Protein AF-A0A955NV68-F1 (afdb_monomer_lite)

Structure (mmCIF, N/CA/C/O backbone):
data_AF-A0A955NV68-F1
#
_entry.id   AF-A0A955NV68-F1
#
loop_
_atom_site.group_PDB
_atom_site.id
_atom_site.type_symbol
_atom_site.label_atom_id
_atom_site.label_alt_id
_atom_site.label_comp_id
_atom_site.label_asym_id
_atom_site.label_entity_id
_atom_site.label_seq_id
_atom_site.pdbx_PDB_ins_code
_atom_site.Cartn_x
_atom_site.Cartn_y
_atom_site.Cartn_z
_atom_site.occupancy
_atom_site.B_iso_or_equiv
_atom_site.auth_seq_id
_atom_site.auth_comp_id
_atom_site.auth_asym_id
_atom_site.auth_atom_id
_atom_site.pdbx_PDB_model_num
ATOM 1 N N . MET A 1 1 ? 67.157 -39.844 -29.761 1.00 38.12 1 MET A N 1
ATOM 2 C CA . MET A 1 1 ? 66.121 -40.020 -30.803 1.00 38.12 1 MET A CA 1
ATOM 3 C C . MET A 1 1 ? 64.792 -39.520 -30.250 1.00 38.12 1 MET A C 1
ATOM 5 O O . MET A 1 1 ? 64.060 -40.298 -29.660 1.00 38.12 1 MET A O 1
ATOM 9 N N . MET A 1 2 ? 64.502 -38.225 -30.387 1.00 33.31 2 MET A N 1
ATOM 10 C CA . MET A 1 2 ? 63.159 -37.676 -30.168 1.00 33.31 2 MET A CA 1
ATOM 11 C C . MET A 1 2 ? 62.550 -37.438 -31.550 1.00 33.31 2 MET A C 1
ATOM 13 O O . MET A 1 2 ? 63.137 -36.729 -32.364 1.00 33.31 2 MET A O 1
ATOM 17 N N . LYS A 1 3 ? 61.436 -38.113 -31.852 1.00 39.66 3 LYS A N 1
ATOM 18 C CA . LYS A 1 3 ? 60.674 -37.926 -33.092 1.00 39.66 3 LYS A CA 1
ATOM 19 C C . LYS A 1 3 ? 59.651 -36.820 -32.862 1.00 39.66 3 LYS A C 1
ATOM 21 O O . LYS A 1 3 ? 58.737 -36.995 -32.065 1.00 39.66 3 LYS A O 1
ATOM 26 N N . SER A 1 4 ? 59.809 -35.719 -33.585 1.00 42.28 4 SER A N 1
ATOM 27 C CA . SER A 1 4 ? 58.821 -34.657 -33.719 1.00 42.28 4 SER A CA 1
ATOM 28 C C . SER A 1 4 ? 57.620 -35.124 -34.552 1.00 42.28 4 SER A C 1
ATOM 30 O O . SER A 1 4 ? 57.767 -35.784 -35.584 1.00 42.28 4 SER A O 1
ATOM 32 N N . ARG A 1 5 ? 56.418 -34.747 -34.113 1.00 48.78 5 ARG A N 1
ATOM 33 C CA . ARG A 1 5 ? 55.227 -34.601 -34.959 1.00 48.78 5 ARG A CA 1
ATOM 34 C C . ARG A 1 5 ? 54.469 -33.353 -34.501 1.00 48.78 5 ARG A C 1
ATOM 36 O O . ARG A 1 5 ? 53.963 -33.360 -33.386 1.00 48.78 5 ARG A O 1
ATOM 43 N N . PRO A 1 6 ? 54.376 -32.324 -35.357 1.00 48.75 6 PRO A N 1
ATOM 44 C CA . PRO A 1 6 ? 53.145 -31.541 -35.433 1.00 48.75 6 PRO A CA 1
ATOM 45 C C . PRO A 1 6 ? 52.856 -31.148 -36.892 1.00 48.75 6 PRO A C 1
ATOM 47 O O . PRO A 1 6 ? 53.499 -30.266 -37.443 1.00 48.75 6 PRO A O 1
ATOM 50 N N . LEU A 1 7 ? 51.908 -31.818 -37.549 1.00 44.03 7 LEU A N 1
ATOM 51 C CA . LEU A 1 7 ? 51.416 -31.400 -38.877 1.00 44.03 7 LEU A CA 1
ATOM 52 C C . LEU A 1 7 ? 49.887 -31.513 -39.020 1.00 44.03 7 LEU A C 1
ATOM 54 O O . LEU A 1 7 ? 49.342 -31.151 -40.058 1.00 44.03 7 LEU A O 1
ATOM 58 N N . THR A 1 8 ? 49.178 -31.987 -37.991 1.00 46.25 8 THR A N 1
ATOM 59 C CA . THR A 1 8 ? 47.714 -32.138 -38.008 1.00 46.25 8 THR A CA 1
ATOM 60 C C . THR A 1 8 ? 46.962 -30.889 -37.540 1.00 46.25 8 THR A C 1
ATOM 62 O O . THR A 1 8 ? 45.917 -30.598 -38.109 1.00 46.25 8 THR A O 1
ATOM 65 N N . ASN A 1 9 ? 47.506 -30.094 -36.609 1.00 45.19 9 ASN A N 1
ATOM 66 C CA . ASN A 1 9 ? 46.795 -28.916 -36.078 1.00 45.19 9 ASN A CA 1
ATOM 67 C C . ASN A 1 9 ? 46.751 -27.742 -37.073 1.00 45.19 9 ASN A C 1
ATOM 69 O O . ASN A 1 9 ? 45.745 -27.047 -37.160 1.00 45.19 9 ASN A O 1
ATOM 73 N N . LEU A 1 10 ? 47.783 -27.585 -37.911 1.00 42.66 10 LEU A N 1
ATOM 74 C CA . LEU A 1 10 ? 47.852 -26.486 -38.882 1.00 42.66 10 LEU A CA 1
ATOM 75 C C . LEU A 1 10 ? 46.804 -26.612 -40.004 1.00 42.66 10 LEU A C 1
ATOM 77 O O . LEU A 1 10 ? 46.312 -25.614 -40.513 1.00 42.66 10 LEU A O 1
ATOM 81 N N . ARG A 1 11 ? 46.421 -27.839 -40.383 1.00 42.88 11 ARG A N 1
ATOM 82 C CA . ARG A 1 11 ? 45.399 -28.056 -41.423 1.00 42.88 11 ARG A CA 1
ATOM 83 C C . ARG A 1 11 ? 43.974 -27.833 -40.917 1.00 42.88 11 ARG A C 1
ATOM 85 O O . ARG A 1 11 ? 43.107 -27.537 -41.729 1.00 42.88 11 ARG A O 1
ATOM 92 N N . PHE A 1 12 ? 43.743 -27.969 -39.610 1.00 44.31 12 PHE A N 1
ATOM 93 C CA . PHE A 1 12 ? 42.435 -27.727 -39.003 1.00 44.31 12 PHE A CA 1
ATOM 94 C C . PHE A 1 12 ? 42.185 -26.227 -38.814 1.00 44.31 12 PHE A C 1
ATOM 96 O O . PHE A 1 12 ? 41.129 -25.750 -39.204 1.00 44.31 12 PHE A O 1
ATOM 103 N N . ALA A 1 13 ? 43.189 -25.476 -38.347 1.00 47.59 13 ALA A N 1
ATOM 104 C CA . ALA A 1 13 ? 43.101 -24.020 -38.207 1.00 47.59 13 ALA A CA 1
ATOM 105 C C . ALA A 1 13 ? 42.863 -23.311 -39.556 1.00 47.59 13 ALA A C 1
ATOM 107 O O . ALA A 1 13 ? 41.972 -22.480 -39.667 1.00 47.59 13 ALA A O 1
ATOM 108 N N . VAL A 1 14 ? 43.578 -23.711 -40.617 1.00 47.97 14 VAL A N 1
ATOM 109 C CA . VAL A 1 14 ? 43.410 -23.110 -41.956 1.00 47.97 14 VAL A CA 1
ATOM 110 C C . VAL A 1 14 ? 42.054 -23.462 -42.583 1.00 47.97 14 VAL A C 1
ATOM 112 O O . VAL A 1 14 ? 41.437 -22.619 -43.225 1.00 47.97 14 VAL A O 1
ATOM 115 N N . ALA A 1 15 ? 41.554 -24.688 -42.390 1.00 43.47 15 ALA A N 1
ATOM 116 C CA . ALA A 1 15 ? 40.230 -25.071 -42.887 1.00 43.47 15 ALA A CA 1
ATOM 117 C C . ALA A 1 15 ? 39.093 -24.371 -42.122 1.00 43.47 15 ALA A C 1
ATOM 119 O O . ALA A 1 15 ? 38.074 -24.048 -42.727 1.00 43.47 15 ALA A O 1
ATOM 120 N N . PHE A 1 16 ? 39.276 -24.114 -40.823 1.00 43.94 16 PHE A N 1
ATOM 121 C CA . PHE A 1 16 ? 38.315 -23.386 -39.997 1.00 43.94 16 PHE A CA 1
ATOM 122 C C . PHE A 1 16 ? 38.312 -21.886 -40.327 1.00 43.94 16 PHE A C 1
ATOM 124 O O . PHE A 1 16 ? 37.244 -21.323 -40.537 1.00 43.94 16 PHE A O 1
ATOM 131 N N . GLY A 1 17 ? 39.488 -21.275 -40.516 1.00 41.41 17 GLY A N 1
ATOM 132 C CA . GLY A 1 17 ? 39.611 -19.883 -40.966 1.00 41.41 17 GLY A CA 1
ATOM 133 C C . GLY A 1 17 ? 38.948 -19.635 -42.326 1.00 41.41 17 GLY A C 1
ATOM 134 O O . GLY A 1 17 ? 38.171 -18.699 -42.472 1.00 41.41 17 GLY A O 1
ATOM 135 N N . ILE A 1 18 ? 39.138 -20.531 -43.306 1.00 42.31 18 ILE A N 1
ATOM 136 C CA . ILE A 1 18 ? 38.478 -20.417 -44.623 1.00 42.31 18 ILE A CA 1
ATOM 137 C C . ILE A 1 18 ? 36.946 -20.563 -44.513 1.00 42.31 18 ILE A C 1
ATOM 139 O O . ILE A 1 18 ? 36.214 -19.896 -45.246 1.00 42.31 18 ILE A O 1
ATOM 143 N N . LEU A 1 19 ? 36.442 -21.399 -43.596 1.00 33.84 19 LEU A N 1
ATOM 144 C CA . LEU A 1 19 ? 35.000 -21.545 -43.357 1.00 33.84 19 LEU A CA 1
ATOM 145 C C . LEU A 1 19 ? 34.404 -20.282 -42.704 1.00 33.84 19 LEU A C 1
ATOM 147 O O . LEU A 1 19 ? 33.307 -19.865 -43.070 1.00 33.84 19 LEU A O 1
ATOM 151 N N . MET A 1 20 ? 35.142 -19.638 -41.797 1.00 39.72 20 MET A N 1
ATOM 152 C CA . MET A 1 20 ? 34.703 -18.436 -41.076 1.00 39.72 20 MET A CA 1
ATOM 153 C C . MET A 1 20 ? 34.733 -17.176 -41.952 1.00 39.72 20 MET A C 1
ATOM 155 O O . MET A 1 20 ? 33.770 -16.413 -41.936 1.00 39.72 20 MET A O 1
ATOM 159 N N . ILE A 1 21 ? 35.747 -17.022 -42.815 1.00 43.78 21 ILE A N 1
ATOM 160 C CA . ILE A 1 21 ? 35.795 -15.957 -43.839 1.00 43.78 21 ILE A CA 1
ATOM 161 C C . ILE A 1 21 ? 34.582 -16.054 -44.778 1.00 43.78 21 ILE A C 1
ATOM 163 O O . ILE A 1 21 ? 34.006 -15.046 -45.182 1.00 43.78 21 ILE A O 1
ATOM 167 N N . SER A 1 22 ? 34.139 -17.276 -45.100 1.00 43.41 22 SER A N 1
ATOM 168 C CA . SER A 1 22 ? 32.947 -17.461 -45.930 1.00 43.41 22 SER A CA 1
ATOM 169 C C . SER A 1 22 ? 31.642 -17.092 -45.214 1.00 43.41 22 SER A C 1
ATOM 171 O O . SER A 1 22 ? 30.697 -16.697 -45.893 1.00 43.41 22 SER A O 1
ATOM 173 N N . ALA A 1 23 ? 31.602 -17.167 -43.876 1.00 44.66 23 ALA A N 1
ATOM 174 C CA . ALA A 1 23 ? 30.428 -16.882 -43.053 1.00 44.66 23 ALA A CA 1
ATOM 175 C C . ALA A 1 23 ? 30.260 -15.385 -42.740 1.00 44.66 23 ALA A C 1
ATOM 177 O O . ALA A 1 23 ? 29.137 -14.895 -42.813 1.00 44.66 23 ALA A O 1
ATOM 178 N N . SER A 1 24 ? 31.340 -14.642 -42.465 1.00 49.62 24 SER A N 1
ATOM 179 C CA . SER A 1 24 ? 31.277 -13.181 -42.272 1.00 49.62 24 SER A CA 1
ATOM 180 C C . SER A 1 24 ? 30.952 -12.452 -43.579 1.00 49.62 24 SER A C 1
ATOM 182 O O . SER A 1 24 ? 30.063 -11.601 -43.606 1.00 49.62 24 SER A O 1
ATOM 184 N N . ALA A 1 25 ? 31.569 -12.869 -44.690 1.00 51.72 25 ALA A N 1
ATOM 185 C CA . ALA A 1 25 ? 31.232 -12.369 -46.019 1.00 51.72 25 ALA A CA 1
ATOM 186 C C . ALA A 1 25 ? 29.802 -12.764 -46.441 1.00 51.72 25 ALA A C 1
ATOM 188 O O . ALA A 1 25 ? 29.109 -11.954 -47.051 1.00 51.72 25 ALA A O 1
ATOM 189 N N . HIS A 1 26 ? 29.319 -13.967 -46.083 1.00 53.69 26 HIS A N 1
ATOM 190 C CA . HIS A 1 26 ? 27.910 -14.336 -46.297 1.00 53.69 26 HIS A CA 1
ATOM 191 C C . HIS A 1 26 ? 26.950 -13.533 -45.423 1.00 53.69 26 HIS A C 1
ATOM 193 O O . HIS A 1 26 ? 25.893 -13.158 -45.910 1.00 53.69 26 HIS A O 1
ATOM 199 N N . ALA A 1 27 ? 27.280 -13.266 -44.158 1.00 54.84 27 ALA A N 1
ATOM 200 C CA . ALA A 1 27 ? 26.429 -12.474 -43.277 1.00 54.84 27 ALA A CA 1
ATOM 201 C C . ALA A 1 27 ? 26.304 -11.039 -43.802 1.00 54.84 27 ALA A C 1
ATOM 203 O O . ALA A 1 27 ? 25.192 -10.552 -43.977 1.00 54.84 27 ALA A O 1
ATOM 204 N N . GLN A 1 28 ? 27.422 -10.399 -44.163 1.00 56.78 28 GLN A N 1
ATOM 205 C CA . GLN A 1 28 ? 27.410 -9.077 -44.798 1.00 56.78 28 GLN A CA 1
ATOM 206 C C . GLN A 1 28 ? 26.630 -9.073 -46.123 1.00 56.78 28 GLN A C 1
ATOM 208 O O . GLN A 1 28 ? 25.880 -8.134 -46.385 1.00 56.78 28 GLN A O 1
ATOM 213 N N . PHE A 1 29 ? 26.749 -10.131 -46.930 1.00 55.62 29 PHE A N 1
ATOM 214 C CA . PHE A 1 29 ? 25.988 -10.281 -48.172 1.00 55.62 29 PHE A CA 1
ATOM 215 C C . PHE A 1 29 ? 24.476 -10.453 -47.922 1.00 55.62 29 PHE A C 1
ATOM 217 O O . PHE A 1 29 ? 23.670 -9.783 -48.563 1.00 55.62 29 PHE A O 1
ATOM 224 N N . LEU A 1 30 ? 24.079 -11.277 -46.946 1.00 55.50 30 LEU A N 1
ATOM 225 C CA . LEU A 1 30 ? 22.676 -11.500 -46.572 1.00 55.50 30 LEU A CA 1
ATOM 226 C C . LEU A 1 30 ? 22.025 -10.242 -45.974 1.00 55.50 30 LEU A C 1
ATOM 228 O O . LEU A 1 30 ? 20.874 -9.945 -46.288 1.00 55.50 30 LEU A O 1
ATOM 232 N N . PHE A 1 31 ? 22.758 -9.456 -45.176 1.00 63.19 31 PHE A N 1
ATOM 233 C CA . PHE A 1 31 ? 22.259 -8.178 -44.650 1.00 63.19 31 PHE A CA 1
ATOM 234 C C . PHE A 1 31 ? 21.977 -7.156 -45.760 1.00 63.19 31 PHE A C 1
ATOM 236 O O . PHE A 1 31 ? 21.010 -6.394 -45.673 1.00 63.19 31 PHE A O 1
ATOM 243 N N . GLN A 1 32 ? 22.778 -7.153 -46.830 1.00 60.69 32 GLN A N 1
ATOM 244 C CA . GLN A 1 32 ? 22.579 -6.223 -47.940 1.00 60.69 32 GLN A CA 1
ATOM 245 C C . GLN A 1 32 ? 21.307 -6.518 -48.747 1.00 60.69 32 GLN A C 1
ATOM 247 O O . GLN A 1 32 ? 20.621 -5.560 -49.125 1.00 60.69 32 GLN A O 1
ATOM 252 N N . GLU A 1 33 ? 20.956 -7.797 -48.952 1.00 60.38 33 GLU A N 1
ATOM 253 C CA . GLU A 1 33 ? 19.767 -8.214 -49.717 1.00 60.38 33 GLU A CA 1
ATOM 254 C C . GLU A 1 33 ? 18.436 -7.817 -49.048 1.00 60.38 33 GLU A C 1
ATOM 256 O O . GLU A 1 33 ? 17.452 -7.569 -49.744 1.00 60.38 33 GLU A O 1
ATOM 261 N N . GLU A 1 34 ? 18.403 -7.669 -47.719 1.00 73.69 34 GLU A N 1
ATOM 262 C CA . GLU A 1 34 ? 17.195 -7.269 -46.971 1.00 73.69 34 GLU A CA 1
ATOM 263 C C . GLU A 1 34 ? 17.094 -5.758 -46.687 1.00 73.69 34 GLU A C 1
ATOM 265 O O . GLU A 1 34 ? 16.170 -5.301 -46.006 1.00 73.69 34 GLU A O 1
ATOM 270 N N . GLY A 1 35 ? 18.016 -4.959 -47.232 1.00 86.00 35 GLY A N 1
ATOM 271 C CA . GLY A 1 35 ? 18.015 -3.504 -47.057 1.00 86.00 35 GLY A CA 1
ATOM 272 C C . GLY A 1 35 ? 18.640 -3.016 -45.745 1.00 86.00 35 GLY A C 1
ATOM 273 O O . GLY A 1 35 ? 18.437 -1.856 -45.389 1.00 86.00 35 GLY A O 1
ATOM 274 N N . TYR A 1 36 ? 19.402 -3.859 -45.035 1.00 89.75 36 TYR A N 1
ATOM 275 C CA . TYR A 1 36 ? 20.182 -3.433 -43.870 1.00 89.75 36 TYR A CA 1
ATOM 276 C C . TYR A 1 36 ? 21.528 -2.846 -44.289 1.00 89.75 36 TYR A C 1
ATOM 278 O O . TYR A 1 36 ? 22.177 -3.341 -45.213 1.00 89.75 36 TYR A O 1
ATOM 286 N N . ARG A 1 37 ? 21.970 -1.789 -43.612 1.00 90.56 37 ARG A N 1
ATOM 287 C CA . ARG A 1 37 ? 23.245 -1.114 -43.863 1.00 90.56 37 ARG A CA 1
ATOM 288 C C . ARG A 1 37 ? 24.000 -0.933 -42.564 1.00 90.56 37 ARG A C 1
ATOM 290 O O . ARG A 1 37 ? 23.441 -0.480 -41.579 1.00 90.56 37 ARG A O 1
ATOM 297 N N . TRP A 1 38 ? 25.266 -1.307 -42.576 1.00 90.69 38 TRP A N 1
ATOM 298 C CA . TRP A 1 38 ? 26.150 -1.163 -41.433 1.00 90.69 38 TRP A CA 1
ATOM 299 C C . TRP A 1 38 ? 26.914 0.152 -41.555 1.00 90.69 38 TRP A C 1
ATOM 301 O O . TRP A 1 38 ? 27.508 0.411 -42.605 1.00 90.69 38 TRP A O 1
ATOM 311 N N . ASN A 1 39 ? 26.877 0.976 -40.510 1.00 90.88 39 ASN A N 1
ATOM 312 C CA . ASN A 1 39 ? 27.696 2.178 -40.448 1.00 90.88 39 ASN A CA 1
ATOM 313 C C . ASN A 1 39 ? 29.059 1.813 -39.832 1.00 90.88 39 ASN A C 1
ATOM 315 O O . ASN A 1 39 ? 29.105 1.420 -38.663 1.00 90.88 39 ASN A O 1
ATOM 319 N N . PRO A 1 40 ? 30.170 1.941 -40.578 1.00 87.31 40 PRO A N 1
ATOM 320 C CA . PRO A 1 40 ? 31.489 1.550 -40.087 1.00 87.31 40 PRO A CA 1
ATOM 321 C C . PRO A 1 40 ? 31.987 2.395 -38.911 1.00 87.31 40 PRO A C 1
ATOM 323 O O . PRO A 1 40 ? 32.890 1.967 -38.201 1.00 87.31 40 PRO A O 1
ATOM 326 N N . GLU A 1 41 ? 31.432 3.589 -38.698 1.00 85.44 41 GLU A N 1
ATOM 327 C CA . GLU A 1 41 ? 31.946 4.532 -37.702 1.00 85.44 41 GLU A CA 1
ATOM 328 C C . GLU A 1 41 ? 31.397 4.294 -36.298 1.00 85.44 41 GLU A C 1
ATOM 330 O O . GLU A 1 41 ? 32.119 4.476 -35.321 1.00 85.44 41 GLU A O 1
ATOM 335 N N . ASN A 1 42 ? 30.130 3.893 -36.184 1.00 87.38 42 ASN A N 1
ATOM 336 C CA . ASN A 1 42 ? 29.495 3.596 -34.897 1.00 87.38 42 ASN A CA 1
ATOM 337 C C . ASN A 1 42 ? 29.088 2.127 -34.758 1.00 87.38 42 ASN A C 1
ATOM 339 O O . ASN A 1 42 ? 28.564 1.731 -33.725 1.00 87.38 42 ASN A O 1
ATOM 343 N N . THR A 1 43 ? 29.354 1.305 -35.774 1.00 88.38 43 THR A N 1
ATOM 344 C CA . THR A 1 43 ? 29.064 -0.134 -35.826 1.00 88.38 43 THR A CA 1
ATOM 345 C C . THR A 1 43 ? 27.581 -0.515 -35.786 1.00 88.38 43 THR A C 1
ATOM 347 O O . THR A 1 43 ? 27.254 -1.703 -35.745 1.00 88.38 43 THR A O 1
ATOM 350 N N . HIS A 1 44 ? 26.669 0.458 -35.838 1.00 91.25 44 HIS A N 1
ATOM 351 C CA . HIS A 1 44 ? 25.232 0.211 -35.798 1.00 91.25 44 HIS A CA 1
ATOM 352 C C . HIS A 1 44 ? 24.708 -0.304 -37.141 1.00 91.25 44 HIS A C 1
ATOM 354 O O . HIS A 1 44 ? 25.310 -0.110 -38.206 1.00 91.25 44 HIS A O 1
ATOM 360 N N . VAL A 1 45 ? 23.553 -0.970 -37.088 1.00 91.69 45 VAL A N 1
ATOM 361 C CA . VAL A 1 45 ? 22.850 -1.467 -38.271 1.00 91.69 45 VAL A CA 1
ATOM 362 C C . VAL A 1 45 ? 21.612 -0.614 -38.511 1.00 91.69 45 VAL A C 1
ATOM 364 O O . VAL A 1 45 ? 20.836 -0.352 -37.599 1.00 91.69 45 VAL A O 1
ATOM 367 N N . TYR A 1 46 ? 21.405 -0.210 -39.757 1.00 93.94 46 TYR A N 1
ATOM 368 C CA . TYR A 1 46 ? 20.339 0.686 -40.180 1.00 93.94 46 TYR A CA 1
ATOM 369 C C . TYR A 1 46 ? 19.457 0.038 -41.230 1.00 93.94 46 TYR A C 1
ATOM 371 O O . TYR A 1 46 ? 19.925 -0.773 -42.027 1.00 93.94 46 TYR A O 1
ATOM 379 N N . ARG A 1 47 ? 18.189 0.433 -41.281 1.00 93.06 47 ARG A N 1
ATOM 380 C CA . ARG A 1 47 ? 17.246 0.019 -42.324 1.00 93.06 47 ARG A CA 1
ATOM 381 C C . ARG A 1 47 ? 16.171 1.081 -42.519 1.00 93.06 47 ARG A C 1
ATOM 383 O O . ARG A 1 47 ? 15.799 1.765 -41.577 1.00 93.06 47 ARG A O 1
ATOM 390 N N . LEU A 1 48 ? 15.618 1.181 -43.724 1.00 92.94 48 LEU A N 1
ATOM 391 C CA . LEU A 1 48 ? 14.420 1.989 -43.957 1.00 92.94 48 LEU A CA 1
ATOM 392 C C . LEU A 1 48 ? 13.137 1.208 -43.626 1.00 92.94 48 LEU A C 1
ATOM 394 O O . LEU A 1 48 ? 13.004 0.032 -43.982 1.00 92.94 48 LEU A O 1
ATOM 398 N N . THR A 1 49 ? 12.162 1.864 -42.995 1.00 92.44 49 THR A N 1
ATOM 399 C CA . THR A 1 49 ? 10.790 1.335 -42.883 1.00 92.44 49 THR A CA 1
ATOM 400 C C . THR A 1 49 ? 10.141 1.205 -44.270 1.00 92.44 49 THR A C 1
ATOM 402 O O . THR A 1 49 ? 10.668 1.707 -45.258 1.00 92.44 49 THR A O 1
ATOM 405 N N . PRO A 1 50 ? 8.965 0.576 -44.413 1.00 91.19 50 PRO A N 1
ATOM 406 C CA . PRO A 1 50 ? 8.122 0.817 -45.582 1.00 91.19 50 PRO A CA 1
ATOM 407 C C . PRO A 1 50 ? 7.773 2.312 -45.730 1.00 91.19 50 PRO A C 1
ATOM 409 O O . PRO A 1 50 ? 7.714 3.042 -44.737 1.00 91.19 50 PRO A O 1
ATOM 412 N N . THR A 1 51 ? 7.528 2.766 -46.963 1.00 87.75 51 THR A N 1
ATOM 413 C CA . THR A 1 51 ? 7.020 4.125 -47.228 1.00 87.75 51 THR A CA 1
ATOM 414 C C . THR A 1 51 ? 5.594 4.293 -46.712 1.00 87.75 51 THR A C 1
ATOM 416 O O . THR A 1 51 ? 4.874 3.313 -46.521 1.00 87.75 51 THR A O 1
ATOM 419 N N . GLY A 1 52 ? 5.142 5.539 -46.550 1.00 84.88 52 GLY A N 1
ATOM 420 C CA . GLY A 1 52 ? 3.739 5.802 -46.201 1.00 84.88 52 GLY A CA 1
ATOM 421 C C . GLY A 1 52 ? 3.445 5.830 -44.705 1.00 84.88 52 GLY A C 1
ATOM 422 O O . GLY A 1 52 ? 2.281 5.950 -44.335 1.00 84.88 52 GLY A O 1
ATOM 423 N N . MET A 1 53 ? 4.457 5.685 -43.847 1.00 87.56 53 MET A N 1
ATOM 424 C CA . MET A 1 53 ? 4.265 5.641 -42.400 1.00 87.56 53 MET A CA 1
ATOM 425 C C . MET A 1 53 ? 4.275 7.049 -41.794 1.00 87.56 53 MET A C 1
ATOM 427 O O . MET A 1 53 ? 5.140 7.868 -42.109 1.00 87.56 53 MET A O 1
ATOM 431 N N . THR A 1 54 ? 3.335 7.307 -40.881 1.00 88.62 54 THR A N 1
ATOM 432 C CA . THR A 1 54 ? 3.469 8.412 -39.916 1.00 88.62 54 THR A CA 1
ATOM 433 C C . THR A 1 54 ? 4.688 8.166 -39.031 1.00 88.62 54 THR A C 1
ATOM 435 O O . THR A 1 54 ? 5.199 7.040 -38.984 1.00 88.62 54 THR A O 1
ATOM 438 N N . TRP A 1 55 ? 5.150 9.190 -38.319 1.00 90.69 55 TRP A N 1
ATOM 439 C CA . TRP A 1 55 ? 6.294 9.035 -37.427 1.00 90.69 55 TRP A CA 1
ATOM 440 C C . TRP A 1 55 ? 6.042 7.944 -36.373 1.00 90.69 55 TRP A C 1
ATOM 442 O O . TRP A 1 55 ? 6.872 7.053 -36.207 1.00 90.69 55 TRP A O 1
ATOM 452 N N . GLU A 1 56 ? 4.856 7.904 -35.756 1.00 88.00 56 GLU A N 1
ATOM 453 C CA . GLU A 1 56 ? 4.520 6.893 -34.744 1.00 88.00 56 GLU A CA 1
ATOM 454 C C . GLU A 1 56 ? 4.458 5.492 -35.328 1.00 88.00 56 GLU A C 1
ATOM 456 O O . GLU A 1 56 ? 4.910 4.543 -34.696 1.00 88.00 56 GLU A O 1
ATOM 461 N N . ASN A 1 57 ? 3.923 5.345 -36.540 1.00 90.38 57 ASN A N 1
ATOM 462 C CA . ASN A 1 57 ? 3.891 4.050 -37.208 1.00 90.38 57 ASN A CA 1
ATOM 463 C C . ASN A 1 57 ? 5.303 3.589 -37.584 1.00 90.38 57 ASN A C 1
ATOM 465 O O . ASN A 1 57 ? 5.593 2.398 -37.495 1.00 90.38 57 ASN A O 1
ATOM 469 N N . ALA A 1 58 ? 6.188 4.513 -37.961 1.00 92.00 58 ALA A N 1
ATOM 470 C CA . ALA A 1 58 ? 7.586 4.214 -38.239 1.00 92.00 58 ALA A CA 1
ATOM 471 C C . ALA A 1 58 ? 8.355 3.844 -36.956 1.00 92.00 58 ALA A C 1
ATOM 473 O O . ALA A 1 58 ? 9.121 2.882 -36.966 1.00 92.00 58 ALA A O 1
ATOM 474 N N . GLN A 1 59 ? 8.095 4.528 -35.839 1.00 92.50 59 GLN A N 1
ATOM 475 C CA . GLN A 1 59 ? 8.672 4.218 -34.528 1.00 92.50 59 GLN A CA 1
ATOM 476 C C . GLN A 1 59 ? 8.136 2.898 -33.957 1.00 92.50 59 GLN A C 1
ATOM 478 O O . GLN A 1 59 ? 8.900 2.069 -33.465 1.00 92.50 59 GLN A O 1
ATOM 483 N N . ALA A 1 60 ? 6.833 2.644 -34.075 1.00 88.38 60 ALA A N 1
ATOM 484 C CA . ALA A 1 60 ? 6.233 1.367 -33.706 1.00 88.38 60 ALA A CA 1
ATOM 485 C C . ALA A 1 60 ? 6.757 0.230 -34.592 1.00 88.38 60 ALA A C 1
ATOM 487 O O . ALA A 1 60 ? 7.008 -0.868 -34.096 1.00 88.38 60 ALA A O 1
ATOM 488 N N . TYR A 1 61 ? 6.958 0.480 -35.890 1.00 92.06 61 TYR A N 1
ATOM 489 C CA . TYR A 1 61 ? 7.625 -0.470 -36.772 1.00 92.06 61 TYR A CA 1
ATOM 490 C C . TYR A 1 61 ? 9.045 -0.745 -36.278 1.00 92.06 61 TYR A C 1
ATOM 492 O O . TYR A 1 61 ? 9.382 -1.909 -36.110 1.00 92.06 61 TYR A O 1
ATOM 500 N N . ALA A 1 62 ? 9.842 0.287 -35.986 1.00 92.25 62 ALA A N 1
ATOM 501 C CA . ALA A 1 62 ? 11.208 0.145 -35.486 1.00 92.25 62 ALA A CA 1
ATOM 502 C C . ALA A 1 62 ? 11.283 -0.743 -34.232 1.00 92.25 62 ALA A C 1
ATOM 504 O O . ALA A 1 62 ? 12.039 -1.713 -34.222 1.00 92.25 62 ALA A O 1
ATOM 505 N N . ARG A 1 63 ? 10.428 -0.482 -33.232 1.00 87.75 63 ARG A N 1
ATOM 506 C CA . ARG A 1 63 ? 10.383 -1.242 -31.967 1.00 87.75 63 ARG A CA 1
ATOM 507 C C . ARG A 1 63 ? 9.962 -2.698 -32.144 1.00 87.75 63 ARG A C 1
ATOM 509 O O . ARG A 1 63 ? 10.456 -3.574 -31.443 1.00 87.75 63 ARG A O 1
ATOM 516 N N . ASN A 1 64 ? 9.051 -2.961 -33.080 1.00 84.81 64 ASN A N 1
ATOM 517 C CA . ASN A 1 64 ? 8.545 -4.310 -33.344 1.00 84.81 64 ASN A CA 1
ATOM 518 C C . ASN A 1 64 ? 9.390 -5.090 -34.360 1.00 84.81 64 ASN A C 1
ATOM 520 O O . ASN A 1 64 ? 9.177 -6.291 -34.543 1.00 84.81 64 ASN A O 1
ATOM 524 N N . HIS A 1 65 ? 10.308 -4.427 -35.065 1.00 82.94 65 HIS A N 1
ATOM 525 C CA . HIS A 1 65 ? 11.142 -5.071 -36.064 1.00 82.94 65 HIS A CA 1
ATOM 526 C C . HIS A 1 65 ? 12.358 -5.717 -35.402 1.00 82.94 65 HIS A C 1
ATOM 528 O O . HIS A 1 65 ? 13.061 -5.088 -34.624 1.00 82.94 65 HIS A O 1
ATOM 534 N N . ALA A 1 66 ? 12.610 -6.976 -35.745 1.00 75.88 66 ALA A N 1
ATOM 535 C CA . ALA A 1 66 ? 13.697 -7.786 -35.214 1.00 75.88 66 ALA A CA 1
ATOM 536 C C . ALA A 1 66 ? 14.637 -8.177 -36.362 1.00 75.88 66 ALA A C 1
ATOM 538 O O . ALA A 1 66 ? 14.170 -8.594 -37.425 1.00 75.88 66 ALA A O 1
ATOM 539 N N . ILE A 1 67 ? 15.952 -8.070 -36.164 1.00 77.25 67 ILE A N 1
ATOM 540 C CA . ILE A 1 67 ? 16.932 -8.532 -37.153 1.00 77.25 67 ILE A CA 1
ATOM 541 C C . ILE A 1 67 ? 17.032 -10.062 -37.083 1.00 77.25 67 ILE A C 1
ATOM 543 O O . ILE A 1 67 ? 17.430 -10.619 -36.065 1.00 77.25 67 ILE A O 1
ATOM 547 N N . GLY A 1 68 ? 16.699 -10.769 -38.168 1.00 65.38 68 GLY A N 1
ATOM 548 C CA . GLY A 1 68 ? 17.018 -12.200 -38.310 1.00 65.38 68 GLY A CA 1
ATOM 549 C C . GLY A 1 68 ? 16.399 -13.133 -37.257 1.00 65.38 68 GLY A C 1
ATOM 550 O O . GLY A 1 68 ? 16.968 -14.178 -36.954 1.00 65.38 68 GLY A O 1
ATOM 551 N N . GLY A 1 69 ? 15.256 -12.763 -36.666 1.00 60.41 69 GLY A N 1
ATOM 552 C CA . GLY A 1 69 ? 14.610 -13.526 -35.587 1.00 60.41 69 GLY A CA 1
ATOM 553 C C . GLY A 1 69 ? 15.227 -13.320 -34.196 1.00 60.41 69 GLY A C 1
ATOM 554 O O . GLY A 1 69 ? 14.653 -13.783 -33.210 1.00 60.41 69 GLY A O 1
ATOM 555 N N . LEU A 1 70 ? 16.338 -12.584 -34.097 1.00 57.19 70 LEU A N 1
ATOM 556 C CA . LEU A 1 70 ? 16.851 -12.052 -32.840 1.00 57.19 70 LEU A CA 1
ATOM 557 C C . LEU A 1 70 ? 15.988 -10.843 -32.484 1.00 57.19 70 LEU A C 1
ATOM 559 O O . LEU A 1 70 ? 15.941 -9.872 -33.238 1.00 57.19 70 LEU A O 1
ATOM 563 N N . ARG A 1 71 ? 15.264 -10.913 -31.362 1.00 68.19 71 ARG A N 1
ATOM 564 C CA . ARG A 1 71 ? 14.387 -9.842 -30.857 1.00 68.19 71 ARG A CA 1
ATOM 565 C C . ARG A 1 71 ? 15.198 -8.651 -30.326 1.00 68.19 71 ARG A C 1
ATOM 567 O O . ARG A 1 71 ? 15.036 -8.274 -29.177 1.00 68.19 71 ARG A O 1
ATOM 574 N N . ILE A 1 72 ? 16.093 -8.100 -31.140 1.00 75.88 72 ILE A N 1
ATOM 575 C CA . ILE A 1 72 ? 16.789 -6.850 -30.845 1.00 75.88 72 ILE A CA 1
ATOM 576 C C . ILE A 1 72 ? 15.828 -5.732 -31.260 1.00 75.88 72 ILE A C 1
ATOM 578 O O . ILE A 1 72 ? 15.606 -5.575 -32.466 1.00 75.88 72 ILE A O 1
ATOM 582 N N . PRO A 1 73 ? 15.203 -5.015 -30.309 1.00 76.25 73 PRO A N 1
ATOM 583 C CA . PRO A 1 73 ? 14.301 -3.924 -30.646 1.00 76.25 73 PRO A CA 1
ATOM 584 C C . PRO A 1 73 ? 15.094 -2.787 -31.300 1.00 76.25 73 PRO A C 1
ATOM 586 O O . PRO A 1 73 ? 16.154 -2.395 -30.814 1.00 76.25 73 PRO A O 1
ATOM 589 N N . GLY A 1 74 ? 14.587 -2.266 -32.416 1.00 89.44 74 GLY A N 1
ATOM 590 C CA . GLY A 1 74 ? 15.113 -1.054 -33.039 1.00 89.44 74 GLY A CA 1
ATOM 591 C C . GLY A 1 74 ? 14.405 0.203 -32.533 1.00 89.44 74 GLY A C 1
ATOM 592 O O . GLY A 1 74 ? 13.329 0.145 -31.940 1.00 89.44 74 GLY A O 1
ATOM 593 N N . ASN A 1 75 ? 14.976 1.365 -32.828 1.00 93.75 75 ASN A N 1
ATOM 594 C CA . ASN A 1 75 ? 14.302 2.660 -32.711 1.00 93.75 75 ASN A CA 1
ATOM 595 C C . ASN A 1 75 ? 14.476 3.438 -34.014 1.00 93.75 75 ASN A C 1
ATOM 597 O O . ASN A 1 75 ? 15.334 3.105 -34.829 1.00 93.75 75 ASN A O 1
ATOM 601 N N . LEU A 1 76 ? 13.679 4.480 -34.239 1.00 94.75 76 LEU A N 1
ATOM 602 C CA . LEU A 1 76 ? 14.083 5.493 -35.204 1.00 94.75 76 LEU A CA 1
ATOM 603 C C . LEU A 1 76 ? 15.416 6.105 -34.757 1.00 94.75 76 LEU A C 1
ATOM 605 O O . LEU A 1 76 ? 15.637 6.319 -33.566 1.00 94.75 76 LEU A O 1
ATOM 609 N N . VAL A 1 77 ? 16.295 6.359 -35.724 1.00 95.00 77 VAL A N 1
ATOM 610 C CA . VAL A 1 77 ? 17.706 6.678 -35.487 1.00 95.00 77 VAL A CA 1
ATOM 611 C C . VAL A 1 77 ? 17.911 7.833 -34.514 1.00 95.00 77 VAL A C 1
ATOM 613 O O . VAL A 1 77 ? 17.296 8.896 -34.654 1.00 95.00 77 VAL A O 1
ATOM 616 N N . THR A 1 78 ? 18.844 7.636 -33.583 1.00 93.75 78 THR A N 1
ATOM 617 C CA . THR A 1 78 ? 19.449 8.706 -32.793 1.00 93.75 78 THR A CA 1
ATOM 618 C C . THR A 1 78 ? 20.754 9.127 -33.450 1.00 93.75 78 THR A C 1
ATOM 620 O O . THR A 1 78 ? 21.714 8.371 -33.470 1.00 93.75 78 THR A O 1
ATOM 623 N N . ILE A 1 79 ? 20.822 10.347 -33.981 1.00 92.88 79 ILE A N 1
ATOM 624 C CA . ILE A 1 79 ? 22.033 10.814 -34.665 1.00 92.88 79 ILE A CA 1
ATOM 625 C C . ILE A 1 79 ? 22.988 11.418 -33.634 1.00 92.88 79 ILE A C 1
ATOM 627 O O . ILE A 1 79 ? 22.722 12.475 -33.058 1.00 92.88 79 ILE A O 1
ATOM 631 N N . ARG A 1 80 ? 24.120 10.752 -33.405 1.00 89.88 80 ARG A N 1
ATOM 632 C CA . ARG A 1 80 ? 25.071 11.066 -32.327 1.00 89.88 80 ARG A CA 1
ATOM 633 C C . ARG A 1 80 ? 26.251 11.910 -32.791 1.00 89.88 80 ARG A C 1
ATOM 635 O O . ARG A 1 80 ? 26.938 12.498 -31.960 1.00 89.88 80 ARG A O 1
ATOM 642 N N . SER A 1 81 ? 26.505 11.989 -34.096 1.00 90.88 81 SER A N 1
ATOM 643 C CA . SER A 1 81 ? 27.637 12.746 -34.635 1.00 90.88 81 SER A CA 1
ATOM 644 C C . SER A 1 81 ? 27.374 13.326 -36.025 1.00 90.88 81 SER A C 1
ATOM 646 O O . SER A 1 81 ? 26.524 12.851 -36.777 1.00 90.88 81 SER A O 1
ATOM 648 N N . GLN A 1 82 ? 28.178 14.325 -36.403 1.00 91.50 82 GLN A N 1
ATOM 649 C CA . GLN A 1 82 ? 28.192 14.865 -37.767 1.00 91.50 82 GLN A CA 1
ATOM 650 C C . GLN A 1 82 ? 28.546 13.798 -38.806 1.00 91.50 82 GLN A C 1
ATOM 652 O O . GLN A 1 82 ? 28.069 13.862 -39.936 1.00 91.50 82 GLN A O 1
ATOM 657 N N . SER A 1 83 ? 29.399 12.846 -38.437 1.00 91.50 83 SER A N 1
ATOM 658 C CA . SER A 1 83 ? 29.891 11.822 -39.353 1.00 91.50 83 SER A CA 1
ATOM 659 C C . SER A 1 83 ? 28.802 10.791 -39.658 1.00 91.50 83 SER A C 1
ATOM 661 O O . SER A 1 83 ? 28.486 10.557 -40.822 1.00 91.50 83 SER A O 1
ATOM 663 N N . GLU A 1 84 ? 28.073 10.355 -38.627 1.00 93.31 84 GLU A N 1
ATOM 664 C CA . GLU A 1 84 ? 26.845 9.571 -38.777 1.00 93.31 84 GLU A CA 1
ATOM 665 C C . GLU A 1 84 ? 25.786 10.319 -39.599 1.00 93.31 84 GLU A C 1
ATOM 667 O O . GLU A 1 84 ? 25.215 9.754 -40.529 1.00 93.31 84 GLU A O 1
ATOM 672 N N . ASN A 1 85 ? 25.561 11.609 -39.324 1.00 92.75 85 ASN A N 1
ATOM 673 C CA . ASN A 1 85 ? 24.626 12.424 -40.102 1.00 92.75 85 ASN A CA 1
ATOM 674 C C . ASN A 1 85 ? 24.995 12.471 -41.591 1.00 92.75 85 ASN A C 1
ATOM 676 O O . ASN A 1 85 ? 24.123 12.355 -42.448 1.00 92.75 85 ASN A O 1
ATOM 680 N N . ASN A 1 86 ? 26.284 12.651 -41.893 1.00 90.94 86 ASN A N 1
ATOM 681 C CA . ASN A 1 86 ? 26.801 12.664 -43.259 1.00 90.94 86 ASN A CA 1
ATOM 682 C C . ASN A 1 86 ? 26.670 11.291 -43.926 1.00 90.94 86 ASN A C 1
ATOM 684 O O . ASN A 1 86 ? 26.363 11.225 -45.112 1.00 90.94 86 ASN A O 1
ATOM 688 N N . TRP A 1 87 ? 26.873 10.210 -43.175 1.00 92.31 87 TRP A N 1
ATOM 689 C CA . TRP A 1 87 ? 26.711 8.850 -43.672 1.00 92.31 87 TRP A CA 1
ATOM 690 C C . TRP A 1 87 ? 25.249 8.552 -44.030 1.00 92.31 87 TRP A C 1
ATOM 692 O O . TRP A 1 87 ? 24.975 8.066 -45.122 1.00 92.31 87 TRP A O 1
ATOM 702 N N . LEU A 1 88 ? 24.288 8.940 -43.182 1.00 90.81 88 LEU A N 1
ATOM 703 C CA . LEU A 1 88 ? 22.846 8.734 -43.419 1.00 90.81 88 LEU A CA 1
ATOM 704 C C . LEU A 1 88 ? 22.296 9.451 -44.669 1.00 90.81 88 LEU A C 1
ATOM 706 O O . LEU A 1 88 ? 21.229 9.085 -45.182 1.00 90.81 88 LEU A O 1
ATOM 710 N N . ILE A 1 89 ? 23.005 10.477 -45.147 1.00 88.12 89 ILE A N 1
ATOM 711 C CA . ILE A 1 89 ? 22.677 11.232 -46.366 1.00 88.12 89 ILE A CA 1
ATOM 712 C C . ILE A 1 89 ? 23.632 10.952 -47.528 1.00 88.12 89 ILE A C 1
ATOM 714 O O . ILE A 1 89 ? 23.452 11.525 -48.599 1.00 88.12 89 ILE A O 1
ATOM 718 N N . ASP A 1 90 ? 24.650 10.107 -47.355 1.00 86.62 90 ASP A N 1
ATOM 719 C CA . ASP A 1 90 ? 25.608 9.830 -48.423 1.00 86.62 90 ASP A CA 1
ATOM 720 C C . ASP A 1 90 ? 24.886 9.111 -49.581 1.00 86.62 90 ASP A C 1
ATOM 722 O O . ASP A 1 90 ? 24.255 8.073 -49.348 1.00 86.62 90 ASP A O 1
ATOM 726 N N . PRO A 1 91 ? 24.976 9.617 -50.831 1.00 77.81 91 PRO A N 1
ATOM 727 C CA . PRO A 1 91 ? 24.384 8.994 -52.018 1.00 77.81 91 PRO A CA 1
ATOM 728 C C . PRO A 1 91 ? 24.859 7.581 -52.321 1.00 77.81 91 PRO A C 1
ATOM 730 O O . PRO A 1 91 ? 24.206 6.869 -53.080 1.00 77.81 91 PRO A O 1
ATOM 733 N N . ASN A 1 92 ? 25.973 7.164 -51.732 1.00 81.75 92 ASN A N 1
ATOM 734 C CA . ASN A 1 92 ? 26.491 5.812 -51.865 1.00 81.75 92 ASN A CA 1
ATOM 735 C C . ASN A 1 92 ? 25.935 4.861 -50.797 1.00 81.75 92 ASN A C 1
ATOM 737 O O . ASN A 1 92 ? 26.163 3.654 -50.887 1.00 81.75 92 ASN A O 1
ATOM 741 N N . THR A 1 93 ? 25.190 5.365 -49.808 1.00 78.44 93 THR A N 1
ATOM 742 C CA . THR A 1 93 ? 24.383 4.504 -48.946 1.00 78.44 93 THR A CA 1
ATOM 743 C C . THR A 1 93 ? 23.072 4.186 -49.657 1.00 78.44 93 THR A C 1
ATOM 745 O O . THR A 1 93 ? 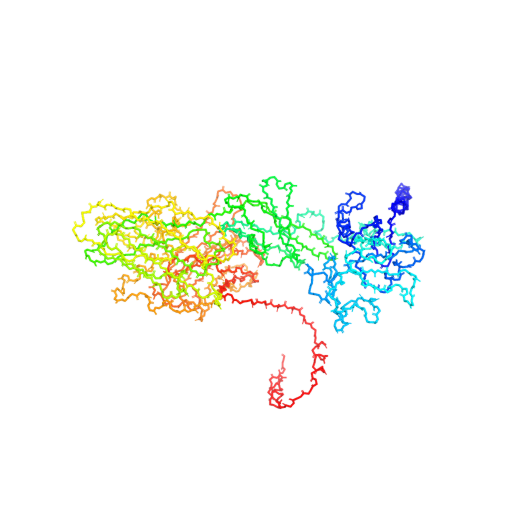22.279 5.057 -49.993 1.00 78.44 93 THR A O 1
ATOM 748 N N . ASP A 1 94 ? 22.775 2.906 -49.839 1.00 70.12 94 ASP A N 1
ATOM 749 C CA . ASP A 1 94 ? 21.463 2.429 -50.322 1.00 70.12 94 ASP A CA 1
ATOM 750 C C . ASP A 1 94 ? 20.307 2.727 -49.330 1.00 70.12 94 ASP A C 1
ATOM 752 O O . ASP A 1 94 ? 19.177 2.285 -49.521 1.00 70.12 94 ASP A O 1
ATOM 756 N N . LEU A 1 95 ? 20.566 3.500 -48.267 1.00 76.94 95 LEU A N 1
ATOM 757 C CA . LEU A 1 95 ? 19.535 4.194 -47.492 1.00 76.94 95 LEU A CA 1
ATOM 758 C C . LEU A 1 95 ? 18.952 5.389 -48.269 1.00 76.94 95 LEU A C 1
ATOM 760 O O . LEU A 1 95 ? 18.106 6.116 -47.745 1.00 76.94 95 LEU A O 1
ATOM 764 N N . GLN A 1 96 ? 19.395 5.626 -49.503 1.00 65.94 96 GLN A N 1
ATOM 765 C CA . GLN A 1 96 ? 18.855 6.626 -50.409 1.00 65.94 96 GLN A CA 1
ATOM 766 C C . GLN A 1 96 ? 17.591 6.135 -51.116 1.00 65.94 96 GLN A C 1
ATOM 768 O O . GLN A 1 96 ? 17.608 5.239 -51.958 1.00 65.94 96 GLN A O 1
ATOM 773 N N . SER A 1 97 ? 16.491 6.836 -50.854 1.00 64.81 97 SER A N 1
ATOM 774 C CA . SER A 1 97 ? 15.480 7.057 -51.879 1.00 64.81 97 SER A CA 1
ATOM 775 C C . SER A 1 97 ? 15.699 8.471 -52.409 1.00 64.81 97 SER A C 1
ATOM 777 O O . SER A 1 97 ? 15.615 9.407 -51.612 1.00 64.81 97 SER A O 1
ATOM 779 N N . PRO A 1 98 ? 15.974 8.661 -53.714 1.00 60.25 98 PRO A N 1
ATOM 780 C CA . PRO A 1 98 ? 16.523 9.907 -54.266 1.00 60.25 98 PRO A CA 1
ATOM 781 C C . PRO A 1 98 ? 15.632 11.152 -54.110 1.00 60.25 98 PRO A C 1
ATOM 783 O O . PRO A 1 98 ? 15.998 12.229 -54.579 1.00 60.25 98 PRO A O 1
ATOM 786 N N . PHE A 1 99 ? 14.456 11.035 -53.486 1.00 61.84 99 PHE A N 1
ATOM 787 C CA . PHE A 1 99 ? 13.470 12.108 -53.413 1.00 61.84 99 PHE A CA 1
ATOM 788 C C . PHE A 1 99 ? 12.729 12.242 -52.082 1.00 61.84 99 PHE A C 1
ATOM 790 O O . PHE A 1 99 ? 11.781 13.023 -52.045 1.00 61.84 99 PHE A O 1
ATOM 797 N N . LEU A 1 100 ? 13.104 11.524 -51.018 1.00 70.38 100 LEU A N 1
ATOM 798 C CA . LEU A 1 100 ? 12.259 11.442 -49.823 1.00 70.38 100 LEU A CA 1
ATOM 799 C C . LEU A 1 100 ? 12.966 11.920 -48.555 1.00 70.38 100 LEU A C 1
ATOM 801 O O . LEU A 1 100 ? 14.089 11.515 -48.256 1.00 70.38 100 LEU A O 1
ATOM 805 N N . ASN A 1 101 ? 12.262 12.769 -47.803 1.00 84.12 101 ASN A N 1
ATOM 806 C CA . ASN A 1 101 ? 12.580 13.055 -46.409 1.00 84.12 101 ASN A CA 1
ATOM 807 C C . ASN A 1 101 ? 12.559 11.738 -45.626 1.00 84.12 101 ASN A C 1
ATOM 809 O O . ASN A 1 101 ? 11.877 10.785 -46.023 1.00 84.12 101 ASN A O 1
ATOM 813 N N . LYS A 1 102 ? 13.303 11.663 -44.524 1.00 90.44 102 LYS A N 1
ATOM 814 C CA . LYS A 1 102 ? 13.312 10.464 -43.681 1.00 90.44 102 LYS A CA 1
ATOM 815 C C . LYS A 1 102 ? 13.032 10.836 -42.229 1.00 90.44 102 LYS A C 1
ATOM 817 O O . LYS A 1 102 ? 13.639 11.785 -41.742 1.00 90.44 102 LYS A O 1
ATOM 822 N N . TRP A 1 103 ? 12.133 10.117 -41.554 1.00 93.25 103 TRP A N 1
ATOM 823 C CA . TRP A 1 103 ? 11.914 10.261 -40.115 1.00 93.25 103 TRP A CA 1
ATOM 824 C C . TRP A 1 103 ? 13.171 9.849 -39.354 1.00 93.25 103 TRP A C 1
ATOM 826 O O . TRP A 1 103 ? 13.759 8.798 -39.634 1.00 93.25 103 TRP A O 1
ATOM 836 N N . ILE A 1 104 ? 13.536 10.668 -38.372 1.00 94.38 104 ILE A N 1
ATOM 837 C CA . ILE A 1 104 ? 14.543 10.352 -37.357 1.00 94.38 104 ILE A CA 1
ATOM 838 C C . ILE A 1 104 ? 13.861 10.291 -35.991 1.00 94.38 104 ILE A C 1
ATOM 840 O O . ILE A 1 104 ? 12.740 10.772 -35.833 1.00 94.38 104 ILE A O 1
ATOM 844 N N . GLY A 1 105 ? 14.509 9.696 -34.994 1.00 93.25 105 GLY A N 1
ATOM 845 C CA . GLY A 1 105 ? 13.895 9.438 -33.693 1.00 93.25 105 GLY A CA 1
ATOM 846 C C . GLY A 1 105 ? 13.740 10.659 -32.794 1.00 93.25 105 GLY A C 1
ATOM 847 O O . GLY A 1 105 ? 13.711 10.472 -31.591 1.00 93.25 105 GLY A O 1
ATOM 848 N N . MET A 1 106 ? 13.692 11.885 -33.318 1.00 91.00 106 MET A N 1
ATOM 849 C CA . MET A 1 106 ? 13.610 13.105 -32.509 1.00 91.00 106 MET A CA 1
ATOM 850 C C . MET A 1 106 ? 12.209 13.715 -32.585 1.00 91.00 106 MET A C 1
ATOM 852 O O . MET A 1 106 ? 11.669 13.869 -33.684 1.00 91.00 106 MET A O 1
ATOM 856 N N . THR A 1 107 ? 11.635 14.044 -31.429 1.00 89.44 107 THR A N 1
ATOM 857 C CA . THR A 1 107 ? 10.254 14.525 -31.283 1.00 89.44 107 THR A CA 1
ATOM 858 C C . THR A 1 107 ? 10.144 15.522 -30.133 1.00 89.44 107 THR A C 1
ATOM 860 O O . THR A 1 107 ? 10.892 15.403 -29.165 1.00 89.44 107 THR A O 1
ATOM 863 N N . ASP A 1 108 ? 9.254 16.502 -30.245 1.00 83.31 108 ASP A N 1
ATOM 864 C CA . ASP A 1 108 ? 8.810 17.373 -29.149 1.00 83.31 108 ASP A CA 1
ATOM 865 C C . ASP A 1 108 ? 7.311 17.225 -28.838 1.00 83.31 108 ASP A C 1
ATOM 867 O O . ASP A 1 108 ? 6.739 18.060 -28.138 1.00 83.31 108 ASP A O 1
ATOM 871 N N . ASP A 1 109 ? 6.710 16.133 -29.326 1.00 76.50 109 ASP A N 1
ATOM 872 C CA . ASP A 1 109 ? 5.331 15.715 -29.071 1.00 76.50 109 ASP A CA 1
ATOM 873 C C . ASP A 1 109 ? 5.012 15.762 -27.569 1.00 76.50 109 ASP A C 1
ATOM 875 O O . ASP A 1 109 ? 5.808 15.328 -26.725 1.00 76.50 109 ASP A O 1
ATOM 879 N N . ASP A 1 110 ? 3.827 16.280 -27.246 1.00 66.19 110 ASP A N 1
ATOM 880 C CA . ASP A 1 110 ? 3.352 16.543 -25.886 1.00 66.19 110 ASP A CA 1
ATOM 881 C C . ASP A 1 110 ? 3.312 15.297 -24.985 1.00 66.19 110 ASP A C 1
ATOM 883 O O . ASP A 1 110 ? 3.325 15.409 -23.757 1.00 66.19 110 ASP A O 1
ATOM 887 N N . ARG A 1 111 ? 3.322 14.100 -25.581 1.00 62.94 111 ARG A N 1
ATOM 888 C CA . ARG A 1 111 ? 3.422 12.815 -24.877 1.00 62.94 111 ARG A CA 1
ATOM 889 C C . ARG A 1 111 ? 4.831 12.498 -24.379 1.00 62.94 111 ARG A C 1
ATOM 891 O O . ARG A 1 111 ? 4.967 11.655 -23.499 1.00 62.94 111 ARG A O 1
ATOM 898 N N . PHE A 1 112 ? 5.865 13.106 -24.957 1.00 56.06 112 PHE A N 1
ATOM 899 C CA . PHE A 1 112 ? 7.270 12.822 -24.643 1.00 56.06 112 PHE A CA 1
ATOM 900 C C . PHE A 1 112 ? 8.013 14.028 -24.044 1.00 56.06 112 PHE A C 1
ATOM 902 O O . PHE A 1 112 ? 9.077 13.846 -23.448 1.00 56.06 112 PHE A O 1
ATOM 909 N N . SER A 1 113 ? 7.478 15.248 -24.170 1.00 58.38 113 SER A N 1
ATOM 910 C CA . SER A 1 113 ? 8.140 16.480 -23.715 1.00 58.38 113 SER A CA 1
ATOM 911 C C . SER A 1 113 ? 7.210 17.701 -23.728 1.00 58.38 113 SER A C 1
ATOM 913 O O . SER A 1 113 ? 6.142 17.683 -24.321 1.00 58.38 113 SER A O 1
ATOM 915 N N . ASN A 1 114 ? 7.627 18.804 -23.095 1.00 69.25 114 ASN A N 1
ATOM 916 C CA . ASN A 1 114 ? 6.965 20.099 -23.289 1.00 69.25 114 ASN A CA 1
ATOM 917 C C . ASN A 1 114 ? 7.281 20.642 -24.694 1.00 69.25 114 ASN A C 1
ATOM 919 O O . ASN A 1 114 ? 8.440 20.597 -25.102 1.00 69.25 114 ASN A O 1
ATOM 923 N N . GLU A 1 115 ? 6.293 21.234 -25.367 1.00 74.81 115 GLU A N 1
ATOM 924 C CA . GLU A 1 115 ? 6.430 21.871 -26.686 1.00 74.81 115 GLU A CA 1
ATOM 925 C C . GLU A 1 115 ? 7.723 22.709 -26.817 1.00 74.81 115 GLU A C 1
ATOM 927 O O . GLU A 1 115 ? 8.054 23.533 -25.951 1.00 74.81 115 GLU A O 1
ATOM 932 N N . GLY A 1 116 ? 8.489 22.486 -27.893 1.00 75.38 116 GLY A N 1
ATOM 933 C CA . GLY A 1 116 ? 9.776 23.145 -28.130 1.00 75.38 116 GLY A CA 1
ATOM 934 C C . GLY A 1 116 ? 10.974 22.556 -27.365 1.00 75.38 116 GLY A C 1
ATOM 935 O O . GLY A 1 116 ? 12.099 23.057 -27.518 1.00 75.38 116 GLY A O 1
ATOM 936 N N . ILE A 1 117 ? 10.777 21.503 -26.566 1.00 82.12 117 ILE A N 1
ATOM 937 C CA . ILE A 1 117 ? 11.841 20.663 -26.002 1.00 82.12 117 ILE A CA 1
ATOM 938 C C . ILE A 1 117 ? 11.851 19.341 -26.759 1.00 82.12 117 ILE A C 1
ATOM 940 O O . ILE A 1 117 ? 10.970 18.521 -26.591 1.00 82.12 117 ILE A O 1
ATOM 944 N N . TRP A 1 118 ? 12.885 19.111 -27.551 1.00 86.00 118 TRP A N 1
ATOM 945 C CA . TRP A 1 118 ? 13.002 17.925 -28.385 1.00 86.00 118 TRP A CA 1
ATOM 946 C C . TRP A 1 118 ? 13.808 16.838 -27.681 1.00 86.00 118 TRP A C 1
ATOM 948 O O . TRP A 1 118 ? 14.916 17.106 -27.200 1.00 86.00 118 TRP A O 1
ATOM 958 N N . VAL A 1 119 ? 13.282 15.616 -27.688 1.00 86.94 119 VAL A N 1
ATOM 959 C CA . VAL A 1 119 ? 13.861 14.417 -27.070 1.00 86.94 119 VAL A CA 1
ATOM 960 C C . VAL A 1 119 ? 14.016 13.281 -28.084 1.00 86.94 119 VAL A C 1
ATOM 962 O O . VAL A 1 119 ? 13.353 13.250 -29.124 1.00 86.94 119 VAL A O 1
ATOM 965 N N . TRP A 1 120 ? 14.912 12.331 -27.799 1.00 90.81 120 TRP A N 1
ATOM 966 C CA . TRP A 1 120 ? 15.067 11.120 -28.608 1.00 90.81 120 TRP A CA 1
ATOM 967 C C . TRP A 1 120 ? 14.104 10.018 -28.154 1.00 90.81 120 TRP A C 1
ATOM 969 O O . TRP A 1 120 ? 14.087 9.626 -26.993 1.00 90.81 120 TRP A O 1
ATOM 979 N N . ALA A 1 121 ? 13.377 9.424 -29.096 1.00 86.94 121 ALA A N 1
ATOM 980 C CA . ALA A 1 121 ? 12.438 8.321 -28.892 1.00 86.94 121 ALA A CA 1
ATOM 981 C C . ALA A 1 121 ? 13.093 7.001 -28.442 1.00 86.94 121 ALA A C 1
ATOM 983 O O . ALA A 1 121 ? 12.390 6.065 -28.044 1.00 86.94 121 ALA A O 1
ATOM 984 N N . SER A 1 122 ? 14.425 6.922 -28.533 1.00 85.56 122 SER A N 1
ATOM 985 C CA . SER A 1 122 ? 15.251 5.857 -27.956 1.00 85.56 122 SER A CA 1
ATOM 986 C C . SER A 1 122 ? 15.429 5.991 -26.440 1.00 85.56 122 SER A C 1
ATOM 988 O O . SER A 1 122 ? 15.876 5.038 -25.812 1.00 85.56 122 SER A O 1
ATOM 990 N N . GLY A 1 123 ? 15.101 7.149 -25.855 1.00 80.50 123 GLY A N 1
ATOM 991 C CA . GLY A 1 123 ? 15.370 7.473 -24.452 1.00 80.50 123 GLY A CA 1
ATOM 992 C C . GLY A 1 123 ? 16.810 7.920 -24.182 1.00 80.50 123 GLY A C 1
ATOM 993 O O . GLY A 1 123 ? 17.141 8.261 -23.049 1.00 80.50 123 GLY A O 1
ATOM 994 N N . GLU A 1 124 ? 17.684 7.948 -25.196 1.00 78.44 124 GLU A N 1
ATOM 995 C CA . GLU A 1 124 ? 19.054 8.422 -25.009 1.00 78.44 124 GLU A CA 1
ATOM 996 C C . GLU A 1 124 ? 19.106 9.895 -24.590 1.00 78.44 124 GLU A C 1
ATOM 998 O O . GLU A 1 124 ? 18.401 10.745 -25.139 1.00 78.44 124 GLU A O 1
ATOM 1003 N N . ALA A 1 125 ? 20.027 10.209 -23.671 1.00 60.56 125 ALA A N 1
ATOM 1004 C CA . ALA A 1 125 ? 20.276 11.570 -23.217 1.00 60.56 125 ALA A CA 1
ATOM 1005 C C . ALA A 1 125 ? 20.606 12.494 -24.402 1.00 60.56 125 ALA A C 1
ATOM 1007 O O . ALA A 1 125 ? 21.691 12.446 -24.988 1.00 60.56 125 ALA A O 1
ATOM 1008 N N . GLY A 1 126 ? 19.656 13.360 -24.736 1.00 62.81 126 GLY A N 1
ATOM 1009 C CA . GLY A 1 126 ? 19.762 14.326 -25.813 1.00 62.81 126 GLY A CA 1
ATOM 1010 C C . GLY A 1 126 ? 18.560 15.253 -25.763 1.00 62.81 126 GLY A C 1
ATOM 1011 O O . GLY A 1 126 ? 17.449 14.821 -26.041 1.00 62.81 126 GLY A O 1
ATOM 1012 N N . ILE A 1 127 ? 18.786 16.503 -25.369 1.00 65.06 127 ILE A N 1
ATOM 1013 C CA . ILE A 1 127 ? 17.750 17.532 -25.322 1.00 65.06 127 ILE A CA 1
ATOM 1014 C C . ILE A 1 127 ? 18.169 18.631 -26.281 1.00 65.06 127 ILE A C 1
ATOM 1016 O O . ILE A 1 127 ? 19.285 19.155 -26.189 1.00 65.06 127 ILE A O 1
ATOM 1020 N N . PHE A 1 128 ? 17.265 18.998 -27.180 1.00 72.94 128 PHE A N 1
ATOM 1021 C CA . PHE A 1 128 ? 17.379 20.239 -27.924 1.00 72.94 128 PHE A CA 1
ATOM 1022 C C . PHE A 1 128 ? 16.258 21.183 -27.506 1.00 72.94 128 PHE A C 1
ATOM 1024 O O . PHE A 1 128 ? 15.080 20.874 -27.635 1.00 72.94 128 PHE A O 1
ATOM 1031 N N . ASN A 1 129 ? 16.632 22.351 -26.999 1.00 71.00 129 ASN A N 1
ATOM 1032 C CA . ASN A 1 129 ? 15.672 23.376 -26.620 1.00 71.00 129 ASN A CA 1
ATOM 1033 C C . ASN A 1 129 ? 15.606 24.431 -27.729 1.00 71.00 129 ASN A C 1
ATOM 1035 O O . ASN A 1 129 ? 16.575 25.161 -27.953 1.00 71.00 129 ASN A O 1
ATOM 1039 N N . ALA A 1 130 ? 14.460 24.529 -28.406 1.00 65.56 130 ALA A N 1
ATOM 1040 C CA . ALA A 1 130 ? 14.250 25.458 -29.516 1.00 65.56 130 ALA A CA 1
ATOM 1041 C C . ALA A 1 130 ? 14.433 26.927 -29.104 1.00 65.56 130 ALA A C 1
ATOM 1043 O O . ALA A 1 130 ? 14.977 27.730 -29.868 1.00 65.56 130 ALA A O 1
ATOM 1044 N N . ASN A 1 131 ? 14.069 27.260 -27.862 1.00 66.94 131 ASN A N 1
ATOM 1045 C CA . ASN A 1 131 ? 14.148 28.617 -27.327 1.00 66.94 131 ASN A CA 1
ATOM 1046 C C . ASN A 1 131 ? 15.591 29.057 -27.051 1.00 66.94 131 ASN A C 1
ATOM 1048 O O . ASN A 1 131 ? 15.949 30.208 -27.301 1.00 66.94 131 ASN A O 1
ATOM 1052 N N . THR A 1 132 ? 16.433 28.157 -26.538 1.00 66.38 132 THR A N 1
ATOM 1053 C CA . THR A 1 132 ? 17.828 28.477 -26.181 1.00 66.38 132 THR A CA 1
ATOM 1054 C C . THR A 1 132 ? 18.832 28.066 -27.253 1.00 66.38 132 THR A C 1
ATOM 1056 O O . THR A 1 132 ? 19.992 28.475 -27.191 1.00 66.38 132 THR A O 1
ATOM 1059 N N . ARG A 1 133 ? 18.398 27.263 -28.235 1.00 67.62 133 ARG A N 1
ATOM 1060 C CA . ARG A 1 133 ? 19.245 26.540 -29.200 1.00 67.62 133 ARG A CA 1
ATOM 1061 C C . ARG A 1 133 ? 20.349 25.720 -28.543 1.00 67.62 133 ARG A C 1
ATOM 1063 O O . ARG A 1 133 ? 21.394 25.474 -29.146 1.00 67.62 133 ARG A O 1
ATOM 1070 N N . PHE A 1 134 ? 20.135 25.326 -27.296 1.00 66.88 134 PHE A N 1
ATOM 1071 C CA . PHE A 1 134 ? 21.062 24.470 -26.591 1.00 66.88 134 PHE A CA 1
ATOM 1072 C C . PHE A 1 134 ? 20.849 23.028 -27.045 1.00 66.88 134 PHE A C 1
ATOM 1074 O O . PHE A 1 134 ? 19.727 22.525 -26.994 1.00 66.88 134 PHE A O 1
ATOM 1081 N N . CYS A 1 135 ? 21.934 22.381 -27.467 1.00 71.38 135 CYS A N 1
ATOM 1082 C CA . CYS A 1 135 ? 22.001 20.947 -27.695 1.00 71.38 135 CYS A CA 1
ATOM 1083 C C . CYS A 1 135 ? 23.137 20.385 -26.850 1.00 71.38 135 CYS A C 1
ATOM 1085 O O . CYS A 1 135 ? 24.265 20.869 -26.929 1.00 71.38 135 CYS A O 1
ATOM 1087 N N . ASN A 1 136 ? 22.850 19.362 -26.055 1.00 65.38 136 ASN A N 1
ATOM 1088 C CA . ASN A 1 136 ? 23.849 18.679 -25.231 1.00 65.38 136 ASN A CA 1
ATOM 1089 C C . ASN A 1 136 ? 24.636 17.585 -25.987 1.00 65.38 136 ASN A C 1
ATOM 1091 O O . ASN A 1 136 ? 25.557 17.010 -25.413 1.00 65.38 136 ASN A O 1
ATOM 1095 N N . ARG A 1 137 ? 24.307 17.302 -27.258 1.00 74.69 137 ARG A N 1
ATOM 1096 C CA . ARG A 1 137 ? 25.063 16.401 -28.150 1.00 74.69 137 ARG A CA 1
ATOM 1097 C C . ARG A 1 137 ? 25.240 17.015 -29.547 1.00 74.69 137 ARG A C 1
ATOM 1099 O O . ARG A 1 137 ? 25.944 18.007 -29.707 1.00 74.69 137 ARG A O 1
ATOM 1106 N N . TYR A 1 138 ? 24.623 16.415 -30.560 1.00 84.06 138 TYR A N 1
ATOM 1107 C CA . TYR A 1 138 ? 24.684 16.818 -31.955 1.00 84.06 138 TYR A CA 1
ATOM 1108 C C . TYR A 1 138 ? 23.291 17.249 -32.412 1.00 84.06 138 TYR A C 1
ATOM 1110 O O . TYR A 1 138 ? 22.317 16.533 -32.194 1.00 84.06 138 TYR A O 1
ATOM 1118 N N . CYS A 1 139 ? 23.202 18.409 -33.056 1.00 83.38 139 CYS A N 1
ATOM 1119 C CA . CYS A 1 139 ? 21.987 18.888 -33.701 1.00 83.38 139 CYS A CA 1
ATOM 1120 C C . CYS A 1 139 ? 22.336 19.499 -35.051 1.00 83.38 139 CYS A C 1
ATOM 1122 O O . CYS A 1 139 ? 23.301 20.260 -35.157 1.00 83.38 139 CYS A O 1
ATOM 1124 N N . ASN A 1 140 ? 21.518 19.223 -36.063 1.00 87.50 140 ASN A N 1
ATOM 1125 C CA . ASN A 1 140 ? 21.694 19.810 -37.388 1.00 87.50 140 ASN A CA 1
ATOM 1126 C C . ASN A 1 140 ? 20.456 20.574 -37.875 1.00 87.50 140 ASN A C 1
ATOM 1128 O O . ASN A 1 140 ? 20.176 20.621 -39.071 1.00 87.50 140 ASN A O 1
ATOM 1132 N N . PHE A 1 141 ? 19.690 21.167 -36.958 1.00 86.56 141 PHE A N 1
ATOM 1133 C CA . PHE A 1 141 ? 18.589 22.052 -37.331 1.00 86.56 141 PHE A CA 1
ATOM 1134 C C . PHE A 1 141 ? 19.123 23.363 -37.948 1.00 86.56 141 PHE A C 1
ATOM 1136 O O . PHE A 1 141 ? 20.014 23.998 -37.369 1.00 86.56 141 PHE A O 1
ATOM 1143 N N . PRO A 1 142 ? 18.596 23.819 -39.102 1.00 84.25 142 PRO A N 1
ATOM 1144 C CA . PRO A 1 142 ? 18.919 25.125 -39.656 1.00 84.25 142 PRO A CA 1
ATOM 1145 C C . PRO A 1 142 ? 18.571 26.264 -38.690 1.00 84.25 142 PRO A C 1
ATOM 1147 O O . PRO A 1 142 ? 17.616 26.163 -37.918 1.00 84.25 142 PRO A O 1
ATOM 1150 N N . PRO A 1 143 ? 19.262 27.416 -38.770 1.00 80.94 143 PRO A N 1
ATOM 1151 C CA . PRO A 1 143 ? 18.885 28.586 -37.994 1.00 80.94 143 PRO A CA 1
ATOM 1152 C C . PRO A 1 143 ? 17.414 28.979 -38.206 1.00 80.94 143 PRO A C 1
ATOM 1154 O O . PRO A 1 143 ? 17.029 29.354 -39.308 1.00 80.94 143 PRO A O 1
ATOM 1157 N N . GLY A 1 144 ? 16.626 28.970 -37.127 1.00 74.19 144 GLY A N 1
ATOM 1158 C CA . GLY A 1 144 ? 15.201 29.337 -37.150 1.00 74.19 144 GLY A CA 1
ATOM 1159 C C . GLY A 1 144 ? 14.243 28.146 -37.201 1.00 74.19 144 GLY A C 1
ATOM 1160 O O . GLY A 1 144 ? 13.042 28.363 -37.256 1.00 74.19 144 GLY A O 1
ATOM 1161 N N . VAL A 1 145 ? 14.776 26.924 -37.171 1.00 76.19 145 VAL A N 1
ATOM 1162 C CA . VAL A 1 145 ? 14.043 25.670 -36.980 1.00 76.19 145 VAL A CA 1
ATOM 1163 C C . VAL A 1 145 ? 14.629 24.991 -35.735 1.00 76.19 145 VAL A C 1
ATOM 1165 O O . VAL A 1 145 ? 15.847 25.096 -35.539 1.00 76.19 145 VAL A O 1
ATOM 1168 N N . PRO A 1 146 ? 13.825 24.337 -34.879 1.00 69.94 146 PRO A N 1
ATOM 1169 C CA . PRO A 1 146 ? 12.357 24.268 -34.845 1.00 69.94 146 PRO A CA 1
ATOM 1170 C C . PRO A 1 146 ? 11.699 25.640 -34.615 1.00 69.94 146 PRO A C 1
ATOM 1172 O O . PRO A 1 146 ? 12.316 26.533 -34.028 1.00 69.94 146 PRO A O 1
ATOM 1175 N N . GLY A 1 147 ? 10.470 25.805 -35.117 1.00 65.62 147 GLY A N 1
ATOM 1176 C CA . GLY A 1 147 ? 9.588 26.913 -34.736 1.00 65.62 147 GLY A CA 1
ATOM 1177 C C . GLY A 1 147 ? 9.130 26.774 -33.280 1.00 65.62 147 GLY A C 1
ATOM 1178 O O . GLY A 1 147 ? 9.423 25.778 -32.629 1.00 65.62 147 GLY A O 1
ATOM 1179 N N . ILE A 1 148 ? 8.460 27.796 -32.752 1.00 60.78 148 ILE A N 1
ATOM 1180 C CA . ILE A 1 148 ? 7.897 27.800 -31.383 1.00 60.78 148 ILE A CA 1
ATOM 1181 C C . ILE A 1 148 ? 6.360 27.781 -31.417 1.00 60.78 148 ILE A C 1
ATOM 1183 O O . ILE A 1 148 ? 5.720 28.197 -30.457 1.00 60.78 148 ILE A O 1
ATOM 1187 N N . ASP A 1 149 ? 5.773 27.434 -32.563 1.00 60.06 149 ASP A N 1
ATOM 1188 C CA . ASP A 1 149 ? 4.356 27.577 -32.873 1.00 60.06 149 ASP A CA 1
ATOM 1189 C C . ASP A 1 149 ? 3.619 26.232 -33.060 1.00 60.06 149 ASP A C 1
ATOM 1191 O O . ASP A 1 149 ? 2.946 26.009 -34.055 1.00 60.06 149 ASP A O 1
ATOM 1195 N N . SER A 1 150 ? 3.601 25.410 -32.005 1.00 59.47 150 SER A N 1
ATOM 1196 C CA . SER A 1 150 ? 2.525 24.491 -31.563 1.00 59.47 150 SER A CA 1
ATOM 1197 C C . SER A 1 150 ? 1.930 23.427 -32.484 1.00 59.47 150 SER A C 1
ATOM 1199 O O . SER A 1 150 ? 0.875 22.885 -32.148 1.00 59.47 150 SER A O 1
ATOM 1201 N N . VAL A 1 151 ? 2.535 23.095 -33.625 1.00 67.81 151 VAL A N 1
ATOM 1202 C CA . VAL A 1 151 ? 2.010 21.991 -34.465 1.00 67.81 151 VAL A CA 1
ATOM 1203 C C . VAL A 1 151 ? 3.101 21.062 -35.003 1.00 67.81 151 VAL A C 1
ATOM 1205 O O . VAL A 1 151 ? 2.808 20.047 -35.637 1.00 67.81 151 VAL A O 1
ATOM 1208 N N . GLU A 1 152 ? 4.366 21.413 -34.819 1.00 67.44 152 GLU A N 1
ATOM 1209 C CA . GLU A 1 152 ? 5.497 20.566 -35.155 1.00 67.44 152 GLU A CA 1
ATOM 1210 C C . GLU A 1 152 ? 5.778 19.583 -34.027 1.00 67.44 152 GLU A C 1
ATOM 1212 O O . GLU A 1 152 ? 6.032 20.025 -32.921 1.00 67.44 152 GLU A O 1
ATOM 1217 N N . ASP A 1 153 ? 5.771 18.284 -34.339 1.00 76.00 153 ASP A N 1
ATOM 1218 C CA . ASP A 1 153 ? 5.954 17.235 -33.325 1.00 76.00 153 ASP A CA 1
ATOM 1219 C C . ASP A 1 153 ? 7.186 16.355 -33.613 1.00 76.00 153 ASP A C 1
ATOM 1221 O O . ASP A 1 153 ? 7.686 15.649 -32.736 1.00 76.00 153 ASP A O 1
ATOM 1225 N N . PHE A 1 154 ? 7.676 16.323 -34.865 1.00 88.56 154 PHE A N 1
ATOM 1226 C CA . PHE A 1 154 ? 8.630 15.305 -35.328 1.00 88.56 154 PHE A CA 1
ATOM 1227 C C . PHE A 1 154 ? 9.724 15.848 -36.246 1.00 88.56 154 PHE A C 1
ATOM 1229 O O . PHE A 1 154 ? 9.502 16.744 -37.064 1.00 88.56 154 PHE A O 1
ATOM 1236 N N . ALA A 1 155 ? 10.915 15.250 -36.168 1.00 90.12 155 ALA A N 1
ATOM 1237 C CA . ALA A 1 155 ? 12.056 15.633 -36.986 1.00 90.12 155 ALA A CA 1
ATOM 1238 C C . ALA A 1 155 ? 12.243 14.708 -38.198 1.00 90.12 155 ALA A C 1
ATOM 1240 O O . ALA A 1 155 ? 12.076 13.485 -38.143 1.00 90.12 155 ALA A O 1
ATOM 1241 N N . THR A 1 156 ? 12.679 15.306 -39.302 1.00 91.06 156 THR A N 1
ATOM 1242 C CA . THR A 1 156 ? 13.092 14.627 -40.531 1.00 91.06 156 THR A CA 1
ATOM 1243 C C . THR A 1 156 ? 14.488 15.061 -40.950 1.00 91.06 156 THR A C 1
ATOM 1245 O O . THR A 1 156 ? 14.889 16.192 -40.691 1.00 91.06 156 THR A O 1
ATOM 1248 N N . ILE A 1 157 ? 15.219 14.197 -41.652 1.00 89.94 157 ILE A N 1
ATOM 1249 C CA . ILE A 1 157 ? 16.465 14.558 -42.338 1.00 89.94 157 ILE A CA 1
ATOM 1250 C C . ILE A 1 157 ? 16.217 14.697 -43.847 1.00 89.94 157 ILE A C 1
ATOM 1252 O O . ILE A 1 157 ? 15.557 13.847 -44.456 1.00 89.94 157 ILE A O 1
ATOM 1256 N N . GLN A 1 158 ? 16.717 15.783 -44.452 1.00 83.31 158 GLN A N 1
ATOM 1257 C CA . GLN A 1 158 ? 16.598 16.039 -45.894 1.00 83.31 158 GLN A CA 1
ATOM 1258 C C . GLN A 1 158 ? 17.865 15.662 -46.663 1.00 83.31 158 GLN A C 1
ATOM 1260 O O . GLN A 1 158 ? 18.975 16.055 -46.301 1.00 83.31 158 GLN A O 1
ATOM 1265 N N . ASP A 1 159 ? 17.665 14.963 -47.781 1.00 67.88 159 ASP A N 1
ATOM 1266 C CA . ASP A 1 159 ? 18.740 14.422 -48.615 1.00 67.88 159 ASP A CA 1
ATOM 1267 C C . ASP A 1 159 ? 19.371 15.501 -49.531 1.00 67.88 159 ASP A C 1
ATOM 1269 O O . ASP A 1 159 ? 20.578 15.719 -49.480 1.00 67.88 159 ASP A O 1
ATOM 1273 N N . THR A 1 160 ? 18.591 16.249 -50.341 1.00 61.38 160 THR A N 1
ATOM 1274 C CA . THR A 1 160 ? 19.210 17.035 -51.447 1.00 61.38 160 THR A CA 1
ATOM 1275 C C . THR A 1 160 ? 18.538 18.327 -51.946 1.00 61.38 160 THR A C 1
ATOM 1277 O O . THR A 1 160 ? 19.163 19.042 -52.729 1.00 61.38 160 THR A O 1
ATOM 1280 N N . ARG A 1 161 ? 17.302 18.692 -51.568 1.00 54.59 161 ARG A N 1
ATOM 1281 C CA . ARG A 1 161 ? 16.578 19.809 -52.240 1.00 54.59 161 ARG A CA 1
ATOM 1282 C C . ARG A 1 161 ? 16.727 21.209 -51.614 1.00 54.59 161 ARG A C 1
ATOM 1284 O O . ARG A 1 161 ? 16.085 22.143 -52.090 1.00 54.59 161 ARG A O 1
ATOM 1291 N N . GLY A 1 162 ? 17.594 21.393 -50.617 1.00 60.12 162 GLY A N 1
ATOM 1292 C CA . GLY A 1 162 ? 17.801 22.682 -49.937 1.00 60.12 162 GLY A CA 1
ATOM 1293 C C . GLY A 1 162 ? 19.253 23.172 -49.926 1.00 60.12 162 GLY A C 1
ATOM 1294 O O . GLY A 1 162 ? 20.179 22.429 -50.236 1.00 60.12 162 GLY A O 1
ATOM 1295 N N . ASN A 1 163 ? 19.472 24.420 -49.490 1.00 58.19 163 ASN A N 1
ATOM 1296 C CA . ASN A 1 163 ? 20.808 25.016 -49.292 1.00 58.19 163 ASN A CA 1
ATOM 1297 C C . ASN A 1 163 ? 21.626 24.356 -48.153 1.00 58.19 163 ASN A C 1
ATOM 1299 O O . ASN A 1 163 ? 22.684 24.866 -47.780 1.00 58.19 163 ASN A O 1
ATOM 1303 N N . SER A 1 164 ? 21.137 23.267 -47.553 1.00 74.50 164 SER A N 1
ATOM 1304 C CA . SER A 1 164 ? 21.758 22.597 -46.403 1.00 74.50 164 SER A CA 1
ATOM 1305 C C . SER A 1 164 ? 21.456 21.088 -46.404 1.00 74.50 164 SER A C 1
ATOM 1307 O O . SER A 1 164 ? 20.620 20.638 -45.621 1.00 74.50 164 SER A O 1
ATOM 1309 N N . PRO A 1 165 ? 22.083 20.295 -47.298 1.00 76.75 165 PRO A N 1
ATOM 1310 C CA . PRO A 1 165 ? 21.999 18.833 -47.257 1.00 76.75 165 PRO A CA 1
ATOM 1311 C C . PRO A 1 165 ? 22.337 18.293 -45.863 1.00 76.75 165 PRO A C 1
ATOM 1313 O O . PRO A 1 165 ? 23.283 18.769 -45.232 1.00 76.75 165 PRO A O 1
ATOM 1316 N N . GLY A 1 166 ? 21.556 17.329 -45.373 1.00 79.81 166 GLY A N 1
ATOM 1317 C CA . G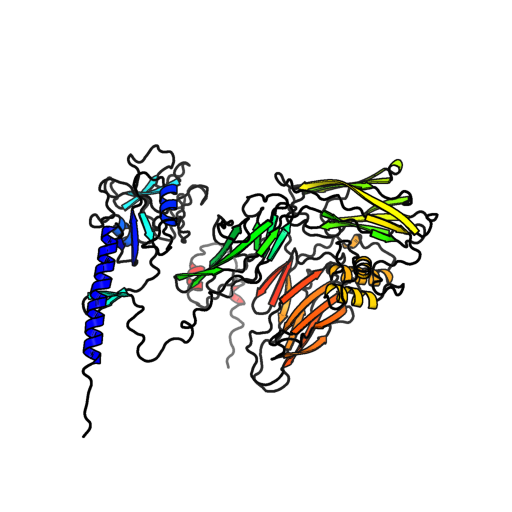LY A 1 166 ? 21.767 16.737 -44.051 1.00 79.81 166 GLY A CA 1
ATOM 1318 C C . GLY A 1 166 ? 21.163 17.484 -42.882 1.00 79.81 166 GLY A C 1
ATOM 1319 O O . GLY A 1 166 ? 21.223 16.962 -41.769 1.00 79.81 166 GLY A O 1
ATOM 1320 N N . ALA A 1 167 ? 20.604 18.672 -43.104 1.00 88.19 167 ALA A N 1
ATOM 1321 C CA . ALA A 1 167 ? 19.943 19.412 -42.048 1.00 88.19 167 ALA A CA 1
ATOM 1322 C C . ALA A 1 167 ? 18.630 18.740 -41.622 1.00 88.19 167 ALA A C 1
ATOM 1324 O O . ALA A 1 167 ? 17.975 18.046 -42.411 1.00 88.19 167 ALA A O 1
ATOM 1325 N N . TRP A 1 168 ? 18.265 18.952 -40.361 1.00 90.88 168 TRP A N 1
ATOM 1326 C CA . TRP A 1 168 ? 17.044 18.420 -39.770 1.00 90.88 168 TRP A CA 1
ATOM 1327 C C . TRP A 1 168 ? 15.917 19.433 -39.901 1.00 90.88 168 TRP A C 1
ATOM 1329 O O . TRP A 1 168 ? 16.114 20.629 -39.697 1.00 90.88 168 TRP A O 1
ATOM 1339 N N . PHE A 1 169 ? 14.731 18.959 -40.245 1.00 86.62 169 PHE A N 1
ATOM 1340 C CA . PHE A 1 169 ? 13.550 19.783 -40.431 1.00 86.62 169 PHE A CA 1
ATOM 1341 C C . PHE A 1 169 ? 12.409 19.237 -39.600 1.00 86.62 169 PHE A C 1
ATOM 1343 O O . PHE A 1 169 ? 12.233 18.027 -39.485 1.00 86.62 169 PHE A O 1
ATOM 1350 N N . VAL A 1 170 ? 11.620 20.150 -39.066 1.00 85.75 170 VAL A N 1
ATOM 1351 C CA . VAL A 1 170 ? 10.360 19.839 -38.407 1.00 85.75 170 VAL A CA 1
ATOM 1352 C C . VAL A 1 170 ? 9.297 19.410 -39.412 1.00 85.75 170 VAL A C 1
ATOM 1354 O O . VAL A 1 170 ? 9.249 19.920 -40.535 1.00 85.75 170 VAL A O 1
ATOM 1357 N N . ALA A 1 171 ? 8.439 18.486 -39.005 1.00 81.19 171 ALA A N 1
ATOM 1358 C CA . ALA A 1 171 ? 7.244 18.100 -39.732 1.00 81.19 171 ALA A CA 1
ATOM 1359 C C . ALA A 1 171 ? 6.088 17.845 -38.755 1.00 81.19 171 ALA A C 1
ATOM 1361 O O . ALA A 1 171 ? 6.290 17.409 -37.623 1.00 81.19 171 ALA A O 1
ATOM 1362 N N . THR A 1 172 ? 4.871 18.133 -39.217 1.00 74.38 172 THR A N 1
ATOM 1363 C CA . THR A 1 172 ? 3.640 17.994 -38.429 1.00 74.38 172 THR A CA 1
ATOM 1364 C C . THR A 1 172 ? 2.962 16.654 -38.715 1.00 74.38 172 THR A C 1
ATOM 1366 O O . THR A 1 172 ? 3.055 16.121 -39.827 1.00 74.38 172 THR A O 1
ATOM 1369 N N . ASN A 1 173 ? 2.224 16.116 -37.741 1.00 64.19 173 ASN A N 1
ATOM 1370 C CA . ASN A 1 173 ? 1.477 14.860 -37.905 1.00 64.19 173 ASN A CA 1
ATOM 1371 C C . ASN A 1 173 ? 0.208 14.998 -38.774 1.00 64.19 173 ASN A C 1
ATOM 1373 O O . ASN A 1 173 ? -0.398 14.015 -39.198 1.00 64.19 173 ASN A O 1
ATOM 1377 N N . SER A 1 174 ? -0.233 16.232 -39.042 1.00 57.00 174 SER A N 1
ATOM 1378 C CA . SER A 1 174 ? -1.583 16.548 -39.544 1.00 57.00 174 SER A CA 1
ATOM 1379 C C . SER A 1 174 ? -1.884 16.165 -41.007 1.00 57.00 174 SER A C 1
ATOM 1381 O O . SER A 1 174 ? -2.928 16.535 -41.545 1.00 57.00 174 SER A O 1
ATOM 1383 N N . GLY A 1 175 ? -1.016 15.400 -41.676 1.00 48.66 175 GLY A N 1
ATOM 1384 C CA . GLY A 1 175 ? -1.283 14.880 -43.022 1.00 48.66 175 GLY A CA 1
ATOM 1385 C C . GLY A 1 175 ? -1.306 15.934 -44.139 1.00 48.66 175 GLY A C 1
ATOM 1386 O O . GLY A 1 175 ? -1.666 15.604 -45.267 1.00 48.66 175 GLY A O 1
ATOM 1387 N N . SER A 1 176 ? -0.898 17.181 -43.873 1.00 47.19 176 SER A N 1
ATOM 1388 C CA . SER A 1 176 ? -0.662 18.200 -44.910 1.00 47.19 176 SER A CA 1
ATOM 1389 C C . SER A 1 176 ? 0.735 18.136 -45.544 1.00 47.19 176 SER A C 1
ATOM 1391 O O . SER A 1 176 ? 1.087 19.048 -46.280 1.00 47.19 176 SER A O 1
ATOM 1393 N N . ASP A 1 177 ? 1.466 17.055 -45.256 1.00 52.41 177 ASP A N 1
ATOM 1394 C CA . ASP A 1 177 ? 2.625 16.476 -45.945 1.00 52.41 177 ASP A CA 1
ATOM 1395 C C . ASP A 1 177 ? 3.782 17.432 -46.318 1.00 52.41 177 ASP A C 1
ATOM 1397 O O . ASP A 1 177 ? 3.611 18.369 -47.103 1.00 52.41 177 ASP A O 1
ATOM 1401 N N . PRO A 1 178 ? 5.031 17.118 -45.939 1.00 51.00 178 PRO A N 1
ATOM 1402 C CA . PRO A 1 178 ? 6.163 17.352 -46.827 1.00 51.00 178 PRO A CA 1
ATOM 1403 C C . PRO A 1 178 ? 6.026 16.555 -48.149 1.00 51.00 178 PRO A C 1
ATOM 1405 O O . PRO A 1 178 ? 6.873 15.734 -48.447 1.00 51.00 178 PRO A O 1
ATOM 1408 N N . GLU A 1 179 ? 4.985 16.809 -48.951 1.00 54.91 179 GLU A N 1
ATOM 1409 C CA . GLU A 1 179 ? 4.669 16.307 -50.309 1.00 54.91 179 GLU A CA 1
ATOM 1410 C C . GLU A 1 179 ? 4.847 14.806 -50.656 1.00 54.91 179 GLU A C 1
ATOM 1412 O O . GLU A 1 179 ? 4.373 14.399 -51.716 1.00 54.91 179 GLU A O 1
ATOM 1417 N N . PHE A 1 180 ? 5.469 13.964 -49.833 1.00 60.62 180 PHE A N 1
ATOM 1418 C CA . PHE A 1 180 ? 5.659 12.535 -50.049 1.00 60.62 180 PHE A CA 1
ATOM 1419 C C . PHE A 1 180 ? 5.983 11.847 -48.717 1.00 60.62 180 PHE A C 1
ATOM 1421 O O . PHE A 1 180 ? 6.880 12.304 -48.001 1.00 60.62 180 PHE A O 1
ATOM 1428 N N . PRO A 1 181 ? 5.363 10.695 -48.402 1.00 62.19 181 PRO A N 1
ATOM 1429 C CA . PRO A 1 181 ? 5.505 10.120 -47.081 1.00 62.19 181 PRO A CA 1
ATOM 1430 C C . PRO A 1 181 ? 6.944 9.634 -46.853 1.00 62.19 181 PRO A C 1
ATOM 1432 O O . PRO A 1 181 ? 7.447 8.811 -47.633 1.00 62.19 181 PRO A O 1
ATOM 1435 N N . PRO A 1 182 ? 7.604 10.116 -45.793 1.00 73.06 182 PRO A N 1
ATOM 1436 C CA . PRO A 1 182 ? 8.993 9.791 -45.521 1.00 73.06 182 PRO A CA 1
ATOM 1437 C C . PRO A 1 182 ? 9.168 8.320 -45.116 1.00 73.06 182 PRO A C 1
ATOM 1439 O O . PRO A 1 182 ? 8.268 7.667 -44.584 1.00 73.06 182 PRO A O 1
ATOM 1442 N N . TYR A 1 183 ? 10.359 7.788 -45.375 1.00 89.25 183 TYR A N 1
ATOM 1443 C CA . TYR A 1 183 ? 10.820 6.544 -44.757 1.00 89.25 183 TYR A CA 1
ATOM 1444 C C . TYR A 1 183 ? 11.235 6.825 -43.314 1.00 89.25 183 TYR A C 1
ATOM 1446 O O . TYR A 1 183 ? 11.846 7.853 -43.067 1.00 89.25 183 TYR A O 1
ATOM 1454 N N . GLY A 1 184 ? 11.018 5.918 -42.370 1.00 92.62 184 GLY A N 1
ATOM 1455 C CA . GLY A 1 184 ? 11.745 5.955 -41.102 1.00 92.62 184 GLY A CA 1
ATOM 1456 C C . GLY A 1 184 ? 13.127 5.336 -41.242 1.00 92.62 184 GLY A C 1
ATOM 1457 O O . GLY A 1 184 ? 13.258 4.274 -41.849 1.00 92.62 184 GLY A O 1
ATOM 1458 N N . ILE A 1 185 ? 14.155 5.980 -40.690 1.00 94.44 185 ILE A N 1
ATOM 1459 C CA . ILE A 1 185 ? 15.471 5.354 -40.535 1.00 94.44 185 ILE A CA 1
ATOM 1460 C C . ILE A 1 185 ? 15.449 4.589 -39.219 1.00 94.44 185 ILE A C 1
ATOM 1462 O O . ILE A 1 185 ? 15.492 5.195 -38.154 1.00 94.44 185 ILE A O 1
ATOM 1466 N N . VAL A 1 186 ? 15.368 3.268 -39.296 1.00 94.50 186 VAL A N 1
ATOM 1467 C CA . VAL A 1 186 ? 15.480 2.377 -38.144 1.00 94.50 186 VAL A CA 1
ATOM 1468 C C . VAL A 1 186 ? 16.951 2.147 -37.847 1.00 94.50 186 VAL A C 1
ATOM 1470 O O . VAL A 1 186 ? 17.712 1.797 -38.747 1.00 94.50 186 VAL A O 1
ATOM 1473 N N . GLU A 1 187 ? 17.323 2.315 -36.591 1.00 94.50 187 GLU A N 1
ATOM 1474 C CA . GLU A 1 187 ? 18.618 1.998 -36.020 1.00 94.50 187 GLU A CA 1
ATOM 1475 C C . GLU A 1 187 ? 18.482 0.811 -35.065 1.00 94.50 187 GLU A C 1
ATOM 1477 O O . GLU A 1 187 ? 17.593 0.765 -34.210 1.00 94.50 187 GLU A O 1
ATOM 1482 N N . PHE A 1 188 ? 19.407 -0.130 -35.201 1.00 91.38 188 PHE A N 1
ATOM 1483 C CA . PHE A 1 188 ? 19.649 -1.209 -34.262 1.00 91.38 188 PHE A CA 1
ATOM 1484 C C . PHE A 1 188 ? 21.035 -0.982 -33.671 1.00 91.38 188 PHE A C 1
ATOM 1486 O O . PHE A 1 188 ? 22.048 -1.098 -34.373 1.00 91.38 188 PHE A O 1
ATOM 1493 N N . VAL A 1 189 ? 21.068 -0.631 -32.387 1.00 86.38 189 VAL A N 1
ATOM 1494 C CA . VAL A 1 189 ? 22.316 -0.491 -31.637 1.00 86.38 189 VAL A CA 1
ATOM 1495 C C . VAL A 1 189 ? 22.944 -1.877 -31.568 1.00 86.38 189 VAL A C 1
ATOM 1497 O O . VAL A 1 189 ? 22.359 -2.809 -31.016 1.00 86.38 189 VAL A O 1
ATOM 1500 N N . SER A 1 190 ? 24.094 -2.039 -32.218 1.00 71.50 190 SER A N 1
ATOM 1501 C CA . SER A 1 190 ? 24.814 -3.307 -32.197 1.00 71.50 190 SER A CA 1
ATOM 1502 C C . SER A 1 190 ? 25.418 -3.485 -30.803 1.00 71.50 190 SER A C 1
ATOM 1504 O O . SER A 1 190 ? 26.257 -2.670 -30.424 1.00 71.50 190 SER A O 1
ATOM 1506 N N . PRO A 1 191 ? 25.074 -4.544 -30.048 1.00 57.22 191 PRO A N 1
ATOM 1507 C CA . PRO A 1 191 ? 25.783 -4.855 -28.806 1.00 57.22 191 PRO A CA 1
ATOM 1508 C C . PRO A 1 191 ? 27.220 -5.338 -29.078 1.00 57.22 191 PRO A C 1
ATOM 1510 O O . PRO A 1 191 ? 28.027 -5.454 -28.162 1.00 57.22 191 PRO A O 1
ATOM 1513 N N . PHE A 1 192 ? 27.561 -5.619 -30.340 1.00 53.47 192 PHE A N 1
ATOM 1514 C CA . PHE A 1 192 ? 28.884 -6.059 -30.766 1.00 53.47 192 PHE A CA 1
ATOM 1515 C C . PHE A 1 192 ? 29.763 -4.850 -31.109 1.00 53.47 192 PHE A C 1
ATOM 1517 O O . PHE A 1 192 ? 30.106 -4.630 -32.272 1.00 53.47 192 PHE A O 1
ATOM 1524 N N . VAL A 1 193 ? 30.099 -4.037 -30.109 1.00 42.09 193 VAL A N 1
ATOM 1525 C CA . VAL A 1 193 ? 31.145 -3.017 -30.253 1.00 42.09 193 VAL A CA 1
ATOM 1526 C C . VAL A 1 193 ? 32.493 -3.735 -30.177 1.00 42.09 193 VAL A C 1
ATOM 1528 O O . VAL A 1 193 ? 32.867 -4.223 -29.117 1.00 42.09 193 VAL A O 1
ATOM 1531 N N . GLY A 1 194 ? 33.185 -3.830 -31.317 1.00 43.56 194 GLY A N 1
ATOM 1532 C CA . GLY A 1 194 ? 34.516 -4.435 -31.432 1.00 43.56 194 GLY A CA 1
ATOM 1533 C C . GLY A 1 194 ? 34.618 -5.422 -32.594 1.00 43.56 194 GLY A C 1
ATOM 1534 O O . GLY A 1 194 ? 34.519 -6.632 -32.409 1.00 43.56 194 GLY A O 1
ATOM 1535 N N . ALA A 1 195 ? 34.811 -4.929 -33.816 1.00 42.69 195 ALA A N 1
ATOM 1536 C CA . ALA A 1 195 ? 35.364 -5.741 -34.896 1.00 42.69 195 ALA A CA 1
ATOM 1537 C C . ALA A 1 195 ? 36.607 -5.027 -35.426 1.00 42.69 195 ALA A C 1
ATOM 1539 O O . ALA A 1 195 ? 36.503 -3.922 -35.958 1.00 42.69 195 ALA A O 1
ATOM 1540 N N . PHE A 1 196 ? 37.779 -5.633 -35.241 1.00 45.91 196 PHE A N 1
ATOM 1541 C CA . PHE A 1 196 ? 39.026 -5.140 -35.825 1.00 45.91 196 PHE A CA 1
ATOM 1542 C C . PHE A 1 196 ? 39.206 -5.728 -37.230 1.00 45.91 196 PHE A C 1
ATOM 1544 O O . PHE A 1 196 ? 38.753 -6.841 -37.506 1.00 45.91 196 PHE A O 1
ATOM 1551 N N . GLU A 1 197 ? 39.877 -4.982 -38.114 1.00 42.97 197 GLU A N 1
ATOM 1552 C CA . GLU A 1 197 ? 40.500 -5.567 -39.305 1.00 42.97 197 GLU A CA 1
ATOM 1553 C C . GLU A 1 197 ? 41.652 -6.466 -38.838 1.00 42.97 197 GLU A C 1
ATOM 1555 O O . GLU A 1 197 ? 42.566 -6.006 -38.147 1.00 42.97 197 GLU A O 1
ATOM 1560 N N . ASP A 1 198 ? 41.611 -7.747 -39.201 1.00 54.84 198 ASP A N 1
ATOM 1561 C CA . ASP A 1 198 ? 42.763 -8.632 -39.069 1.00 54.84 198 ASP A CA 1
ATOM 1562 C C . ASP A 1 198 ? 43.943 -8.109 -39.915 1.00 54.84 198 ASP A C 1
ATOM 1564 O O . ASP A 1 198 ? 43.827 -7.172 -40.712 1.00 54.84 198 ASP A O 1
ATOM 1568 N N . THR A 1 199 ? 45.121 -8.722 -39.775 1.00 50.88 199 THR A N 1
ATOM 1569 C CA . THR A 1 199 ? 46.316 -8.320 -40.540 1.00 50.88 199 THR A CA 1
ATOM 1570 C C . THR A 1 199 ? 46.170 -8.448 -42.063 1.00 50.88 199 THR A C 1
ATOM 1572 O O . THR A 1 199 ? 47.040 -7.962 -42.787 1.00 50.88 199 THR A O 1
ATOM 1575 N N . ASP A 1 200 ? 45.094 -9.077 -42.542 1.00 53.12 200 ASP A N 1
ATOM 1576 C CA . ASP A 1 200 ? 44.757 -9.257 -43.951 1.00 53.12 200 ASP A CA 1
ATOM 1577 C C . ASP A 1 200 ? 43.594 -8.340 -44.410 1.00 53.12 200 ASP A C 1
ATOM 1579 O O . ASP A 1 200 ? 43.210 -8.390 -45.582 1.00 53.12 200 ASP A O 1
ATOM 1583 N N . GLY A 1 201 ? 43.075 -7.464 -43.539 1.00 46.38 201 GLY A N 1
ATOM 1584 C CA . GLY A 1 201 ? 42.015 -6.497 -43.846 1.00 46.38 201 GLY A CA 1
ATOM 1585 C C . GLY A 1 201 ? 40.586 -7.041 -43.735 1.00 46.38 201 GLY A C 1
ATOM 1586 O O . GLY A 1 201 ? 39.674 -6.459 -44.322 1.00 46.38 201 GLY A O 1
ATOM 1587 N N . ASN A 1 202 ? 40.358 -8.154 -43.028 1.00 50.22 202 ASN A N 1
ATOM 1588 C CA . ASN A 1 202 ? 39.013 -8.692 -42.799 1.00 50.22 202 ASN A CA 1
ATOM 1589 C C . ASN A 1 202 ? 38.487 -8.301 -41.418 1.00 50.22 202 ASN A C 1
ATOM 1591 O O . ASN A 1 202 ? 39.176 -8.464 -40.418 1.00 50.22 202 ASN A O 1
ATOM 1595 N N . LEU A 1 203 ? 37.232 -7.857 -41.345 1.00 42.25 203 LEU A N 1
ATOM 1596 C CA . LEU A 1 203 ? 36.573 -7.546 -40.077 1.00 42.25 203 LEU A CA 1
ATOM 1597 C C . LEU A 1 203 ? 36.161 -8.835 -39.348 1.00 42.25 203 LEU A C 1
ATOM 1599 O O . LEU A 1 203 ? 35.327 -9.595 -39.854 1.00 42.25 203 LEU A O 1
ATOM 1603 N N . VAL A 1 204 ? 36.710 -9.060 -38.153 1.00 47.12 204 VAL A N 1
ATOM 1604 C CA . VAL A 1 204 ? 36.355 -10.176 -37.257 1.00 47.12 204 VAL A CA 1
ATOM 1605 C C . VAL A 1 204 ? 35.841 -9.648 -35.909 1.00 47.12 204 VAL A C 1
ATOM 1607 O O . VAL A 1 204 ? 36.486 -8.773 -35.332 1.00 47.12 204 VAL A O 1
ATOM 1610 N N . PRO A 1 205 ? 34.698 -10.150 -35.385 1.00 45.66 205 PRO A N 1
ATOM 1611 C CA . PRO A 1 205 ? 34.201 -9.780 -34.057 1.00 45.66 205 PRO A CA 1
ATOM 1612 C C . PRO A 1 205 ? 35.182 -10.190 -32.947 1.00 45.66 205 PRO A C 1
ATOM 1614 O O . PRO A 1 205 ? 35.647 -11.330 -32.925 1.00 45.66 205 PRO A O 1
ATOM 1617 N N . GLU A 1 206 ? 35.444 -9.288 -32.001 1.00 45.03 206 GLU A N 1
ATOM 1618 C CA . GLU A 1 206 ? 36.464 -9.379 -30.938 1.00 45.03 206 GLU A CA 1
ATOM 1619 C C . GLU A 1 206 ? 36.300 -10.581 -29.984 1.00 45.03 206 GLU A C 1
ATOM 1621 O O . GLU A 1 206 ? 37.233 -10.967 -29.286 1.00 45.03 206 GLU A O 1
ATOM 1626 N N . ALA A 1 207 ? 35.154 -11.260 -29.987 1.00 45.00 207 ALA A N 1
ATOM 1627 C CA . ALA A 1 207 ? 34.860 -12.305 -29.010 1.00 45.00 207 ALA A CA 1
ATOM 1628 C C . ALA A 1 207 ? 35.574 -13.660 -29.226 1.00 45.00 207 ALA A C 1
ATOM 1630 O O . ALA A 1 207 ? 35.284 -14.588 -28.469 1.00 45.00 207 ALA A O 1
ATOM 1631 N N . TRP A 1 208 ? 36.459 -13.837 -30.222 1.00 43.31 208 TRP A N 1
ATOM 1632 C CA . TRP A 1 208 ? 36.935 -15.196 -30.549 1.00 43.31 208 TRP A CA 1
ATOM 1633 C C . TRP A 1 208 ? 38.445 -15.457 -30.679 1.00 43.31 208 TRP A C 1
ATOM 1635 O O . TRP A 1 208 ? 38.802 -16.634 -30.661 1.00 43.31 208 TRP A O 1
ATOM 1645 N N . GLU A 1 209 ? 39.359 -14.479 -30.742 1.00 43.22 209 GLU A N 1
ATOM 1646 C CA . GLU A 1 209 ? 40.781 -14.825 -30.999 1.00 43.22 209 GLU A CA 1
ATOM 1647 C C . GLU A 1 209 ? 41.780 -14.722 -29.832 1.00 43.22 209 GLU A C 1
ATOM 1649 O O . GLU A 1 209 ? 42.779 -15.437 -29.885 1.00 43.22 209 GLU A O 1
ATOM 1654 N N . ASP A 1 210 ? 41.495 -14.043 -28.713 1.00 39.81 210 ASP A N 1
ATOM 1655 C CA . ASP A 1 210 ? 42.520 -13.834 -27.662 1.00 39.81 210 ASP A CA 1
ATOM 1656 C C . ASP A 1 210 ? 42.336 -14.607 -26.336 1.00 39.81 210 ASP A C 1
ATOM 1658 O O . ASP A 1 210 ? 42.908 -14.243 -25.312 1.00 39.81 210 ASP A O 1
ATOM 1662 N N . ASN A 1 211 ? 41.632 -15.748 -26.336 1.00 43.59 211 ASN A N 1
ATOM 1663 C CA . ASN A 1 211 ? 41.499 -16.611 -25.142 1.00 43.59 211 ASN A CA 1
ATOM 1664 C C . ASN A 1 211 ? 42.167 -17.991 -25.261 1.00 43.59 211 ASN A C 1
ATOM 1666 O O . ASN A 1 211 ? 41.652 -18.993 -24.768 1.00 43.59 211 ASN A O 1
ATOM 1670 N N . ASN A 1 212 ? 43.367 -18.051 -25.842 1.00 47.53 212 ASN A N 1
ATOM 1671 C CA . ASN A 1 212 ? 44.287 -19.159 -25.580 1.00 47.53 212 ASN A CA 1
ATOM 1672 C C . ASN A 1 212 ? 45.573 -18.631 -24.928 1.00 47.53 212 ASN A C 1
ATOM 1674 O O . ASN A 1 212 ? 46.385 -17.989 -25.581 1.00 47.53 212 ASN A O 1
ATOM 1678 N N . GLU A 1 213 ? 45.748 -19.012 -23.656 1.00 45.50 213 GLU A N 1
ATOM 1679 C CA . GLU A 1 213 ? 46.916 -18.826 -22.772 1.00 45.50 213 GLU A CA 1
ATOM 1680 C C . GLU A 1 213 ? 46.884 -17.610 -21.807 1.00 45.50 213 GLU A C 1
ATOM 1682 O O . GLU A 1 213 ? 47.637 -16.653 -21.942 1.00 45.50 213 GLU A O 1
ATOM 1687 N N . ASN A 1 214 ? 46.138 -17.787 -20.699 1.00 48.00 214 ASN A N 1
ATOM 1688 C CA . ASN A 1 214 ? 46.426 -17.279 -19.334 1.00 48.00 214 ASN A CA 1
ATOM 1689 C C . ASN A 1 214 ? 45.725 -16.015 -18.785 1.00 48.00 214 ASN A C 1
ATOM 1691 O O . ASN A 1 214 ? 46.363 -15.253 -18.056 1.00 48.00 214 ASN A O 1
ATOM 1695 N N . GLY A 1 215 ? 44.410 -15.841 -18.956 1.00 44.69 215 GLY A N 1
ATOM 1696 C CA . GLY A 1 215 ? 43.700 -14.889 -18.088 1.00 44.69 215 GLY A CA 1
ATOM 1697 C C . GLY A 1 215 ? 42.247 -14.607 -18.432 1.00 44.69 215 GLY A C 1
ATOM 1698 O O . GLY A 1 215 ? 41.934 -13.492 -18.823 1.00 44.69 215 GLY A O 1
ATOM 1699 N N . ILE A 1 216 ? 41.356 -15.577 -18.220 1.00 40.44 216 ILE A N 1
ATOM 1700 C CA . ILE A 1 216 ? 39.930 -15.273 -18.060 1.00 40.44 216 ILE A CA 1
ATOM 1701 C C . ILE A 1 216 ? 39.769 -14.691 -16.643 1.00 40.44 216 ILE A C 1
ATOM 1703 O O . ILE A 1 216 ? 40.167 -15.361 -15.685 1.00 40.44 216 ILE A O 1
ATOM 1707 N N . PRO A 1 217 ? 39.241 -13.467 -16.456 1.00 41.66 217 PRO A N 1
ATOM 1708 C CA . PRO A 1 217 ? 38.734 -13.051 -15.156 1.00 41.66 217 PRO A CA 1
ATOM 1709 C C . PRO A 1 217 ? 37.617 -14.023 -14.764 1.00 41.66 217 PRO A C 1
ATOM 1711 O O . PRO A 1 217 ? 36.663 -14.187 -15.520 1.00 41.66 217 PRO A O 1
ATOM 1714 N N . ASP A 1 218 ? 37.759 -14.669 -13.610 1.00 41.16 218 ASP A N 1
ATOM 1715 C CA . ASP A 1 218 ? 37.004 -15.837 -13.115 1.00 41.16 218 ASP A CA 1
ATOM 1716 C C . ASP A 1 218 ? 35.496 -15.577 -12.828 1.00 41.16 218 ASP A C 1
ATOM 1718 O O . ASP A 1 218 ? 34.928 -16.121 -11.887 1.00 41.16 218 ASP A O 1
ATOM 1722 N N . GLY A 1 219 ? 34.828 -14.706 -13.597 1.00 43.00 219 GLY A N 1
ATOM 1723 C CA . GLY A 1 219 ? 33.475 -14.207 -13.321 1.00 43.00 219 GLY A CA 1
ATOM 1724 C C . GLY A 1 219 ? 32.444 -14.326 -14.450 1.00 43.00 219 GLY A C 1
ATOM 1725 O O . GLY A 1 219 ? 31.267 -14.131 -14.177 1.00 43.00 219 GLY A O 1
ATOM 1726 N N . PHE A 1 220 ? 32.826 -14.655 -15.691 1.00 46.28 220 PHE A N 1
ATOM 1727 C CA . PHE A 1 220 ? 31.880 -14.680 -16.829 1.00 46.28 220 PHE A CA 1
ATOM 1728 C C . PHE 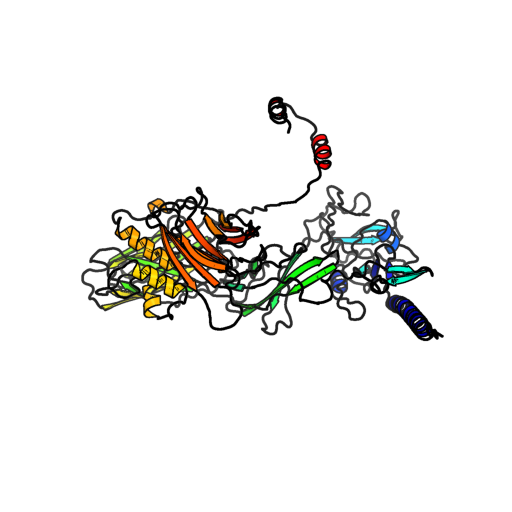A 1 220 ? 31.447 -16.083 -17.298 1.00 46.28 220 PHE A C 1
ATOM 1730 O O . PHE A 1 220 ? 30.518 -16.195 -18.092 1.00 46.28 220 PHE A O 1
ATOM 1737 N N . GLU A 1 221 ? 32.061 -17.169 -16.810 1.00 42.00 221 GLU A N 1
ATOM 1738 C CA . GLU A 1 221 ? 31.748 -18.532 -17.291 1.00 42.00 221 GLU A CA 1
ATOM 1739 C C . GLU A 1 221 ? 30.580 -19.227 -16.571 1.00 42.00 221 GLU A C 1
ATOM 1741 O O . GLU A 1 221 ? 30.156 -20.307 -16.982 1.00 42.00 221 GLU A O 1
ATOM 1746 N N . ASN A 1 222 ? 29.986 -18.601 -15.555 1.00 40.12 222 ASN A N 1
ATOM 1747 C CA . ASN A 1 222 ? 28.728 -19.068 -14.979 1.00 40.12 222 ASN A CA 1
ATOM 1748 C C . ASN A 1 222 ? 27.650 -18.035 -15.285 1.00 40.12 222 ASN A C 1
ATOM 1750 O O . ASN A 1 222 ? 27.546 -17.046 -14.568 1.00 40.12 222 ASN A O 1
ATOM 1754 N N . GLY A 1 223 ? 26.859 -18.272 -16.337 1.00 45.12 223 GLY A N 1
ATOM 1755 C CA . GLY A 1 223 ? 25.656 -17.507 -16.687 1.00 45.12 223 GLY A CA 1
ATOM 1756 C C . GLY A 1 223 ? 24.580 -17.587 -15.602 1.00 45.12 223 GLY A C 1
ATOM 1757 O O . GLY A 1 223 ? 23.528 -18.197 -15.792 1.00 45.12 223 GLY A O 1
ATOM 1758 N N . GLY A 1 224 ? 24.880 -17.026 -14.433 1.00 53.19 224 GLY A N 1
ATOM 1759 C CA . GLY A 1 224 ? 23.907 -16.748 -13.399 1.00 53.19 224 GLY A CA 1
ATOM 1760 C C . GLY A 1 224 ? 22.886 -15.744 -13.933 1.00 53.19 224 GLY A C 1
ATOM 1761 O O . GLY A 1 224 ? 23.223 -14.932 -14.796 1.00 53.19 224 GLY A O 1
ATOM 1762 N N . PRO A 1 225 ? 21.629 -15.814 -13.469 1.00 72.50 225 PRO A N 1
ATOM 1763 C CA . PRO A 1 225 ? 20.641 -14.801 -13.811 1.00 72.50 225 PRO A CA 1
ATOM 1764 C C . PRO A 1 225 ? 21.184 -13.418 -13.426 1.00 72.50 225 PRO A C 1
ATOM 1766 O O . PRO A 1 225 ? 21.762 -13.268 -12.347 1.00 72.50 225 PRO A O 1
ATOM 1769 N N . PHE A 1 226 ? 21.020 -12.433 -14.312 1.00 81.31 226 PHE A N 1
ATOM 1770 C CA . PHE A 1 226 ? 21.380 -11.044 -14.030 1.00 81.31 226 PHE A CA 1
ATOM 1771 C C . PHE A 1 226 ? 20.710 -10.557 -12.736 1.00 81.31 226 PHE A C 1
ATOM 1773 O O . PHE A 1 226 ? 19.628 -11.056 -12.398 1.00 81.31 226 PHE A O 1
ATOM 1780 N N . PRO A 1 227 ? 21.320 -9.596 -12.013 1.00 88.25 227 PRO A N 1
ATOM 1781 C CA . PRO A 1 227 ? 20.707 -8.990 -10.838 1.00 88.25 227 PRO A CA 1
ATOM 1782 C C . PRO A 1 227 ? 19.274 -8.543 -11.144 1.00 88.25 227 PRO A C 1
ATOM 1784 O O . PRO A 1 227 ? 19.039 -7.706 -12.011 1.00 88.25 227 PRO A O 1
ATOM 1787 N N . ALA A 1 228 ? 18.312 -9.142 -10.451 1.00 90.50 228 ALA A N 1
ATOM 1788 C CA . ALA A 1 228 ? 16.897 -8.834 -10.582 1.00 90.50 228 ALA A CA 1
ATOM 1789 C C . ALA A 1 228 ? 16.389 -8.184 -9.297 1.00 90.50 228 ALA A C 1
ATOM 1791 O O . ALA A 1 228 ? 16.917 -8.443 -8.212 1.00 90.50 228 ALA A O 1
ATOM 1792 N N . ALA A 1 229 ? 15.322 -7.397 -9.416 1.00 91.44 229 ALA A N 1
ATOM 1793 C CA . ALA A 1 229 ? 14.495 -7.019 -8.281 1.00 91.44 229 ALA A CA 1
ATOM 1794 C C . ALA A 1 229 ? 14.056 -8.278 -7.514 1.00 91.44 229 ALA A C 1
ATOM 1796 O O . ALA A 1 229 ? 13.667 -9.284 -8.116 1.00 91.44 229 ALA A O 1
ATOM 1797 N N . ARG A 1 230 ? 14.124 -8.228 -6.183 1.00 91.94 230 ARG A N 1
ATOM 1798 C CA . ARG A 1 230 ? 13.806 -9.371 -5.310 1.00 91.94 230 ARG A CA 1
ATOM 1799 C C . ARG A 1 230 ? 12.631 -9.047 -4.412 1.00 91.94 230 ARG A C 1
ATOM 1801 O O . ARG A 1 230 ? 12.363 -7.884 -4.135 1.00 91.94 230 ARG A O 1
ATOM 1808 N N . ASN A 1 231 ? 11.979 -10.081 -3.886 1.00 88.06 231 ASN A N 1
ATOM 1809 C CA . ASN A 1 231 ? 10.930 -9.938 -2.879 1.00 88.06 231 ASN A CA 1
ATOM 1810 C C . ASN A 1 231 ? 9.843 -8.942 -3.315 1.00 88.06 231 ASN A C 1
ATOM 1812 O O . ASN A 1 231 ? 9.399 -8.105 -2.519 1.00 88.06 231 ASN A O 1
ATOM 1816 N N . LEU A 1 232 ? 9.431 -9.029 -4.582 1.00 94.31 232 LEU A N 1
ATOM 1817 C CA . LEU A 1 232 ? 8.339 -8.229 -5.107 1.00 94.31 232 LEU A CA 1
ATOM 1818 C C . LEU A 1 232 ? 7.074 -8.567 -4.315 1.00 94.31 232 LEU A C 1
ATOM 1820 O O . LEU A 1 232 ? 6.739 -9.723 -4.066 1.00 94.31 232 LEU A O 1
ATOM 1824 N N . ARG A 1 233 ? 6.361 -7.539 -3.873 1.00 93.31 233 ARG A N 1
ATOM 1825 C CA . ARG A 1 233 ? 5.151 -7.650 -3.057 1.00 93.31 233 ARG A CA 1
ATOM 1826 C C . ARG A 1 233 ? 4.096 -6.721 -3.630 1.00 93.31 233 ARG A C 1
ATOM 1828 O O . ARG A 1 233 ? 4.383 -5.553 -3.869 1.00 93.31 233 ARG A O 1
ATOM 1835 N N . ALA A 1 234 ? 2.875 -7.223 -3.793 1.00 93.50 234 ALA A N 1
ATOM 1836 C CA . ALA A 1 234 ? 1.729 -6.443 -4.248 1.00 93.50 234 ALA A CA 1
ATOM 1837 C C . ALA A 1 234 ? 0.673 -6.353 -3.137 1.00 93.50 234 ALA A C 1
ATOM 1839 O O . ALA A 1 234 ? 0.096 -7.360 -2.724 1.00 93.50 234 ALA A O 1
ATOM 1840 N N . GLY A 1 235 ? 0.431 -5.141 -2.635 1.00 87.94 235 GLY A N 1
ATOM 1841 C CA . GLY A 1 235 ? -0.575 -4.855 -1.614 1.00 87.94 235 GLY A CA 1
ATOM 1842 C C . GLY A 1 235 ? -1.741 -4.070 -2.198 1.00 87.94 235 GLY A C 1
ATOM 1843 O O . GLY A 1 235 ? -1.564 -2.913 -2.581 1.00 87.94 235 GLY A O 1
ATOM 1844 N N . GLY A 1 236 ? -2.912 -4.703 -2.244 1.00 86.94 236 GLY A N 1
ATOM 1845 C CA . GLY A 1 236 ? -4.151 -4.109 -2.737 1.00 86.94 236 GLY A CA 1
ATOM 1846 C C . GLY A 1 236 ? -4.688 -2.999 -1.848 1.00 86.94 236 GLY A C 1
ATOM 1847 O O . GLY A 1 236 ? -4.744 -3.161 -0.632 1.00 86.94 236 GLY A O 1
ATOM 1848 N N . GLY A 1 237 ? -5.102 -1.907 -2.475 1.00 85.50 237 GLY A N 1
ATOM 1849 C CA . GLY A 1 237 ? -5.871 -0.823 -1.887 1.00 85.50 237 GLY A CA 1
ATOM 1850 C C . GLY A 1 237 ? -7.090 -0.499 -2.744 1.00 85.50 237 GLY A C 1
ATOM 1851 O O . GLY A 1 237 ? -7.420 -1.223 -3.688 1.00 85.50 237 GLY A O 1
ATOM 1852 N N . VAL A 1 238 ? -7.731 0.618 -2.419 1.00 83.81 238 VAL A N 1
ATOM 1853 C CA . VAL A 1 238 ? -8.931 1.095 -3.110 1.00 83.81 238 VAL A CA 1
ATOM 1854 C C . VAL A 1 238 ? -8.531 1.741 -4.422 1.00 83.81 238 VAL A C 1
ATOM 1856 O O . VAL A 1 238 ? -7.810 2.741 -4.432 1.00 83.81 238 VAL A O 1
ATOM 1859 N N . GLY A 1 239 ? -8.981 1.163 -5.532 1.00 85.31 239 GLY A N 1
ATOM 1860 C CA . GLY A 1 239 ? -8.642 1.605 -6.883 1.00 85.31 239 GLY A CA 1
ATOM 1861 C C . GLY A 1 239 ? -7.149 1.522 -7.211 1.00 85.31 239 GLY A C 1
ATOM 1862 O O . GLY A 1 239 ? -6.732 2.075 -8.226 1.00 85.31 239 GLY A O 1
ATOM 1863 N N . SER A 1 240 ? -6.340 0.872 -6.366 1.00 89.06 240 SER A N 1
ATOM 1864 C CA . SER A 1 240 ? -4.886 0.853 -6.507 1.00 89.06 240 SER A CA 1
ATOM 1865 C C . SER A 1 240 ? -4.249 -0.438 -6.002 1.00 89.06 240 SER A C 1
ATOM 1867 O O . SER A 1 240 ? -4.786 -1.133 -5.140 1.00 89.06 240 SER A O 1
ATOM 1869 N N . ILE A 1 241 ? -3.069 -0.769 -6.522 1.00 91.62 241 ILE A N 1
ATOM 1870 C CA . ILE A 1 241 ? -2.217 -1.842 -6.004 1.00 91.62 241 ILE A CA 1
ATOM 1871 C C . ILE A 1 241 ? -0.810 -1.272 -5.854 1.00 91.62 241 ILE A C 1
ATOM 1873 O O . ILE A 1 241 ? -0.168 -0.914 -6.838 1.00 91.62 241 ILE A O 1
ATOM 1877 N N . ARG A 1 242 ? -0.309 -1.206 -4.614 1.00 90.50 242 ARG A N 1
ATOM 1878 C CA . ARG A 1 242 ? 1.068 -0.766 -4.356 1.00 90.50 242 ARG A CA 1
ATOM 1879 C C . ARG A 1 242 ? 2.020 -1.948 -4.416 1.00 90.50 242 ARG A C 1
ATOM 1881 O O . ARG A 1 242 ? 1.892 -2.908 -3.651 1.00 90.50 242 ARG A O 1
ATOM 1888 N N . LEU A 1 243 ? 2.991 -1.817 -5.296 1.00 93.62 243 LEU A N 1
ATOM 1889 C CA . LEU A 1 243 ? 4.102 -2.714 -5.524 1.00 93.62 243 LEU A CA 1
ATOM 1890 C C . LEU A 1 243 ? 5.318 -2.211 -4.746 1.00 93.62 243 LEU A C 1
ATOM 1892 O O . LEU A 1 243 ? 5.565 -1.008 -4.682 1.00 93.62 243 LEU A O 1
ATOM 1896 N N . VAL A 1 244 ? 6.046 -3.134 -4.125 1.00 90.56 244 VAL A N 1
ATOM 1897 C CA . VAL A 1 244 ? 7.306 -2.871 -3.415 1.00 90.56 244 VAL A CA 1
ATOM 1898 C C . VAL A 1 244 ? 8.237 -4.040 -3.672 1.00 90.56 244 VAL A C 1
ATOM 1900 O O . VAL A 1 244 ? 7.807 -5.184 -3.521 1.00 90.56 244 VAL A O 1
ATOM 1903 N N . TRP A 1 245 ? 9.493 -3.777 -3.993 1.00 94.69 245 TRP A N 1
ATOM 1904 C CA . TRP A 1 245 ? 10.532 -4.797 -4.124 1.00 94.69 245 TRP A CA 1
ATOM 1905 C C . TRP A 1 245 ? 11.803 -4.355 -3.405 1.00 94.69 245 TRP A C 1
ATOM 1907 O O . TRP A 1 245 ? 11.934 -3.207 -2.995 1.00 94.69 245 TRP A O 1
ATOM 1917 N N . ASP A 1 246 ? 12.722 -5.290 -3.220 1.00 88.62 246 ASP A N 1
ATOM 1918 C CA . ASP A 1 246 ? 14.081 -4.986 -2.805 1.00 88.62 246 ASP A CA 1
ATOM 1919 C C . ASP A 1 246 ? 14.894 -4.665 -4.076 1.00 88.62 246 ASP A C 1
ATOM 1921 O O . ASP A 1 246 ? 14.781 -5.416 -5.062 1.00 88.62 246 ASP A O 1
ATOM 1925 N N . PRO A 1 247 ? 15.700 -3.586 -4.082 1.00 87.25 247 PRO A N 1
ATOM 1926 C CA . PRO A 1 247 ? 16.493 -3.207 -5.243 1.00 87.25 247 PRO A CA 1
ATOM 1927 C C . PRO A 1 247 ? 17.396 -4.330 -5.775 1.00 87.25 247 PRO A C 1
ATOM 1929 O O . PRO A 1 247 ? 17.853 -5.205 -5.025 1.00 87.25 247 PRO A O 1
ATOM 1932 N N . ALA A 1 248 ? 17.658 -4.299 -7.083 1.00 89.88 248 ALA A N 1
ATOM 1933 C CA . ALA A 1 248 ? 18.673 -5.149 -7.692 1.00 89.88 248 ALA A CA 1
ATOM 1934 C C . ALA A 1 248 ? 20.064 -4.740 -7.182 1.00 89.88 248 ALA A C 1
ATOM 1936 O O . ALA A 1 248 ? 20.384 -3.558 -7.117 1.00 89.88 248 ALA A O 1
ATOM 1937 N N . ASP A 1 249 ? 20.886 -5.727 -6.826 1.00 86.81 249 ASP A N 1
ATOM 1938 C CA . ASP A 1 249 ? 22.239 -5.516 -6.299 1.00 86.81 249 ASP A CA 1
ATOM 1939 C C . ASP A 1 249 ? 23.217 -5.250 -7.457 1.00 86.81 249 ASP A C 1
ATOM 1941 O O . ASP A 1 249 ? 23.896 -6.157 -7.945 1.00 86.81 249 ASP A O 1
ATOM 1945 N N . SER A 1 250 ? 23.173 -4.032 -8.003 1.00 85.56 250 SER A N 1
ATOM 1946 C CA . SER A 1 250 ? 24.034 -3.607 -9.107 1.00 85.56 250 SER A CA 1
ATOM 1947 C C . SER A 1 250 ? 24.216 -2.091 -9.144 1.00 85.56 250 SER A C 1
ATOM 1949 O O . SER A 1 250 ? 23.242 -1.344 -9.176 1.00 85.56 250 SER A O 1
ATOM 1951 N N . GLU A 1 251 ? 25.473 -1.650 -9.229 1.00 84.00 251 GLU A N 1
ATOM 1952 C CA . GLU A 1 251 ? 25.842 -0.244 -9.468 1.00 84.00 251 GLU A CA 1
ATOM 1953 C C . GLU A 1 251 ? 25.465 0.230 -10.884 1.00 84.00 251 GLU A C 1
ATOM 1955 O O . GLU A 1 251 ? 25.343 1.426 -11.129 1.00 84.00 251 GLU A O 1
ATOM 1960 N N . ASP A 1 252 ? 25.233 -0.706 -11.810 1.00 88.06 252 ASP A N 1
ATOM 1961 C CA . ASP A 1 252 ? 24.889 -0.432 -13.207 1.00 88.06 252 ASP A CA 1
ATOM 1962 C C . ASP A 1 252 ? 23.367 -0.288 -13.428 1.00 88.06 252 ASP A C 1
ATOM 1964 O O . ASP A 1 252 ? 22.898 -0.284 -14.570 1.00 88.06 252 ASP A O 1
ATOM 1968 N N . LEU A 1 253 ? 22.564 -0.218 -12.362 1.00 89.25 253 LEU A N 1
ATOM 1969 C CA . LEU A 1 253 ? 21.109 -0.125 -12.453 1.00 89.25 253 LEU A CA 1
ATOM 1970 C C . LEU A 1 253 ? 20.660 1.208 -13.073 1.00 89.25 253 LEU A C 1
ATOM 1972 O O . LEU A 1 253 ? 20.857 2.279 -12.507 1.00 89.25 253 LEU A O 1
ATOM 1976 N N . LEU A 1 254 ? 19.978 1.125 -14.216 1.00 87.38 254 LEU A N 1
ATOM 1977 C CA . LEU A 1 254 ? 19.337 2.265 -14.878 1.00 87.38 254 LEU A CA 1
ATOM 1978 C C . LEU A 1 254 ? 17.907 2.521 -14.389 1.00 87.38 254 LEU A C 1
ATOM 1980 O O . LEU A 1 254 ? 17.397 3.625 -14.557 1.00 87.38 254 LEU A O 1
ATOM 1984 N N . GLY A 1 255 ? 17.244 1.500 -13.844 1.00 92.75 255 GLY A N 1
ATOM 1985 C CA . GLY A 1 255 ? 15.884 1.589 -13.318 1.00 92.75 255 GLY A CA 1
ATOM 1986 C C . GLY A 1 255 ? 15.083 0.308 -13.520 1.00 92.75 255 GLY A C 1
ATOM 1987 O O . GLY A 1 255 ? 15.633 -0.764 -13.789 1.00 92.75 255 GLY A O 1
ATOM 1988 N N . TYR A 1 256 ? 13.767 0.434 -13.390 1.00 95.50 256 TYR A N 1
ATOM 1989 C CA . TYR A 1 256 ? 12.821 -0.669 -13.393 1.00 95.50 256 TYR A CA 1
ATOM 1990 C C . TYR A 1 256 ? 11.677 -0.434 -14.376 1.00 95.50 256 TYR A C 1
ATOM 1992 O O . TYR A 1 256 ? 11.065 0.633 -14.377 1.00 95.50 256 TYR A O 1
ATOM 2000 N N . ASN A 1 257 ? 11.333 -1.465 -15.148 1.00 96.81 257 ASN A N 1
ATOM 2001 C CA . ASN A 1 257 ? 10.044 -1.556 -15.826 1.00 96.81 257 ASN A CA 1
ATOM 2002 C C . ASN A 1 257 ? 9.088 -2.435 -15.025 1.00 96.81 257 ASN A C 1
ATOM 2004 O O . ASN A 1 257 ? 9.469 -3.484 -14.502 1.00 96.81 257 ASN A O 1
ATOM 2008 N N . ILE A 1 258 ? 7.823 -2.029 -14.967 1.00 97.50 258 ILE A N 1
ATOM 2009 C CA . ILE A 1 258 ? 6.766 -2.778 -14.298 1.00 97.50 258 ILE A CA 1
ATOM 2010 C C . ILE A 1 258 ? 5.812 -3.328 -15.339 1.00 97.50 258 ILE A C 1
ATOM 2012 O O . ILE A 1 258 ? 5.248 -2.598 -16.155 1.00 97.50 258 ILE A O 1
ATOM 2016 N N . TYR A 1 259 ? 5.580 -4.627 -15.246 1.00 97.50 259 TYR A N 1
ATOM 2017 C CA . TYR A 1 259 ? 4.678 -5.361 -16.107 1.00 97.50 259 TYR A CA 1
ATOM 2018 C C . TYR A 1 259 ? 3.470 -5.855 -15.322 1.00 97.50 259 TYR A C 1
ATOM 2020 O O . TYR A 1 259 ? 3.599 -6.319 -14.188 1.00 97.50 259 TYR A O 1
ATOM 2028 N N . ARG A 1 260 ? 2.297 -5.803 -15.954 1.00 97.94 260 ARG A N 1
ATOM 2029 C CA . ARG A 1 260 ? 1.012 -6.228 -15.399 1.00 97.94 260 ARG A CA 1
ATOM 2030 C C . ARG A 1 260 ? 0.278 -7.157 -16.351 1.00 97.94 260 ARG A C 1
ATOM 2032 O O . ARG A 1 260 ? 0.177 -6.873 -17.539 1.00 97.94 260 ARG A O 1
ATOM 2039 N N . ALA A 1 261 ? -0.327 -8.213 -15.824 1.00 97.44 261 ALA A N 1
ATOM 2040 C CA . ALA A 1 261 ? -1.253 -9.073 -16.560 1.00 97.44 261 ALA A CA 1
ATOM 2041 C C . ALA A 1 261 ? -2.497 -9.391 -15.716 1.00 97.44 261 ALA A C 1
ATOM 2043 O O . ALA A 1 261 ? -2.434 -9.396 -14.491 1.00 97.44 261 ALA A O 1
ATOM 2044 N N . GLN A 1 262 ? -3.626 -9.702 -16.358 1.00 96.25 262 GLN A N 1
ATOM 2045 C CA . GLN A 1 262 ? -4.808 -10.273 -15.681 1.00 96.25 262 GLN A CA 1
ATOM 2046 C C . GLN A 1 262 ? -4.784 -11.812 -15.649 1.00 96.25 262 GLN A C 1
ATOM 2048 O O . GLN A 1 262 ? -5.555 -12.441 -14.926 1.00 96.25 262 GLN A O 1
ATOM 2053 N N . ASP A 1 263 ? -3.898 -12.434 -16.429 1.00 94.88 263 ASP A N 1
ATOM 2054 C CA . ASP A 1 263 ? -3.750 -13.885 -16.513 1.00 94.88 263 ASP A CA 1
ATOM 2055 C C . ASP A 1 263 ? -2.571 -14.367 -15.644 1.00 94.88 263 ASP A C 1
ATOM 2057 O O . ASP A 1 263 ? -1.454 -13.876 -15.841 1.00 94.88 263 ASP A O 1
ATOM 2061 N N . PRO A 1 264 ? -2.761 -15.356 -14.740 1.00 94.75 264 PRO A N 1
ATOM 2062 C CA . PRO A 1 264 ? -1.675 -15.945 -13.950 1.00 94.75 264 PRO A CA 1
ATOM 2063 C C . PRO A 1 264 ? -0.517 -16.501 -14.771 1.00 94.75 264 PRO A C 1
ATOM 2065 O O . PRO A 1 264 ? 0.582 -16.637 -14.240 1.00 94.75 264 PRO A O 1
ATOM 2068 N N . SER A 1 265 ? -0.753 -16.877 -16.032 1.00 94.19 265 SER A N 1
ATOM 2069 C CA . SER A 1 265 ? 0.314 -17.390 -16.894 1.00 94.19 265 SER A CA 1
ATOM 2070 C C . SER A 1 265 ? 1.255 -16.299 -17.414 1.00 94.19 265 SER A C 1
ATOM 2072 O O . SER A 1 265 ? 2.300 -16.623 -17.976 1.00 94.19 265 SER A O 1
ATOM 2074 N N . PHE A 1 266 ? 0.892 -15.022 -17.222 1.00 94.50 266 PHE A N 1
ATOM 2075 C CA . PHE A 1 266 ? 1.681 -13.851 -17.606 1.00 94.50 266 PHE A CA 1
ATOM 2076 C C . PHE A 1 266 ? 2.091 -13.855 -19.091 1.00 94.50 266 PHE A C 1
ATOM 2078 O O . PHE A 1 266 ? 3.169 -13.408 -19.465 1.00 94.50 266 PHE A O 1
ATOM 2085 N N . THR A 1 267 ? 1.231 -14.394 -19.963 1.00 92.50 267 THR A N 1
ATOM 2086 C CA . THR A 1 267 ? 1.533 -14.570 -21.397 1.00 92.50 267 THR A CA 1
ATOM 2087 C C . THR A 1 267 ? 1.431 -13.288 -22.220 1.00 92.50 267 THR A C 1
ATOM 2089 O O . THR A 1 267 ? 2.032 -13.205 -23.291 1.00 92.50 267 THR A O 1
ATOM 2092 N N . GLN A 1 268 ? 0.669 -12.300 -21.747 1.00 92.12 268 GLN A N 1
ATOM 2093 C CA . GLN A 1 268 ? 0.473 -11.005 -22.408 1.00 92.12 268 GLN A CA 1
ATOM 2094 C C . GLN A 1 268 ? 0.567 -9.864 -21.389 1.00 92.12 268 GLN A C 1
ATOM 2096 O O . GLN A 1 268 ? -0.449 -9.242 -21.073 1.00 92.12 268 GLN A O 1
ATOM 2101 N N . PRO A 1 269 ? 1.756 -9.617 -20.817 1.00 96.31 269 PRO A N 1
ATOM 2102 C CA . PRO A 1 269 ? 1.918 -8.517 -19.893 1.00 96.31 269 PRO A CA 1
ATOM 2103 C C . PRO A 1 269 ? 1.941 -7.173 -20.622 1.00 96.31 269 PRO A C 1
ATOM 2105 O O . PRO A 1 269 ? 2.506 -7.032 -21.705 1.00 96.31 269 PRO A O 1
ATOM 2108 N N . GLU A 1 270 ? 1.342 -6.174 -19.992 1.00 95.56 270 GLU A N 1
ATOM 2109 C CA . GLU A 1 270 ? 1.413 -4.768 -20.362 1.00 95.56 270 GLU A CA 1
ATOM 2110 C C . GLU A 1 270 ? 2.461 -4.078 -19.483 1.00 95.56 270 GLU A C 1
ATOM 2112 O O . GLU A 1 270 ? 2.417 -4.218 -18.263 1.00 95.56 270 GLU A O 1
ATOM 2117 N N . MET A 1 271 ? 3.376 -3.311 -20.078 1.00 95.62 271 MET A N 1
ATOM 2118 C CA . MET A 1 271 ? 4.248 -2.407 -19.321 1.00 95.62 271 MET A CA 1
ATOM 2119 C C . MET A 1 271 ? 3.441 -1.184 -18.870 1.00 95.62 271 MET A C 1
ATOM 2121 O O . MET A 1 271 ? 2.795 -0.534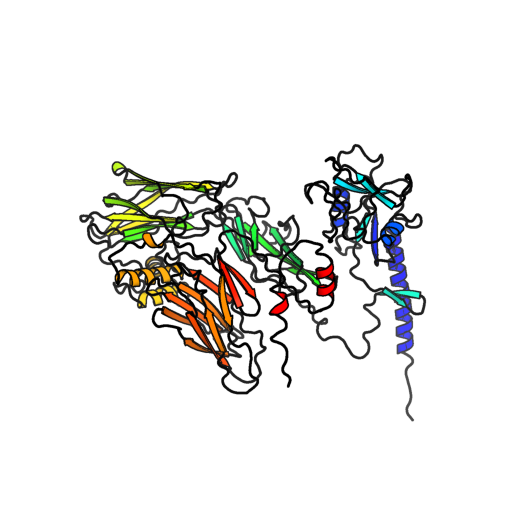 -19.697 1.00 95.62 271 MET A O 1
ATOM 2125 N N . ILE A 1 272 ? 3.441 -0.885 -17.571 1.00 95.69 272 ILE A N 1
ATOM 2126 C CA . ILE A 1 272 ? 2.533 0.111 -16.983 1.00 95.69 272 ILE A CA 1
ATOM 2127 C C . ILE A 1 272 ? 3.199 1.424 -16.562 1.00 95.69 272 ILE A C 1
ATOM 2129 O O . ILE A 1 272 ? 2.482 2.399 -16.365 1.00 95.69 272 ILE A O 1
ATOM 2133 N N . ASN A 1 273 ? 4.527 1.489 -16.494 1.00 92.19 273 ASN A N 1
ATOM 2134 C CA . ASN A 1 273 ? 5.294 2.730 -16.352 1.00 92.19 273 ASN A CA 1
ATOM 2135 C C . ASN A 1 273 ? 5.647 3.282 -17.748 1.00 92.19 273 ASN A C 1
ATOM 2137 O O . ASN A 1 273 ? 6.668 2.938 -18.339 1.00 92.19 273 ASN A O 1
ATOM 2141 N N . LEU A 1 274 ? 4.754 4.085 -18.331 1.00 82.38 274 LEU A N 1
ATOM 2142 C CA . LEU A 1 274 ? 4.894 4.528 -19.727 1.00 82.38 274 LEU A CA 1
ATOM 2143 C C . LEU A 1 274 ? 5.953 5.622 -19.932 1.00 82.38 274 LEU A C 1
ATOM 2145 O O . LEU A 1 274 ? 6.473 5.740 -21.040 1.00 82.38 274 LEU A O 1
ATOM 2149 N N . ASP A 1 275 ? 6.307 6.351 -18.873 1.00 82.81 275 ASP A N 1
ATOM 2150 C CA . ASP A 1 275 ? 7.254 7.476 -18.918 1.00 82.81 275 ASP A CA 1
ATOM 2151 C C . ASP A 1 275 ? 8.729 7.033 -18.878 1.00 82.81 275 ASP A C 1
ATOM 2153 O O . ASP A 1 275 ? 9.640 7.860 -18.886 1.00 82.81 275 ASP A O 1
ATOM 2157 N N . GLY A 1 276 ? 8.974 5.719 -18.875 1.00 84.00 276 GLY A N 1
ATOM 2158 C CA . GLY A 1 276 ? 10.303 5.114 -18.862 1.00 84.00 276 GLY A CA 1
ATOM 2159 C C . GLY A 1 276 ? 10.628 4.382 -17.557 1.00 84.00 276 GLY A C 1
ATOM 2160 O O . GLY A 1 276 ? 9.771 4.267 -16.673 1.00 84.00 276 GLY A O 1
ATOM 2161 N N . PRO A 1 277 ? 11.855 3.839 -17.444 1.00 89.25 277 PRO A N 1
ATOM 2162 C CA . PRO A 1 277 ? 12.290 3.097 -16.268 1.00 89.25 277 PRO A CA 1
ATOM 2163 C C . PRO A 1 277 ? 12.268 3.987 -15.026 1.00 89.25 277 PRO A C 1
ATOM 2165 O O . PRO A 1 277 ? 12.760 5.113 -15.063 1.00 89.25 277 PRO A O 1
ATOM 2168 N N . ILE A 1 278 ? 11.719 3.479 -13.926 1.00 91.88 278 ILE A N 1
ATOM 2169 C CA . ILE A 1 278 ? 11.692 4.210 -12.654 1.00 91.88 278 ILE A CA 1
ATOM 2170 C C . ILE A 1 278 ? 12.851 3.777 -11.760 1.00 91.88 278 ILE A C 1
ATOM 2172 O O . ILE A 1 278 ? 13.270 2.624 -11.818 1.00 91.88 278 ILE A O 1
ATOM 2176 N N . LEU A 1 279 ? 13.376 4.677 -10.932 1.00 87.69 279 LEU A N 1
ATOM 2177 C CA . LEU A 1 279 ? 14.464 4.347 -10.001 1.00 87.69 279 LEU A CA 1
ATOM 2178 C C . LEU A 1 279 ? 13.941 3.828 -8.659 1.00 87.69 279 LEU A C 1
ATOM 2180 O O . LEU A 1 279 ? 14.557 2.948 -8.058 1.00 87.69 279 LEU A O 1
ATOM 2184 N N . ASP A 1 280 ? 12.788 4.327 -8.219 1.00 85.69 280 ASP A N 1
ATOM 2185 C CA . ASP A 1 280 ? 12.237 3.980 -6.916 1.00 85.69 280 ASP A CA 1
ATOM 2186 C C . ASP A 1 280 ? 11.779 2.515 -6.873 1.00 85.69 280 ASP A C 1
ATOM 2188 O O . ASP A 1 280 ? 11.082 2.054 -7.784 1.00 85.69 280 ASP A O 1
ATOM 2192 N N . PRO A 1 281 ? 12.083 1.766 -5.794 1.00 89.50 281 PRO A N 1
ATOM 2193 C CA . PRO A 1 281 ? 11.675 0.371 -5.642 1.00 89.50 281 PRO A CA 1
ATOM 2194 C C . PRO A 1 281 ? 10.196 0.214 -5.226 1.00 89.50 281 PRO A C 1
ATOM 2196 O O . PRO A 1 281 ? 9.810 -0.713 -4.500 1.00 89.50 281 PRO A O 1
ATOM 2199 N N . VAL A 1 282 ? 9.360 1.170 -5.631 1.00 89.25 282 VAL A N 1
ATOM 2200 C CA . VAL A 1 282 ? 7.950 1.305 -5.276 1.00 89.25 282 VAL A CA 1
ATOM 2201 C C . VAL A 1 282 ? 7.178 1.814 -6.487 1.00 89.25 282 VAL A C 1
ATOM 2203 O O . VAL A 1 282 ? 7.619 2.723 -7.176 1.00 89.25 282 VAL A O 1
ATOM 2206 N N . PHE A 1 283 ? 5.986 1.260 -6.708 1.00 92.00 283 PHE A N 1
ATOM 2207 C CA . PHE A 1 283 ? 5.063 1.732 -7.741 1.00 92.00 283 PHE A CA 1
ATOM 2208 C C . PHE A 1 283 ? 3.609 1.539 -7.307 1.00 92.00 283 PHE A C 1
ATOM 2210 O O . PHE A 1 283 ? 3.286 0.536 -6.669 1.00 92.00 283 PHE A O 1
ATOM 2217 N N . ILE A 1 284 ? 2.711 2.462 -7.640 1.00 90.50 284 ILE A N 1
ATOM 2218 C CA . ILE A 1 284 ? 1.284 2.408 -7.301 1.00 90.50 284 ILE A CA 1
ATOM 2219 C C . ILE A 1 284 ? 0.454 2.299 -8.584 1.00 90.50 284 ILE A C 1
ATOM 2221 O O . ILE A 1 284 ? 0.039 3.291 -9.183 1.00 90.50 284 ILE A O 1
ATOM 2225 N N . ASP A 1 285 ? 0.151 1.065 -8.986 1.00 93.56 285 ASP A N 1
ATOM 2226 C CA . ASP A 1 285 ? -0.757 0.797 -10.104 1.00 93.56 285 ASP A CA 1
ATOM 2227 C C . ASP A 1 285 ? -2.165 1.326 -9.790 1.00 93.56 285 ASP A C 1
ATOM 2229 O O . ASP A 1 285 ? -2.628 1.215 -8.653 1.00 93.56 285 ASP A O 1
ATOM 2233 N N . GLY A 1 286 ? -2.837 1.918 -10.779 1.00 89.62 286 GLY A N 1
ATOM 2234 C CA . GLY A 1 286 ? -4.095 2.648 -10.608 1.00 89.62 286 GLY A CA 1
ATOM 2235 C C . GLY A 1 286 ? -3.918 4.146 -10.354 1.00 89.62 286 GLY A C 1
ATOM 2236 O O . GLY A 1 286 ? -4.819 4.920 -10.676 1.00 89.62 286 GLY A O 1
ATOM 2237 N N . VAL A 1 287 ? -2.761 4.557 -9.819 1.00 85.12 287 VAL A N 1
ATOM 2238 C CA . VAL A 1 287 ? -2.445 5.956 -9.493 1.00 85.12 287 VAL A CA 1
ATOM 2239 C C . VAL A 1 287 ? -1.342 6.478 -10.408 1.00 85.12 287 VAL A C 1
ATOM 2241 O O . VAL A 1 287 ? -1.612 7.346 -11.234 1.00 85.12 287 VAL A O 1
ATOM 2244 N N . ASP A 1 288 ? -0.142 5.902 -10.329 1.00 85.00 288 ASP A N 1
ATOM 2245 C CA . ASP A 1 288 ? 1.060 6.415 -11.004 1.00 85.00 288 ASP A CA 1
ATOM 2246 C C . ASP A 1 288 ? 0.953 6.320 -12.531 1.00 85.00 288 ASP A C 1
ATOM 2248 O O . ASP A 1 288 ? 1.478 7.157 -13.254 1.00 85.00 288 ASP A O 1
ATOM 2252 N N . ASN A 1 289 ? 0.222 5.324 -13.042 1.00 88.94 289 ASN A N 1
ATOM 2253 C CA . ASN A 1 289 ? -0.021 5.161 -14.478 1.00 88.94 289 ASN A CA 1
ATOM 2254 C C . ASN A 1 289 ? -1.315 5.818 -14.981 1.00 88.94 289 ASN A C 1
ATOM 2256 O O . ASN A 1 289 ? -1.625 5.702 -16.169 1.00 88.94 289 ASN A O 1
ATOM 2260 N N . GLY A 1 290 ? -2.126 6.403 -14.093 1.00 86.06 290 GLY A N 1
ATOM 2261 C CA . GLY A 1 290 ? -3.444 6.952 -14.426 1.00 86.06 290 GLY A CA 1
ATOM 2262 C C . GLY A 1 290 ? -4.442 5.946 -15.027 1.00 86.06 290 GLY A C 1
ATOM 2263 O O . GLY A 1 290 ? -5.450 6.362 -15.603 1.00 86.06 290 GLY A O 1
ATOM 2264 N N . LYS A 1 291 ? -4.184 4.631 -14.937 1.00 89.00 291 LYS A N 1
ATOM 2265 C CA . LYS A 1 291 ? -5.048 3.573 -15.485 1.00 89.00 291 LYS A CA 1
ATOM 2266 C C . LYS A 1 291 ? -5.833 2.914 -14.350 1.00 89.00 291 LYS A C 1
ATOM 2268 O O . LYS A 1 291 ? -5.280 2.030 -13.697 1.00 89.00 291 LYS A O 1
ATOM 2273 N N . PRO A 1 292 ? -7.107 3.285 -14.129 1.00 89.06 292 PRO A N 1
ATOM 2274 C CA . PRO A 1 292 ? -7.887 2.755 -13.017 1.00 89.06 292 PRO A CA 1
ATOM 2275 C C . PRO A 1 292 ? -8.005 1.231 -13.092 1.00 89.06 292 PRO A C 1
ATOM 2277 O O . PRO A 1 292 ? -8.130 0.652 -14.175 1.00 89.06 292 PRO A O 1
ATOM 2280 N N . LEU A 1 293 ? -7.977 0.593 -11.925 1.00 91.12 293 LEU A N 1
ATOM 2281 C CA . LEU A 1 293 ? -8.148 -0.849 -11.789 1.00 91.12 293 LEU A CA 1
ATOM 2282 C C . LEU A 1 293 ? -9.628 -1.234 -11.779 1.00 91.12 293 LEU A C 1
ATOM 2284 O O . LEU A 1 293 ? -10.486 -0.474 -11.331 1.00 91.12 293 LEU A O 1
ATOM 2288 N N . GLU A 1 294 ? -9.924 -2.440 -12.258 1.00 92.12 294 GLU A N 1
ATOM 2289 C CA . GLU A 1 294 ? -11.248 -3.036 -12.109 1.00 92.12 294 GLU A CA 1
ATOM 2290 C C . GLU A 1 294 ? -11.458 -3.468 -10.651 1.00 92.12 294 GLU A C 1
ATOM 2292 O O . GLU A 1 294 ? -10.613 -4.140 -10.055 1.00 92.12 294 GLU A O 1
ATOM 2297 N N . GLU A 1 295 ? -12.602 -3.097 -10.078 1.00 87.81 295 GLU A N 1
ATOM 2298 C CA . GLU A 1 295 ? -12.938 -3.383 -8.683 1.00 87.81 295 GLU A CA 1
ATOM 2299 C C . GLU A 1 295 ? -12.924 -4.895 -8.387 1.00 87.81 295 GLU A C 1
ATOM 2301 O O . GLU A 1 295 ? -13.552 -5.699 -9.083 1.00 87.81 295 GLU A O 1
ATOM 2306 N N . GLY A 1 296 ? -12.195 -5.296 -7.344 1.00 88.94 296 GLY A N 1
ATOM 2307 C CA . GLY A 1 296 ? -12.031 -6.681 -6.908 1.00 88.94 296 GLY A CA 1
ATOM 2308 C C . GLY A 1 296 ? -11.224 -7.575 -7.859 1.00 88.94 296 GLY A C 1
ATOM 2309 O O . GLY A 1 296 ? -11.077 -8.781 -7.582 1.00 88.94 296 GLY A O 1
ATOM 2310 N N . ALA A 1 297 ? -10.714 -7.031 -8.971 1.00 94.31 297 ALA A N 1
ATOM 2311 C CA . ALA A 1 297 ? -9.956 -7.784 -9.957 1.00 94.31 297 ALA A CA 1
ATOM 2312 C C . ALA A 1 297 ? -8.580 -8.185 -9.417 1.00 94.31 297 ALA A C 1
ATOM 2314 O O . ALA A 1 297 ? -7.958 -7.497 -8.604 1.00 94.31 297 ALA A O 1
ATOM 2315 N N . GLN A 1 298 ? -8.114 -9.348 -9.869 1.00 96.25 298 GLN A N 1
ATOM 2316 C CA . GLN A 1 298 ? -6.779 -9.839 -9.571 1.00 96.25 298 GLN A CA 1
ATOM 2317 C C . GLN A 1 298 ? -5.868 -9.586 -10.767 1.00 96.25 298 GLN A C 1
ATOM 2319 O O . GLN A 1 298 ? -6.191 -9.949 -11.896 1.00 96.25 298 GLN A O 1
ATOM 2324 N N . TYR A 1 299 ? -4.719 -9.001 -10.478 1.00 97.31 299 TYR A N 1
ATOM 2325 C CA . TYR A 1 299 ? -3.641 -8.720 -11.403 1.00 97.31 299 TYR A CA 1
ATOM 2326 C C . TYR A 1 299 ? -2.390 -9.483 -10.971 1.00 97.31 299 TYR A C 1
ATOM 2328 O O . TYR A 1 299 ? -2.259 -9.935 -9.833 1.00 97.31 299 TYR A O 1
ATOM 2336 N N . TYR A 1 300 ? -1.466 -9.638 -11.900 1.00 97.94 300 TYR A N 1
ATOM 2337 C CA . TYR A 1 300 ? -0.174 -10.273 -11.710 1.00 97.94 300 TYR A CA 1
ATOM 2338 C C . TYR A 1 300 ? 0.888 -9.280 -12.133 1.00 97.94 300 TYR A C 1
ATOM 2340 O O . TYR A 1 300 ? 0.704 -8.603 -13.144 1.00 97.94 300 TYR A O 1
ATOM 2348 N N . TYR A 1 301 ? 1.973 -9.206 -11.371 1.00 98.19 301 TYR A N 1
ATOM 2349 C CA . TYR A 1 301 ? 3.024 -8.215 -11.556 1.00 98.19 301 TYR A CA 1
ATOM 2350 C C . TYR A 1 301 ? 4.387 -8.867 -11.659 1.00 98.19 301 TYR A C 1
ATOM 2352 O O . TYR A 1 301 ? 4.658 -9.833 -10.948 1.00 98.19 301 TYR A O 1
ATOM 2360 N N . GLN A 1 302 ? 5.236 -8.296 -12.504 1.00 97.88 302 GLN A N 1
ATOM 2361 C CA . GLN A 1 302 ? 6.651 -8.619 -12.607 1.00 97.88 302 GLN A CA 1
ATOM 2362 C C . GLN A 1 302 ? 7.435 -7.321 -12.773 1.00 97.88 302 GLN A C 1
ATOM 2364 O O . GLN A 1 302 ? 7.003 -6.427 -13.503 1.00 97.88 302 GLN A O 1
ATOM 2369 N N . VAL A 1 303 ? 8.579 -7.230 -12.106 1.00 97.38 303 VAL A N 1
ATOM 2370 C CA . VAL A 1 303 ? 9.507 -6.109 -12.241 1.00 97.38 303 VAL A CA 1
ATOM 2371 C C . VAL A 1 303 ? 10.723 -6.562 -13.037 1.00 97.38 303 VAL A C 1
ATOM 2373 O O . VAL A 1 303 ? 11.282 -7.628 -12.785 1.00 97.38 303 VAL A O 1
ATOM 2376 N N . GLU A 1 304 ? 11.113 -5.750 -14.010 1.00 96.81 304 GLU A N 1
ATOM 2377 C CA . GLU A 1 304 ? 12.315 -5.906 -14.821 1.00 96.81 304 GLU A CA 1
ATOM 2378 C C . GLU A 1 304 ? 13.330 -4.843 -14.410 1.00 96.81 304 GLU A C 1
ATOM 2380 O O . GLU A 1 304 ? 13.085 -3.654 -14.581 1.00 96.81 304 GLU A O 1
ATOM 2385 N N . SER A 1 305 ? 14.467 -5.271 -13.882 1.00 95.19 305 SER A N 1
ATOM 2386 C CA . SER A 1 305 ? 15.648 -4.442 -13.666 1.00 95.19 305 SER A CA 1
ATOM 2387 C C . SER A 1 305 ? 16.380 -4.240 -14.984 1.00 95.19 305 SER A C 1
ATOM 2389 O O . SER A 1 305 ? 16.680 -5.218 -15.670 1.00 95.19 305 SER A O 1
ATOM 2391 N N . ILE A 1 306 ? 16.677 -2.986 -15.313 1.00 92.12 306 ILE A N 1
ATOM 2392 C CA . ILE A 1 306 ? 17.431 -2.598 -16.504 1.00 92.12 306 ILE A CA 1
ATOM 2393 C C . ILE A 1 306 ? 18.829 -2.193 -16.061 1.00 92.12 306 ILE A C 1
ATOM 2395 O O . ILE A 1 306 ? 18.985 -1.272 -15.261 1.00 92.12 306 ILE A O 1
ATOM 2399 N N . LEU A 1 307 ? 19.840 -2.876 -16.580 1.00 88.31 307 LEU A N 1
ATOM 2400 C CA . LEU A 1 307 ? 21.237 -2.705 -16.194 1.00 88.31 307 LEU A CA 1
ATOM 2401 C C . LEU A 1 307 ? 22.043 -2.203 -17.391 1.00 88.31 307 LEU A C 1
ATOM 2403 O O . LEU A 1 307 ? 21.793 -2.639 -18.509 1.00 88.31 307 LEU A O 1
ATOM 2407 N N . ASN A 1 308 ? 23.028 -1.337 -17.169 1.00 87.44 308 ASN A N 1
ATOM 2408 C CA . ASN A 1 308 ? 23.988 -0.906 -18.184 1.00 87.44 308 ASN A CA 1
ATOM 2409 C C . ASN A 1 308 ? 25.386 -1.435 -17.872 1.00 87.44 308 ASN A C 1
ATOM 2411 O O . ASN A 1 308 ? 26.254 -0.715 -17.382 1.00 87.44 308 ASN A O 1
ATOM 2415 N N . ILE A 1 309 ? 25.620 -2.701 -18.193 1.00 81.44 309 ILE A N 1
ATOM 2416 C CA . ILE A 1 309 ? 26.897 -3.344 -17.910 1.00 81.44 309 ILE A CA 1
ATOM 2417 C C . ILE A 1 309 ? 27.844 -3.027 -19.065 1.00 81.44 309 ILE A C 1
ATOM 2419 O O . ILE A 1 309 ? 27.810 -3.659 -20.121 1.00 81.44 309 ILE A O 1
ATOM 2423 N N . LYS A 1 310 ? 28.714 -2.029 -18.865 1.00 81.31 310 LYS A N 1
ATOM 2424 C CA . LYS A 1 310 ? 29.752 -1.621 -19.836 1.00 81.31 310 LYS A CA 1
ATOM 2425 C C . LYS A 1 310 ? 29.197 -1.227 -21.216 1.00 81.31 310 LYS A C 1
ATOM 2427 O O . LYS A 1 310 ? 29.818 -1.516 -22.238 1.00 81.31 310 LYS A O 1
ATOM 2432 N N . GLY A 1 311 ? 28.048 -0.555 -21.254 1.00 73.62 311 GLY A N 1
ATOM 2433 C CA . GLY A 1 311 ? 27.404 -0.125 -22.500 1.00 73.62 311 GLY A CA 1
ATOM 2434 C C . GLY A 1 311 ? 26.457 -1.160 -23.111 1.00 73.62 311 GLY A C 1
ATOM 2435 O O . GLY A 1 311 ? 25.878 -0.888 -24.161 1.00 73.62 311 GLY A O 1
ATOM 2436 N N . ILE A 1 312 ? 26.287 -2.326 -22.478 1.00 72.50 312 ILE A N 1
ATOM 2437 C CA . ILE A 1 312 ? 25.317 -3.351 -22.875 1.00 72.50 312 ILE A CA 1
ATOM 2438 C C . ILE A 1 312 ? 24.129 -3.288 -21.918 1.00 72.50 312 ILE A C 1
ATOM 2440 O O . ILE A 1 312 ? 24.303 -3.314 -20.699 1.00 72.50 312 ILE A O 1
ATOM 2444 N N . ILE A 1 313 ? 22.923 -3.214 -22.485 1.00 78.75 313 ILE A N 1
ATOM 2445 C CA . ILE A 1 313 ? 21.687 -3.250 -21.707 1.00 78.75 313 ILE A CA 1
ATOM 2446 C C . ILE A 1 313 ? 21.320 -4.699 -21.398 1.00 78.75 313 ILE A C 1
ATOM 2448 O O . ILE A 1 313 ? 21.104 -5.490 -22.315 1.00 78.75 313 ILE A O 1
ATOM 2452 N N . GLU A 1 314 ? 21.240 -5.021 -20.110 1.00 87.44 314 GLU A N 1
ATOM 2453 C CA . GLU A 1 314 ? 20.878 -6.344 -19.599 1.00 87.44 314 GLU A CA 1
ATOM 2454 C C . GLU A 1 314 ? 19.623 -6.277 -18.724 1.00 87.44 314 GLU A C 1
ATOM 2456 O O . GLU A 1 314 ? 19.284 -5.229 -18.168 1.00 87.44 314 GLU A O 1
ATOM 2461 N N . HIS A 1 315 ? 18.929 -7.412 -18.608 1.00 91.06 315 HIS A N 1
ATOM 2462 C CA . HIS A 1 315 ? 17.596 -7.489 -18.009 1.00 91.06 315 HIS A CA 1
ATOM 2463 C C . HIS A 1 315 ? 17.520 -8.563 -16.917 1.00 91.06 315 HIS A C 1
ATOM 2465 O O . HIS A 1 315 ? 17.838 -9.733 -17.153 1.00 91.06 315 HIS A O 1
ATOM 2471 N N . GLY A 1 316 ? 17.043 -8.182 -15.730 1.00 90.19 316 GLY A N 1
ATOM 2472 C CA . GLY A 1 316 ? 16.765 -9.091 -14.614 1.00 90.19 316 GLY A CA 1
ATOM 2473 C C . GLY A 1 316 ? 15.289 -9.068 -14.230 1.00 90.19 316 GLY A C 1
ATOM 2474 O O . GLY A 1 316 ? 14.761 -8.015 -13.897 1.00 90.19 316 GLY A O 1
ATOM 2475 N N . TYR A 1 317 ? 14.607 -10.214 -14.242 1.00 94.56 317 TYR A N 1
ATOM 2476 C CA . TYR A 1 317 ? 13.178 -10.287 -13.916 1.00 94.56 317 TYR A CA 1
ATOM 2477 C C . TYR A 1 317 ? 12.939 -10.839 -12.513 1.00 94.56 317 TYR A C 1
ATOM 2479 O O . TYR A 1 317 ? 13.476 -11.891 -12.156 1.00 94.56 317 TYR A O 1
ATOM 2487 N N . SER A 1 318 ? 12.074 -10.173 -11.752 1.00 95.56 318 SER A N 1
ATOM 2488 C CA . SER A 1 318 ? 11.560 -10.695 -10.489 1.00 95.56 318 SER A CA 1
ATOM 2489 C C . SER A 1 318 ? 10.666 -11.923 -10.703 1.00 95.56 318 SER A C 1
ATOM 2491 O O . SER A 1 318 ? 10.215 -12.242 -11.813 1.00 95.56 318 SER A O 1
ATOM 2493 N N . GLU A 1 319 ? 10.315 -12.580 -9.602 1.00 94.50 319 GLU A N 1
ATOM 2494 C CA . GLU A 1 319 ? 9.152 -13.455 -9.545 1.00 94.50 319 GLU A CA 1
ATOM 2495 C C . GLU A 1 319 ? 7.857 -12.712 -9.921 1.00 94.50 319 GLU A C 1
ATOM 2497 O O . GLU A 1 319 ? 7.740 -11.495 -9.752 1.00 94.50 319 GLU A O 1
ATOM 2502 N N . ILE A 1 320 ? 6.870 -13.466 -10.416 1.00 96.75 320 ILE A N 1
ATOM 2503 C CA . ILE A 1 320 ? 5.520 -12.953 -10.654 1.00 96.75 320 ILE A CA 1
ATOM 2504 C C . ILE A 1 320 ? 4.736 -13.023 -9.347 1.00 96.75 320 ILE A C 1
ATOM 2506 O O . ILE A 1 320 ? 4.616 -14.103 -8.760 1.00 96.75 320 ILE A O 1
ATOM 2510 N N . VAL A 1 321 ? 4.138 -11.908 -8.929 1.00 96.44 321 VAL A N 1
ATOM 2511 C CA . VAL A 1 321 ? 3.292 -11.869 -7.729 1.00 96.44 321 VAL A CA 1
ATOM 2512 C C . VAL A 1 321 ? 1.862 -11.437 -8.032 1.00 96.44 321 VAL A C 1
ATOM 2514 O O . VAL A 1 321 ? 1.649 -10.535 -8.843 1.00 96.44 321 VAL A O 1
ATOM 2517 N N . PRO A 1 322 ? 0.855 -12.064 -7.399 1.00 96.94 322 PRO A N 1
ATOM 2518 C CA . PRO A 1 322 ? -0.523 -11.623 -7.523 1.00 96.94 322 PRO A CA 1
ATOM 2519 C C . PRO A 1 322 ? -0.778 -10.399 -6.635 1.00 96.94 322 PRO A C 1
ATOM 2521 O O . PRO A 1 322 ? -0.402 -10.380 -5.464 1.00 96.94 322 PRO A O 1
ATOM 2524 N N . GLY A 1 323 ? -1.484 -9.412 -7.173 1.00 94.38 323 GLY A N 1
ATOM 2525 C CA . GLY A 1 323 ? -2.086 -8.308 -6.435 1.00 94.38 323 GLY A CA 1
ATOM 2526 C C . GLY A 1 323 ? -3.579 -8.269 -6.725 1.00 94.38 323 GLY A C 1
ATOM 2527 O O . GLY A 1 323 ? -4.002 -8.533 -7.845 1.00 94.38 323 GLY A O 1
ATOM 2528 N N . ARG A 1 324 ? -4.405 -7.970 -5.728 1.00 94.00 324 ARG A N 1
ATOM 2529 C CA . ARG A 1 324 ? -5.853 -7.856 -5.920 1.00 94.00 324 ARG A CA 1
ATOM 2530 C C . ARG A 1 324 ? -6.290 -6.462 -5.532 1.00 94.00 324 ARG A C 1
ATOM 2532 O O . ARG A 1 324 ? -5.920 -6.034 -4.445 1.00 94.00 324 ARG A O 1
ATOM 2539 N N . GLU A 1 325 ? -7.060 -5.791 -6.380 1.00 91.19 325 GLU A N 1
ATOM 2540 C CA . GLU A 1 325 ? -7.747 -4.565 -5.974 1.00 91.19 325 GLU A CA 1
ATOM 2541 C C . GLU A 1 325 ? -8.695 -4.936 -4.829 1.00 91.19 325 GLU A C 1
ATOM 2543 O O . GLU A 1 325 ? -9.321 -6.006 -4.845 1.00 91.19 325 GLU A O 1
ATOM 2548 N N . ARG A 1 326 ? -8.694 -4.131 -3.767 1.00 86.38 326 ARG A N 1
ATOM 2549 C CA . ARG A 1 326 ? -9.483 -4.422 -2.577 1.00 86.38 326 ARG A CA 1
ATOM 2550 C C . ARG A 1 326 ? -10.435 -3.282 -2.302 1.00 86.38 326 ARG A C 1
ATOM 2552 O O . ARG A 1 326 ? -10.063 -2.115 -2.336 1.00 86.38 326 ARG A O 1
ATOM 2559 N N . GLN A 1 327 ? -11.646 -3.663 -1.917 1.00 84.38 327 GLN A N 1
ATOM 2560 C CA . GLN A 1 327 ? -12.609 -2.719 -1.390 1.00 84.38 327 GLN A CA 1
ATOM 2561 C C . GLN A 1 327 ? -12.100 -2.129 -0.082 1.00 84.38 327 GLN A C 1
ATOM 2563 O O . GLN A 1 327 ? -11.447 -2.795 0.731 1.00 84.38 327 GLN A O 1
ATOM 2568 N N . PHE A 1 328 ? -12.462 -0.871 0.110 1.00 84.62 328 PHE A N 1
ATOM 2569 C CA . PHE A 1 328 ? -12.331 -0.203 1.383 1.00 84.62 328 PHE A CA 1
ATOM 2570 C C . PHE A 1 328 ? -13.243 -0.903 2.382 1.00 84.62 328 PHE A C 1
ATOM 2572 O O . PHE A 1 328 ? -14.452 -0.936 2.154 1.00 84.62 328 PHE A O 1
ATOM 2579 N N . VAL A 1 329 ? -12.701 -1.437 3.471 1.00 88.31 329 VAL A N 1
ATOM 2580 C CA . VAL A 1 329 ? -13.518 -2.105 4.490 1.00 88.31 329 VAL A CA 1
ATOM 2581 C C . VAL A 1 329 ? -13.573 -1.219 5.719 1.00 88.31 329 VAL A C 1
ATOM 2583 O O . VAL A 1 329 ? -12.530 -0.819 6.236 1.00 88.31 329 VAL A O 1
ATOM 2586 N N . VAL A 1 330 ? -14.781 -0.926 6.195 1.00 91.19 330 VAL A N 1
ATOM 2587 C CA . VAL A 1 330 ? -14.961 -0.420 7.558 1.00 91.19 330 VAL A CA 1
ATOM 2588 C C . VAL A 1 330 ? -15.099 -1.624 8.474 1.00 91.19 330 VAL A C 1
ATOM 2590 O O . VAL A 1 330 ? -16.005 -2.424 8.280 1.00 91.19 330 VAL A O 1
ATOM 2593 N N . ASN A 1 331 ? -14.190 -1.748 9.435 1.00 92.19 331 ASN A N 1
ATOM 2594 C CA . ASN A 1 331 ? -14.136 -2.856 10.379 1.00 92.19 331 ASN A CA 1
ATOM 2595 C C . ASN A 1 331 ? -14.633 -2.397 11.756 1.00 92.19 331 ASN A C 1
ATOM 2597 O O . ASN A 1 331 ? -14.214 -1.347 12.260 1.00 92.19 331 ASN A O 1
ATOM 2601 N N . LEU A 1 332 ? -15.527 -3.176 12.356 1.00 92.88 332 LEU A N 1
ATOM 2602 C CA . LEU A 1 332 ? -16.175 -2.916 13.636 1.00 92.88 332 LEU A CA 1
ATOM 2603 C C . LEU A 1 332 ? -15.926 -4.108 14.570 1.00 92.88 332 LEU A C 1
ATOM 2605 O O . LEU A 1 332 ? -16.446 -5.197 14.332 1.00 92.88 332 LEU A O 1
ATOM 2609 N N . PRO A 1 333 ? -15.168 -3.944 15.666 1.00 88.44 333 PRO A N 1
ATOM 2610 C CA . PRO A 1 333 ? -14.831 -5.074 16.519 1.00 88.44 333 PRO A CA 1
ATOM 2611 C C . PRO A 1 333 ? -16.026 -5.565 17.345 1.00 88.44 333 PRO A C 1
ATOM 2613 O O . PRO A 1 333 ? -16.894 -4.800 17.777 1.00 88.44 333 PRO A O 1
ATOM 2616 N N . ASP A 1 334 ? -16.013 -6.851 17.682 1.00 87.31 334 ASP A N 1
ATOM 2617 C CA . ASP A 1 334 ? -16.836 -7.397 18.760 1.00 87.31 334 ASP A CA 1
ATOM 2618 C C . ASP A 1 334 ? -16.206 -7.061 20.115 1.00 87.31 334 ASP A C 1
ATOM 2620 O O . ASP A 1 334 ? -15.341 -7.771 20.635 1.00 87.31 334 ASP A O 1
ATOM 2624 N N . LEU A 1 335 ? -16.657 -5.966 20.720 1.00 85.62 335 LEU A N 1
ATOM 2625 C CA . LEU A 1 335 ? -16.130 -5.498 21.988 1.00 85.62 335 LEU A CA 1
ATOM 2626 C C . LEU A 1 335 ? -16.871 -6.143 23.161 1.00 85.62 335 LEU A C 1
ATOM 2628 O O . LEU A 1 335 ? -18.036 -5.862 23.457 1.00 85.62 335 LEU A O 1
ATOM 2632 N N . ASN A 1 336 ? -16.152 -6.955 23.925 1.00 82.12 336 ASN A N 1
ATOM 2633 C CA . ASN A 1 336 ? -16.566 -7.263 25.284 1.00 82.12 336 ASN A CA 1
ATOM 2634 C C . ASN A 1 336 ? -16.218 -6.050 26.159 1.00 82.12 336 ASN A C 1
ATOM 2636 O O . ASN A 1 336 ? -15.070 -5.640 26.236 1.00 82.12 336 ASN A O 1
ATOM 2640 N N . ALA A 1 337 ? -17.202 -5.436 26.803 1.00 75.75 337 ALA A N 1
ATOM 2641 C CA . ALA A 1 337 ? -16.996 -4.227 27.589 1.00 75.75 337 ALA A CA 1
ATOM 2642 C C . ALA A 1 337 ? -17.228 -4.528 29.076 1.00 75.75 337 ALA A C 1
ATOM 2644 O O . ALA A 1 337 ? -18.232 -5.142 29.452 1.00 75.75 337 ALA A O 1
ATOM 2645 N N . PHE A 1 338 ? -16.310 -4.072 29.931 1.00 80.19 338 PHE A N 1
ATOM 2646 C CA . PHE A 1 338 ? -16.497 -4.037 31.384 1.00 80.19 338 PHE A CA 1
ATOM 2647 C C . PHE A 1 338 ? -16.281 -2.627 31.961 1.00 80.19 338 PHE A C 1
ATOM 2649 O O . PHE A 1 338 ? -15.473 -2.449 32.875 1.00 80.19 338 PHE A O 1
ATOM 2656 N N . PRO A 1 339 ? -16.968 -1.592 31.442 1.00 77.62 339 PRO A N 1
ATOM 2657 C CA . PRO A 1 339 ? -16.902 -0.284 32.068 1.00 77.62 339 PRO A CA 1
ATOM 2658 C C . PRO A 1 339 ? -17.561 -0.367 33.444 1.00 77.62 339 PRO A C 1
ATOM 2660 O O . PRO A 1 339 ? -18.598 -1.025 33.620 1.00 77.62 339 PRO A O 1
ATOM 2663 N N . LYS A 1 340 ? -16.995 0.330 34.432 1.00 80.00 340 LYS A N 1
ATOM 2664 C CA . LYS A 1 340 ? -17.778 0.615 35.631 1.00 80.00 340 LYS A CA 1
ATOM 2665 C C . LYS A 1 340 ? -19.003 1.439 35.213 1.00 80.00 340 LYS A C 1
ATOM 2667 O O . LYS A 1 340 ? -18.918 2.215 34.264 1.00 80.00 340 LYS A O 1
ATOM 2672 N N . PRO A 1 341 ? -20.133 1.287 35.914 1.00 77.00 341 PRO A N 1
ATOM 2673 C CA . PRO A 1 341 ? -21.242 2.236 35.885 1.00 77.00 341 PRO A CA 1
ATOM 2674 C C . PRO A 1 341 ? -20.816 3.699 35.645 1.00 77.00 341 PRO A C 1
ATOM 2676 O O . PRO A 1 341 ? -20.046 4.248 36.438 1.00 77.00 341 PRO A O 1
ATOM 2679 N N . GLY A 1 342 ? -21.260 4.297 34.533 1.00 81.69 342 GLY A N 1
ATOM 2680 C CA . GLY A 1 342 ? -20.934 5.671 34.119 1.00 81.69 342 GLY A CA 1
ATOM 2681 C C . GLY A 1 342 ? -19.502 5.945 33.622 1.00 81.69 342 GLY A C 1
ATOM 2682 O O . GLY A 1 342 ? -19.200 7.084 33.267 1.00 81.69 342 GLY A O 1
ATOM 2683 N N . GLU A 1 343 ? -18.611 4.951 33.583 1.00 87.75 343 GLU A N 1
ATOM 2684 C CA . GLU A 1 343 ? -17.241 5.103 33.079 1.00 87.75 343 GLU A CA 1
ATOM 2685 C C . GLU A 1 343 ? -17.222 5.035 31.541 1.00 87.75 343 GLU A C 1
ATOM 2687 O O . GLU A 1 343 ? -17.784 4.096 30.963 1.00 87.75 343 GLU A O 1
ATOM 2692 N N . PRO A 1 344 ? -16.600 6.012 30.854 1.00 89.94 344 PRO A N 1
ATOM 2693 C CA . PRO A 1 344 ? -16.498 5.975 29.407 1.00 89.94 344 PRO A CA 1
ATOM 2694 C C . PRO A 1 344 ? -15.526 4.884 28.947 1.00 89.94 344 PRO A C 1
ATOM 2696 O O . PRO A 1 344 ? -14.467 4.689 29.542 1.00 89.94 344 PRO A O 1
ATOM 2699 N N . PHE A 1 345 ? -15.846 4.222 27.840 1.00 88.31 345 PHE A N 1
ATOM 2700 C CA . PHE A 1 345 ? -14.949 3.299 27.146 1.00 88.31 345 PHE A CA 1
ATOM 2701 C C . PHE A 1 345 ? -14.897 3.624 25.652 1.00 88.31 345 PHE A C 1
ATOM 2703 O O . PHE A 1 345 ? -15.806 4.252 25.110 1.00 88.31 345 PHE A O 1
ATOM 2710 N N . ARG A 1 346 ? -13.807 3.222 24.995 1.00 89.88 346 ARG A N 1
ATOM 2711 C CA . ARG A 1 346 ? -13.579 3.468 23.568 1.00 89.88 346 ARG A CA 1
ATOM 2712 C C . ARG A 1 346 ? -13.993 2.259 22.743 1.00 89.88 346 ARG A C 1
ATOM 2714 O O . ARG A 1 346 ? -13.739 1.127 23.141 1.00 89.88 346 ARG A O 1
ATOM 2721 N N . TYR A 1 347 ? -14.593 2.529 21.597 1.00 92.19 347 TYR A N 1
ATOM 2722 C CA . TYR A 1 347 ? -14.949 1.561 20.577 1.00 92.19 347 TYR A CA 1
ATOM 2723 C C . TYR A 1 347 ? -14.361 2.057 19.247 1.00 92.19 347 TYR A C 1
ATOM 2725 O O . TYR A 1 347 ? -14.845 3.067 18.722 1.00 92.19 347 TYR A O 1
ATOM 2733 N N . PRO A 1 348 ? -13.276 1.443 18.746 1.00 92.31 348 PRO A N 1
ATOM 2734 C CA . PRO A 1 348 ? -12.636 1.901 17.524 1.00 92.31 348 PRO A CA 1
ATOM 2735 C C . PRO A 1 348 ? -13.508 1.553 16.317 1.00 92.31 348 PRO A C 1
ATOM 2737 O O . PRO A 1 348 ? -14.101 0.479 16.247 1.00 92.31 348 PRO A O 1
ATOM 2740 N N . ILE A 1 349 ? -13.582 2.478 15.367 1.00 93.94 349 ILE A N 1
ATOM 2741 C CA . ILE A 1 349 ? -14.061 2.199 14.015 1.00 93.94 349 ILE A CA 1
ATOM 2742 C C . ILE A 1 349 ? -12.830 2.192 13.139 1.00 93.94 349 ILE A C 1
ATOM 2744 O O . ILE A 1 349 ? -12.200 3.239 12.971 1.00 93.94 349 ILE A O 1
ATOM 2748 N N . SER A 1 350 ? -12.490 1.031 12.600 1.00 91.31 350 SER A N 1
ATOM 2749 C CA . SER A 1 350 ? -11.254 0.830 11.858 1.00 91.31 350 SER A CA 1
ATOM 2750 C C . SER A 1 350 ? -11.499 0.793 10.362 1.00 91.31 350 SER A C 1
ATOM 2752 O O . SER A 1 350 ? -12.610 0.557 9.889 1.00 91.31 350 SER A O 1
ATOM 2754 N N . VAL A 1 351 ? -10.451 1.079 9.602 1.00 89.44 351 VAL A N 1
ATOM 2755 C CA . VAL A 1 351 ? -10.468 1.028 8.145 1.00 89.44 351 VAL A CA 1
ATOM 2756 C C . VAL A 1 351 ? -9.349 0.125 7.660 1.00 89.44 351 VAL A C 1
ATOM 2758 O O . VAL A 1 351 ? -8.208 0.256 8.101 1.00 89.44 351 VAL A O 1
ATOM 2761 N N . LEU A 1 352 ? -9.689 -0.792 6.758 1.00 86.50 352 LEU A N 1
ATOM 2762 C CA . LEU A 1 352 ? -8.763 -1.743 6.147 1.00 86.50 352 LEU A CA 1
ATOM 2763 C C . LEU A 1 352 ? -8.722 -1.532 4.636 1.00 86.50 352 LEU A C 1
ATOM 2765 O O . LEU A 1 352 ? -9.684 -1.052 4.026 1.00 86.50 352 LEU A O 1
ATOM 2769 N N . ASN A 1 353 ? -7.600 -1.916 4.026 1.00 83.25 353 ASN A N 1
ATOM 2770 C CA . ASN A 1 353 ? -7.304 -1.686 2.609 1.00 83.25 353 ASN A CA 1
ATOM 2771 C C . ASN A 1 353 ? -7.446 -0.210 2.194 1.00 83.25 353 ASN A C 1
ATOM 2773 O O . ASN A 1 353 ? -7.676 0.092 1.028 1.00 83.25 353 ASN A O 1
ATOM 2777 N N . ALA A 1 354 ? -7.304 0.730 3.131 1.00 80.56 354 ALA A N 1
ATOM 2778 C CA . ALA A 1 354 ? -7.446 2.168 2.899 1.00 80.56 354 ALA A CA 1
ATOM 2779 C C . ALA A 1 354 ? -6.280 2.768 2.084 1.00 80.56 354 ALA A C 1
ATOM 2781 O O . ALA A 1 354 ? -6.225 3.972 1.830 1.00 80.56 354 ALA A O 1
ATOM 2782 N N . ARG A 1 355 ? -5.340 1.929 1.641 1.00 72.56 355 ARG A N 1
ATOM 2783 C CA . ARG A 1 355 ? -4.233 2.315 0.770 1.00 72.56 355 ARG A CA 1
ATOM 2784 C C . ARG A 1 355 ? -4.747 2.944 -0.531 1.00 72.56 355 ARG A C 1
ATOM 2786 O O . ARG A 1 355 ? -5.665 2.429 -1.162 1.00 72.56 355 ARG A O 1
ATOM 2793 N N . GLY A 1 356 ? -4.135 4.064 -0.920 1.00 64.31 356 GLY A N 1
ATOM 2794 C CA . GLY A 1 356 ? -4.529 4.837 -2.104 1.00 64.31 356 GLY A CA 1
ATOM 2795 C C . GLY A 1 356 ? -5.702 5.796 -1.876 1.00 64.31 356 GLY A C 1
ATOM 2796 O O . GLY A 1 356 ? -6.053 6.550 -2.782 1.00 64.31 356 GLY A O 1
ATOM 2797 N N . LEU A 1 357 ? -6.288 5.838 -0.672 1.00 70.44 357 LEU A N 1
ATOM 2798 C CA . LEU A 1 357 ? -7.331 6.808 -0.358 1.00 70.44 357 LEU A CA 1
ATOM 2799 C C . LEU A 1 357 ? -6.772 8.220 -0.187 1.00 70.44 357 LEU A C 1
ATOM 2801 O O . LEU A 1 357 ? -6.396 8.663 0.898 1.00 70.44 357 LEU A O 1
ATOM 2805 N N . VAL A 1 358 ? -6.842 8.994 -1.265 1.00 68.25 358 VAL A N 1
ATOM 2806 C CA . VAL A 1 358 ? -6.712 10.452 -1.203 1.00 68.25 358 VAL A CA 1
ATOM 2807 C C . VAL A 1 358 ? -8.079 11.046 -0.867 1.00 68.25 358 VAL A C 1
ATOM 2809 O O . VAL A 1 358 ? -8.811 11.542 -1.724 1.00 68.25 358 VAL A O 1
ATOM 2812 N N . GLY A 1 359 ? -8.470 10.880 0.397 1.00 67.00 359 GLY A N 1
ATOM 2813 C CA . GLY A 1 359 ? -9.726 11.388 0.937 1.00 67.00 359 GLY A CA 1
ATOM 2814 C C . GLY A 1 359 ? -9.601 12.828 1.433 1.00 67.00 359 GLY A C 1
ATOM 2815 O O . GLY A 1 359 ? -8.834 13.100 2.348 1.00 67.00 359 GLY A O 1
ATOM 2816 N N . ASN A 1 360 ? -10.433 13.726 0.907 1.00 75.81 360 ASN A N 1
ATOM 2817 C CA . ASN A 1 360 ? -10.651 15.084 1.415 1.00 75.81 360 ASN A CA 1
ATOM 2818 C C . ASN A 1 360 ? -11.650 15.119 2.581 1.00 75.81 360 ASN A C 1
ATOM 2820 O O . ASN A 1 360 ? -12.219 16.163 2.876 1.00 75.81 360 ASN A O 1
ATOM 2824 N N . GLY A 1 361 ? -11.952 13.988 3.211 1.00 85.25 361 GLY A N 1
ATOM 2825 C CA . GLY A 1 361 ? -12.956 13.923 4.263 1.00 85.25 361 GLY A CA 1
ATOM 2826 C C . GLY A 1 361 ? -13.741 12.626 4.277 1.00 85.25 361 GLY A C 1
ATOM 2827 O O . GLY A 1 361 ? -13.657 11.813 3.354 1.00 85.25 361 GLY A O 1
ATOM 2828 N N . PHE A 1 362 ? -14.542 12.467 5.319 1.00 90.56 362 PHE A N 1
ATOM 2829 C CA . PHE A 1 362 ? -15.504 11.388 5.447 1.00 90.56 362 PHE A CA 1
ATOM 2830 C C . PHE A 1 362 ? -16.751 11.853 6.201 1.00 90.56 362 PHE A C 1
ATOM 2832 O O . PHE A 1 362 ? -16.711 12.815 6.965 1.00 90.56 362 PHE A O 1
ATOM 2839 N N . GLU A 1 363 ? -17.847 11.142 5.991 1.00 93.62 363 GLU A N 1
ATOM 2840 C CA . GLU A 1 363 ? -19.100 11.234 6.729 1.00 93.62 363 GLU A CA 1
ATOM 2841 C C . GLU A 1 363 ? -19.560 9.811 7.029 1.00 93.62 363 GLU A C 1
ATOM 2843 O O . GLU A 1 363 ? -19.484 8.940 6.163 1.00 93.62 363 GLU A O 1
ATOM 2848 N N . MET A 1 364 ? -20.012 9.553 8.250 1.00 95.56 364 MET A N 1
ATOM 2849 C CA . MET A 1 364 ? -20.411 8.222 8.676 1.00 95.56 364 MET A CA 1
ATOM 2850 C C . MET A 1 364 ? -21.616 8.283 9.608 1.00 95.56 364 MET A C 1
ATOM 2852 O O . MET A 1 364 ? -21.661 9.101 10.526 1.00 95.56 364 MET A O 1
ATOM 2856 N N . ASP A 1 365 ? -22.557 7.373 9.377 1.00 96.94 365 ASP A N 1
ATOM 2857 C CA . ASP A 1 365 ? -23.701 7.112 10.239 1.00 96.94 365 ASP A CA 1
ATOM 2858 C C . ASP A 1 365 ? -23.500 5.783 10.954 1.00 96.94 365 ASP A C 1
ATOM 2860 O O . ASP A 1 365 ? -23.356 4.744 10.304 1.00 96.94 365 ASP A O 1
ATOM 2864 N N . VAL A 1 366 ? -23.535 5.813 12.283 1.00 97.50 366 VAL A N 1
ATOM 2865 C CA . VAL A 1 366 ? -23.308 4.634 13.120 1.00 97.50 366 VAL A CA 1
ATOM 2866 C C . VAL A 1 366 ? -24.463 4.449 14.083 1.00 97.50 366 VAL A C 1
ATOM 2868 O O . VAL A 1 366 ? -24.778 5.351 14.861 1.00 97.50 366 VAL A O 1
ATOM 2871 N N . THR A 1 367 ? -25.091 3.279 14.053 1.00 97.88 367 THR A N 1
ATOM 2872 C CA . THR A 1 367 ? -26.078 2.872 15.057 1.00 97.88 367 THR A CA 1
ATOM 2873 C C . THR A 1 367 ? -25.413 2.079 16.170 1.00 97.88 367 THR A C 1
ATOM 2875 O O . THR A 1 367 ? -24.463 1.340 15.923 1.00 97.88 367 THR A O 1
ATOM 2878 N N . TYR A 1 368 ? -25.920 2.216 17.392 1.00 97.38 368 TYR A N 1
ATOM 2879 C CA . TYR A 1 368 ? -25.378 1.572 18.586 1.00 97.38 368 TYR A CA 1
ATOM 2880 C C . TYR A 1 368 ? -26.494 1.013 19.493 1.00 97.38 368 TYR A C 1
ATOM 2882 O O . TYR A 1 368 ? -27.669 1.354 19.323 1.00 97.38 368 TYR A O 1
ATOM 2890 N N . PRO A 1 369 ? -26.171 0.151 20.476 1.00 97.00 369 PRO A N 1
ATOM 2891 C CA . PRO A 1 369 ? -27.180 -0.483 21.323 1.00 97.00 369 PRO A CA 1
ATOM 2892 C C . PRO A 1 369 ? -27.925 0.495 22.239 1.00 97.00 369 PRO A C 1
ATOM 2894 O O . PRO A 1 369 ? -27.350 1.451 22.754 1.00 97.00 369 PRO A O 1
ATOM 2897 N N . THR A 1 370 ? -29.184 0.187 22.562 1.00 96.19 370 THR A N 1
ATOM 2898 C CA . THR A 1 370 ? -30.053 1.031 23.413 1.00 96.19 370 THR A CA 1
ATOM 2899 C C . THR A 1 370 ? -29.564 1.208 24.850 1.00 96.19 370 THR A C 1
ATOM 2901 O O . THR A 1 370 ? -30.066 2.064 25.569 1.00 96.19 370 THR A O 1
ATOM 2904 N N . PHE A 1 371 ? -28.640 0.362 25.308 1.00 94.31 371 PHE A N 1
ATOM 2905 C CA . PHE A 1 371 ? -28.056 0.457 26.646 1.00 94.31 371 PHE A CA 1
ATOM 2906 C C . PHE A 1 371 ? -26.872 1.437 26.727 1.00 94.31 371 PHE A C 1
ATOM 2908 O O . PHE A 1 371 ? -26.274 1.593 27.792 1.00 94.31 371 PHE A O 1
ATOM 2915 N N . ILE A 1 372 ? -26.505 2.086 25.620 1.00 95.25 372 ILE A N 1
ATOM 2916 C CA . ILE A 1 372 ? -25.520 3.169 25.600 1.00 95.25 372 ILE A CA 1
ATOM 2917 C C . ILE A 1 372 ? -26.220 4.484 25.963 1.00 95.25 372 ILE A C 1
ATOM 2919 O O . ILE A 1 372 ? -27.183 4.885 25.313 1.00 95.25 372 ILE A O 1
ATOM 2923 N N . GLN A 1 373 ? -25.738 5.163 27.007 1.00 92.81 373 GLN A N 1
ATOM 2924 C CA . GLN A 1 373 ? -26.344 6.393 27.533 1.00 92.81 373 GLN A CA 1
ATOM 2925 C C . GLN A 1 373 ? -25.830 7.655 26.840 1.00 92.81 373 GLN A C 1
ATOM 2927 O O . GLN A 1 373 ? -26.596 8.586 26.589 1.00 92.81 373 GLN A O 1
ATOM 2932 N N . SER A 1 374 ? -24.532 7.708 26.542 1.00 90.94 374 SER A N 1
ATOM 2933 C CA . SER A 1 374 ? -23.920 8.816 25.813 1.00 90.94 374 SER A CA 1
ATOM 2934 C C . SER A 1 374 ? -22.884 8.316 24.824 1.00 90.94 374 SER A C 1
ATOM 2936 O O . SER A 1 374 ? -22.211 7.316 25.073 1.00 90.94 374 SER A O 1
ATOM 2938 N N . VAL A 1 375 ? -22.710 9.076 23.747 1.00 92.94 375 VAL A N 1
ATOM 2939 C CA . VAL A 1 375 ? -21.685 8.849 22.732 1.00 92.94 375 VAL A CA 1
ATOM 2940 C C . VAL A 1 375 ? -21.010 10.171 22.359 1.00 92.94 375 VAL A C 1
ATOM 2942 O O . VAL A 1 375 ? -21.668 11.207 22.241 1.00 92.94 375 VAL A O 1
ATOM 2945 N N . SER A 1 376 ? -19.696 10.136 22.166 1.00 95.19 376 SER A N 1
ATOM 2946 C CA . SER A 1 376 ? -18.921 11.183 21.489 1.00 95.19 376 SER A CA 1
ATOM 2947 C C . SER A 1 376 ? -17.889 10.559 20.552 1.00 95.19 376 SER A C 1
ATOM 2949 O O . SER A 1 376 ? -17.690 9.347 20.581 1.00 95.19 376 SER A O 1
ATOM 2951 N N . VAL A 1 377 ? -17.223 11.374 19.733 1.00 95.31 377 VAL A N 1
ATOM 2952 C CA . VAL A 1 377 ? -16.187 10.906 18.802 1.00 95.31 377 VAL A CA 1
ATOM 2953 C C . VAL A 1 377 ? -14.838 11.502 19.187 1.00 95.31 377 VAL A C 1
ATOM 2955 O O . VAL A 1 377 ? -14.709 12.709 19.381 1.00 95.31 377 VAL A O 1
ATOM 2958 N N . GLU A 1 378 ? -13.823 10.654 19.290 1.00 92.38 378 GLU A N 1
ATOM 2959 C CA . GLU A 1 378 ? -12.428 11.041 19.461 1.00 92.38 378 GLU A CA 1
ATOM 2960 C C . GLU A 1 378 ? -11.649 10.781 18.166 1.00 92.38 378 GLU A C 1
ATOM 2962 O O . GLU A 1 378 ? -11.804 9.744 17.515 1.00 92.38 378 GLU A O 1
ATOM 2967 N N . ARG A 1 379 ? -10.776 11.730 17.809 1.00 90.00 379 ARG A N 1
ATOM 2968 C CA . ARG A 1 379 ? -9.806 11.545 16.725 1.00 90.00 379 ARG A CA 1
ATOM 2969 C C . ARG A 1 379 ? -8.803 10.465 17.108 1.00 90.00 379 ARG A C 1
ATOM 2971 O O . ARG A 1 379 ? -8.361 10.396 18.255 1.00 90.00 379 ARG A O 1
ATOM 2978 N N . THR A 1 380 ? -8.396 9.691 16.121 1.00 86.69 380 THR A N 1
ATOM 2979 C CA . THR A 1 380 ? -7.224 8.819 16.194 1.00 86.69 380 THR A CA 1
ATOM 2980 C C . THR A 1 380 ? -6.082 9.482 15.429 1.00 86.69 380 THR A C 1
ATOM 2982 O O . THR A 1 380 ? -6.290 10.523 14.792 1.00 86.69 380 THR A O 1
ATOM 2985 N N . PRO A 1 381 ? -4.861 8.939 15.465 1.00 81.69 381 PRO A N 1
ATOM 2986 C CA . PRO A 1 381 ? -3.793 9.561 14.690 1.00 81.69 381 PRO A CA 1
ATOM 2987 C C . PRO A 1 381 ? -3.906 9.413 13.158 1.00 81.69 381 PRO A C 1
ATOM 2989 O O . PRO A 1 381 ? -3.380 10.295 12.473 1.00 81.69 381 PRO A O 1
ATOM 2992 N N . LEU A 1 382 ? -4.732 8.495 12.625 1.00 80.81 382 LEU A N 1
ATOM 2993 C CA . LEU A 1 382 ? -5.224 8.544 11.231 1.00 80.81 382 LEU A CA 1
ATOM 2994 C C . LEU A 1 382 ? -6.010 9.831 10.935 1.00 80.81 382 LEU A C 1
ATOM 2996 O O . LEU A 1 382 ? -5.880 10.416 9.860 1.00 80.81 382 LEU A O 1
ATOM 3000 N N . THR A 1 383 ? -6.796 10.316 11.901 1.00 85.38 383 THR A N 1
ATOM 3001 C CA . THR A 1 383 ? -7.625 11.523 11.759 1.00 85.38 383 THR A CA 1
ATOM 3002 C C . THR A 1 383 ? -7.076 12.752 12.483 1.00 85.38 383 THR A C 1
ATOM 3004 O O . THR A 1 383 ? -7.728 13.793 12.516 1.00 85.38 383 THR A O 1
ATOM 3007 N N . ARG A 1 384 ? -5.845 12.720 13.016 1.00 81.50 384 ARG A N 1
ATOM 3008 C CA . ARG A 1 384 ? -5.282 13.856 13.783 1.00 81.50 384 ARG A CA 1
ATOM 3009 C C . ARG A 1 384 ? -5.165 15.142 12.978 1.00 81.50 384 ARG A C 1
ATOM 3011 O O . ARG A 1 384 ? -5.337 16.228 13.521 1.00 81.50 384 ARG A O 1
ATOM 3018 N N . ASN A 1 385 ? -4.849 15.007 11.691 1.00 77.94 385 ASN A N 1
ATOM 3019 C CA . ASN A 1 385 ? -4.659 16.143 10.795 1.00 77.94 385 ASN A CA 1
ATOM 3020 C C . ASN A 1 385 ? -5.984 16.636 10.217 1.00 77.94 385 ASN A C 1
ATOM 3022 O O . ASN A 1 385 ? -6.007 17.678 9.569 1.00 77.94 385 ASN A O 1
ATOM 3026 N N . PHE A 1 386 ? -7.075 15.909 10.452 1.00 80.44 386 PHE A N 1
ATOM 3027 C CA . PHE A 1 386 ? -8.383 16.352 10.030 1.00 80.44 386 PHE A CA 1
ATOM 3028 C C . PHE A 1 386 ? -8.789 17.558 10.886 1.00 80.44 386 PHE A C 1
ATOM 3030 O O . PHE A 1 386 ? -8.484 17.599 12.091 1.00 80.44 386 PHE A O 1
ATOM 3037 N N . PRO A 1 387 ? -9.472 18.548 10.285 1.00 81.38 387 PRO A N 1
ATOM 3038 C CA . PRO A 1 387 ? -10.112 19.604 11.049 1.00 81.38 387 PRO A CA 1
ATOM 3039 C C . PRO A 1 387 ? -11.098 19.004 12.057 1.00 81.38 387 PRO A C 1
ATOM 3041 O O . PRO A 1 387 ? -11.428 17.816 12.006 1.00 81.38 387 PRO A O 1
ATOM 3044 N N . GLU A 1 388 ? -11.535 19.837 13.001 1.00 84.44 388 GLU A N 1
ATOM 3045 C CA . GLU A 1 388 ? -12.413 19.439 14.102 1.00 84.44 388 GLU A CA 1
ATOM 3046 C C . GLU A 1 388 ? -13.550 18.527 13.616 1.00 84.44 388 GLU A C 1
ATOM 3048 O O . GLU A 1 388 ? -14.358 18.934 12.777 1.00 84.44 388 GLU A O 1
ATOM 3053 N N . LEU A 1 389 ? -13.582 17.289 14.132 1.00 90.00 389 LEU A N 1
ATOM 3054 C CA . LEU A 1 389 ? -14.660 16.343 13.853 1.00 90.00 389 LEU A CA 1
ATOM 3055 C C . LEU A 1 389 ? -15.975 16.993 14.277 1.00 90.00 389 LEU A C 1
ATOM 3057 O O . LEU A 1 389 ? -16.104 17.444 15.412 1.00 90.00 389 LEU A O 1
ATOM 3061 N N . GLN A 1 390 ? -16.947 17.034 13.375 1.00 94.56 390 GLN A N 1
ATOM 3062 C CA . GLN A 1 390 ? -18.302 17.454 13.700 1.00 94.56 390 GLN A CA 1
ATOM 3063 C C . GLN A 1 390 ? -19.142 16.198 13.892 1.00 94.56 390 GLN A C 1
ATOM 3065 O O . GLN A 1 390 ? -19.056 15.273 13.087 1.00 94.56 390 GLN A O 1
ATOM 3070 N N . TRP A 1 391 ? -19.958 16.148 14.939 1.00 96.31 391 TRP A N 1
ATOM 3071 C CA . TRP A 1 391 ? -20.870 15.029 15.151 1.00 96.31 391 TRP A CA 1
ATOM 3072 C C . TRP A 1 391 ? -22.194 15.481 15.748 1.00 96.31 391 TRP A C 1
ATOM 3074 O O . TRP A 1 391 ? -22.277 16.480 16.462 1.00 96.31 391 TRP A O 1
ATOM 3084 N N . THR A 1 392 ? -23.241 14.719 15.454 1.00 97.25 392 THR A N 1
ATOM 3085 C CA . THR A 1 392 ? -24.585 14.896 15.998 1.00 97.25 392 THR A CA 1
ATOM 3086 C C . THR A 1 392 ? -25.096 13.549 16.486 1.00 97.25 392 THR A C 1
ATOM 3088 O O . THR A 1 392 ? -25.024 12.551 15.774 1.00 97.25 392 THR A O 1
ATOM 3091 N N . VAL A 1 393 ? -25.613 13.524 17.713 1.00 97.44 393 VAL A N 1
ATOM 3092 C CA . VAL A 1 393 ? -26.239 12.336 18.299 1.00 97.44 393 VAL A CA 1
ATOM 3093 C C . VAL A 1 393 ? -27.744 12.435 18.101 1.00 97.44 393 VAL A C 1
ATOM 3095 O O . VAL A 1 393 ? -28.337 13.476 18.385 1.00 97.44 393 VAL A O 1
ATOM 3098 N N . GLU A 1 394 ? -28.362 11.344 17.663 1.00 97.31 394 GLU A N 1
ATOM 3099 C CA . GLU A 1 394 ? -29.807 11.176 17.539 1.00 97.31 394 GLU A CA 1
ATOM 3100 C C . GLU A 1 394 ? -30.283 10.104 18.538 1.00 97.31 394 GLU A C 1
ATOM 3102 O O . GLU A 1 394 ? -30.424 8.931 18.174 1.00 97.31 394 GLU A O 1
ATOM 3107 N N . PRO A 1 395 ? -30.534 10.470 19.814 1.00 93.44 395 PRO A N 1
ATOM 3108 C CA . PRO A 1 395 ? -30.792 9.496 20.876 1.00 93.44 395 PRO A CA 1
ATOM 3109 C C . PRO A 1 395 ? -32.010 8.612 20.603 1.00 93.44 395 PRO A C 1
ATOM 3111 O O . PRO A 1 395 ? -31.969 7.415 20.861 1.00 93.44 395 PRO A O 1
ATOM 3114 N N . ASP A 1 396 ? -33.064 9.174 20.005 1.00 95.25 396 ASP A N 1
ATOM 3115 C CA . ASP A 1 396 ? -34.300 8.444 19.690 1.00 95.25 396 ASP A CA 1
ATOM 3116 C C . ASP A 1 396 ? -34.088 7.317 18.661 1.00 95.25 396 ASP A C 1
ATOM 3118 O O . ASP A 1 396 ? -34.915 6.408 18.557 1.00 95.25 396 ASP A O 1
ATOM 3122 N N . LYS A 1 397 ? -32.987 7.368 17.898 1.00 96.50 397 LYS A N 1
ATOM 3123 C CA . LYS A 1 397 ? -32.597 6.353 16.912 1.00 96.50 397 LYS A CA 1
ATOM 3124 C C . LYS A 1 397 ? -31.417 5.493 17.362 1.00 96.50 397 LYS A C 1
ATOM 3126 O O . LYS A 1 397 ? -31.086 4.542 16.663 1.00 96.50 397 LYS A O 1
ATOM 3131 N N . ASN A 1 398 ? -30.798 5.806 18.504 1.00 97.31 398 ASN A N 1
ATOM 3132 C CA . ASN A 1 398 ? -29.509 5.247 18.925 1.00 97.31 398 ASN A CA 1
ATOM 3133 C C . ASN A 1 398 ? -28.462 5.349 17.806 1.00 97.31 398 ASN A C 1
ATOM 3135 O O . ASN A 1 398 ? -27.821 4.367 17.440 1.00 97.31 398 ASN A O 1
ATOM 3139 N N . GLN A 1 399 ? -28.356 6.538 17.215 1.00 97.75 399 GLN A N 1
ATOM 3140 C CA . GLN A 1 399 ? -27.499 6.795 16.065 1.00 97.75 399 GLN A CA 1
ATOM 3141 C C . GLN A 1 399 ? -26.604 8.005 16.328 1.00 97.75 399 GLN A C 1
ATOM 3143 O O . GLN A 1 399 ? -27.019 8.974 16.967 1.00 97.75 399 GLN A O 1
ATOM 3148 N N . ILE A 1 400 ? -25.377 7.955 15.823 1.00 97.75 400 ILE A N 1
ATOM 3149 C CA . ILE A 1 400 ? -24.472 9.096 15.733 1.00 97.75 400 ILE A CA 1
ATOM 3150 C C . ILE A 1 400 ? -24.069 9.294 14.273 1.00 97.75 400 ILE A C 1
ATOM 3152 O O . ILE A 1 400 ? -23.646 8.352 13.609 1.00 97.75 400 ILE A O 1
ATOM 3156 N N . ASN A 1 401 ? -24.208 10.524 13.788 1.00 97.38 401 ASN A N 1
ATOM 3157 C CA . ASN A 1 401 ? -23.608 10.967 12.535 1.00 97.38 401 ASN A CA 1
ATOM 3158 C C . ASN A 1 401 ? -22.350 11.759 12.877 1.00 97.38 401 ASN A C 1
ATOM 3160 O O . ASN A 1 401 ? -22.382 12.619 13.764 1.00 97.38 401 ASN A O 1
ATOM 3164 N N . PHE A 1 402 ? -21.251 11.487 12.188 1.00 95.50 402 PHE A N 1
ATOM 3165 C CA . PHE A 1 402 ? -20.060 12.314 12.286 1.00 95.50 402 PHE A CA 1
ATOM 3166 C C . PHE A 1 402 ? -19.399 12.500 10.934 1.00 95.50 402 PHE A C 1
ATOM 3168 O O . PHE A 1 402 ? -19.416 11.624 10.074 1.00 95.50 402 PHE A O 1
ATOM 3175 N N . SER A 1 403 ? -18.798 13.666 10.756 1.00 94.19 403 SER A N 1
ATOM 3176 C CA . SER A 1 403 ? -18.102 14.017 9.535 1.00 94.19 403 SER A CA 1
ATOM 3177 C C . SER A 1 403 ? -16.875 14.863 9.813 1.00 94.19 403 SER A C 1
ATOM 3179 O O . SER A 1 403 ? -16.738 15.544 10.835 1.00 94.19 403 SER A O 1
ATOM 3181 N N . SER A 1 404 ? -15.965 14.819 8.856 1.00 90.44 404 SER A N 1
ATOM 3182 C CA . SER A 1 404 ? -14.875 15.762 8.751 1.00 90.44 404 SER A CA 1
ATOM 3183 C C . SER A 1 404 ? -14.592 16.012 7.287 1.00 90.44 404 SER A C 1
ATOM 3185 O O . SER A 1 404 ? -14.450 15.073 6.508 1.00 90.44 404 SER A O 1
ATOM 3187 N N . ALA A 1 405 ? -14.529 17.284 6.915 1.00 83.62 405 ALA A N 1
ATOM 3188 C CA . ALA A 1 405 ? -14.209 17.713 5.568 1.00 83.62 405 ALA A CA 1
ATOM 3189 C C . ALA A 1 405 ? -12.902 18.495 5.606 1.00 83.62 405 ALA A C 1
ATOM 3191 O O . ALA A 1 405 ? -12.761 19.483 6.324 1.00 83.62 405 ALA A O 1
ATOM 3192 N N . PHE A 1 406 ? -11.947 18.029 4.827 1.00 77.38 406 PHE A N 1
ATOM 3193 C CA . PHE A 1 406 ? -10.633 18.600 4.670 1.00 77.38 406 PHE A CA 1
ATOM 3194 C C . PHE A 1 406 ? -10.633 19.619 3.516 1.00 77.38 406 PHE A C 1
ATOM 3196 O O . PHE A 1 406 ? -11.360 19.472 2.533 1.00 77.38 406 PHE A O 1
ATOM 3203 N N . ASN A 1 407 ? -9.834 20.684 3.635 1.00 68.69 407 ASN A N 1
ATOM 3204 C CA . ASN A 1 407 ? -9.693 21.672 2.566 1.00 68.69 407 ASN A CA 1
ATOM 3205 C C . ASN A 1 407 ? -8.749 21.120 1.478 1.00 68.69 407 ASN A C 1
ATOM 3207 O O . ASN A 1 407 ? -7.571 20.940 1.784 1.00 68.69 407 ASN A O 1
ATOM 3211 N N . PRO A 1 408 ? -9.195 20.924 0.220 1.00 64.44 408 PRO A N 1
ATOM 3212 C CA . PRO A 1 408 ? -8.381 20.324 -0.844 1.00 64.44 408 PRO A CA 1
ATOM 3213 C C . PRO A 1 408 ? -7.043 21.030 -1.107 1.00 64.44 408 PRO A C 1
ATOM 3215 O O . PRO A 1 408 ? -6.153 20.450 -1.712 1.00 64.44 408 PRO A O 1
ATOM 3218 N N . SER A 1 409 ? -6.889 22.287 -0.671 1.00 65.50 409 SER A N 1
ATOM 3219 C CA . SER A 1 409 ? -5.647 23.050 -0.830 1.00 65.50 409 SER A CA 1
ATOM 3220 C C . SER A 1 409 ? -4.530 22.668 0.149 1.00 65.50 409 SER A C 1
ATOM 3222 O O . SER A 1 409 ? -3.477 23.300 0.132 1.00 65.50 409 SER A O 1
ATOM 3224 N N . GLN A 1 410 ? -4.761 21.736 1.074 1.00 62.62 410 GLN A N 1
ATOM 3225 C CA . GLN A 1 410 ? -3.733 21.221 1.975 1.00 62.62 410 GLN A CA 1
ATOM 3226 C C . GLN A 1 410 ? -3.518 19.728 1.639 1.00 62.62 410 GLN A C 1
ATOM 3228 O O . GLN A 1 410 ? -4.386 18.883 1.789 1.00 62.62 410 GLN A O 1
ATOM 3233 N N . GLU A 1 411 ? -2.366 19.370 1.097 1.00 55.97 411 GLU A N 1
ATOM 3234 C CA . GLU A 1 411 ? -2.125 17.993 0.649 1.00 55.97 411 GLU A CA 1
ATOM 3235 C C . GLU A 1 411 ? -1.788 17.096 1.839 1.00 55.97 411 GLU A C 1
ATOM 3237 O O . GLU A 1 411 ? -0.624 16.999 2.222 1.00 55.97 411 GLU A O 1
ATOM 3242 N N . ARG A 1 412 ? -2.782 16.458 2.470 1.00 63.00 412 ARG A N 1
ATOM 3243 C CA . ARG A 1 412 ? -2.534 15.332 3.390 1.00 63.00 412 ARG A CA 1
ATOM 3244 C C . ARG A 1 412 ? -3.627 14.264 3.253 1.00 63.00 412 ARG A C 1
ATOM 3246 O O . ARG A 1 412 ? -4.709 14.458 3.801 1.00 63.00 412 ARG A O 1
ATOM 3253 N N . PRO A 1 413 ? -3.351 13.152 2.544 1.00 63.47 413 PRO A N 1
ATOM 3254 C CA . PRO A 1 413 ? -4.275 12.031 2.431 1.00 63.47 413 PRO A CA 1
ATOM 3255 C C . PRO A 1 413 ? -4.610 11.415 3.797 1.00 63.47 413 PRO A C 1
ATOM 3257 O O . PRO A 1 413 ? -3.875 11.578 4.776 1.00 63.47 413 PRO A O 1
ATOM 3260 N N . LEU A 1 414 ? -5.693 10.637 3.834 1.00 70.94 414 LEU A N 1
ATOM 3261 C CA . LEU A 1 414 ? -5.894 9.621 4.861 1.00 70.94 414 LEU A CA 1
ATOM 3262 C C . LEU A 1 414 ? -4.895 8.500 4.565 1.00 70.94 414 LEU A C 1
ATOM 3264 O O . LEU A 1 414 ? -5.137 7.647 3.719 1.00 70.94 414 LEU A O 1
ATOM 3268 N N . ILE A 1 415 ? -3.716 8.572 5.174 1.00 68.50 415 ILE A N 1
ATOM 3269 C CA . ILE A 1 415 ? -2.661 7.588 4.941 1.00 68.50 415 ILE A CA 1
ATOM 3270 C C . ILE A 1 415 ? -2.786 6.537 6.035 1.00 68.50 415 ILE A C 1
ATOM 3272 O O . ILE A 1 415 ? -2.753 6.912 7.203 1.00 68.50 415 ILE A O 1
ATOM 3276 N N . GLY A 1 416 ? -2.919 5.266 5.648 1.00 75.06 416 GLY A N 1
ATOM 3277 C CA . GLY A 1 416 ? -2.841 4.114 6.547 1.00 75.06 416 GLY A CA 1
ATOM 3278 C C . GLY A 1 416 ? -4.127 3.347 6.795 1.00 75.06 416 GLY A C 1
ATOM 3279 O O . GLY A 1 416 ? -5.182 3.679 6.268 1.00 75.06 416 GLY A O 1
ATOM 3280 N N . GLU A 1 417 ? -3.995 2.309 7.613 1.00 81.75 417 GLU A N 1
ATOM 3281 C CA . GLU A 1 417 ? -5.059 1.408 8.062 1.00 81.75 417 GLU A CA 1
ATOM 3282 C C . GLU A 1 417 ? -5.070 1.363 9.597 1.00 81.75 417 GLU A C 1
ATOM 3284 O O . GLU A 1 417 ? -4.074 1.706 10.241 1.00 81.75 417 GLU A O 1
ATOM 3289 N N . GLY A 1 418 ? -6.206 0.977 10.176 1.00 85.12 418 GLY A N 1
ATOM 3290 C CA . GLY A 1 418 ? -6.435 0.951 11.624 1.00 85.12 418 GLY A CA 1
ATOM 3291 C C . GLY A 1 418 ? -7.588 1.857 12.053 1.00 85.12 418 GLY A C 1
ATOM 3292 O O . GLY A 1 418 ? -8.430 2.230 11.235 1.00 85.12 418 GLY A O 1
ATOM 3293 N N . ALA A 1 419 ? -7.639 2.211 13.340 1.00 88.38 419 ALA A N 1
ATOM 3294 C CA . ALA A 1 419 ? -8.731 2.997 13.912 1.00 88.38 419 ALA A CA 1
ATOM 3295 C C . ALA A 1 419 ? -8.830 4.380 13.248 1.00 88.38 419 ALA A C 1
ATOM 3297 O O . ALA A 1 419 ? -7.964 5.234 13.430 1.00 88.38 419 ALA A O 1
ATOM 3298 N N . LEU A 1 420 ? -9.900 4.624 12.492 1.00 90.12 420 LEU A N 1
ATOM 3299 C CA . LEU A 1 420 ? -10.223 5.902 11.856 1.00 90.12 420 LEU A CA 1
ATOM 3300 C C . LEU A 1 420 ? -10.692 6.929 12.891 1.00 90.12 420 LEU A C 1
ATOM 3302 O O . LEU A 1 420 ? -10.272 8.085 12.874 1.00 90.12 420 LEU A O 1
ATOM 3306 N N . VAL A 1 421 ? -11.570 6.504 13.795 1.00 93.69 421 VAL A N 1
ATOM 3307 C CA . VAL A 1 421 ? -12.058 7.279 14.940 1.00 93.69 421 VAL A CA 1
ATOM 3308 C C . VAL A 1 421 ? -12.327 6.335 16.107 1.00 93.69 421 VAL A C 1
ATOM 3310 O O . VAL A 1 421 ? -12.544 5.141 15.911 1.00 93.69 421 VAL A O 1
ATOM 3313 N N . ASN A 1 422 ? -12.368 6.878 17.320 1.00 93.12 422 ASN A N 1
ATOM 3314 C CA . ASN A 1 422 ? -12.864 6.161 18.489 1.00 93.12 422 ASN A CA 1
ATOM 3315 C C . ASN A 1 422 ? -14.227 6.721 18.882 1.00 93.12 422 ASN A C 1
ATOM 3317 O O . ASN A 1 422 ? -14.344 7.908 19.191 1.00 93.12 422 ASN A O 1
ATOM 3321 N N . LEU A 1 423 ? -15.253 5.875 18.931 1.00 95.25 423 LEU A N 1
ATOM 3322 C CA . LEU A 1 423 ? -16.485 6.223 19.625 1.00 95.25 423 LEU A CA 1
ATOM 3323 C C . LEU A 1 423 ? -16.257 6.075 21.127 1.00 95.25 423 LEU A C 1
ATOM 3325 O O . LEU A 1 423 ? -15.763 5.051 21.592 1.00 95.25 423 LEU A O 1
ATOM 3329 N N . VAL A 1 424 ? -16.601 7.102 21.893 1.00 95.06 424 VAL A N 1
ATOM 3330 C CA . VAL A 1 424 ? -16.519 7.079 23.354 1.00 95.06 424 VAL A CA 1
ATOM 3331 C C . VAL A 1 424 ? -17.919 6.887 23.900 1.00 95.06 424 VAL A C 1
ATOM 3333 O O . VAL A 1 424 ? -18.751 7.791 23.824 1.00 95.06 424 VAL A O 1
ATOM 3336 N N . PHE A 1 425 ? -18.172 5.707 24.445 1.00 94.94 425 PHE A N 1
ATOM 3337 C CA . PHE A 1 425 ? -19.469 5.301 24.960 1.00 94.94 425 PHE A CA 1
ATOM 3338 C C . PHE A 1 425 ? -19.502 5.323 26.483 1.00 94.94 425 PHE A C 1
ATOM 3340 O O . PHE A 1 425 ? -18.519 4.980 27.130 1.00 94.94 425 PHE A O 1
ATOM 3347 N N . THR A 1 426 ? -20.660 5.639 27.060 1.00 93.88 426 THR A N 1
ATOM 3348 C CA . THR A 1 426 ? -20.991 5.293 28.452 1.00 93.88 426 THR A CA 1
ATOM 3349 C C . THR A 1 426 ? -22.157 4.313 28.462 1.00 93.88 426 THR A C 1
ATOM 3351 O O . THR A 1 426 ? -23.082 4.421 27.655 1.00 93.88 426 THR A O 1
ATOM 3354 N N . MET A 1 427 ? -22.107 3.323 29.349 1.00 91.44 427 MET A N 1
ATOM 3355 C CA . MET A 1 427 ? -23.117 2.266 29.431 1.00 91.44 427 MET A CA 1
ATOM 3356 C C . MET A 1 427 ? -24.073 2.505 30.597 1.00 91.44 427 MET A C 1
ATOM 3358 O O . MET A 1 427 ? -23.653 2.972 31.653 1.00 91.44 427 MET A O 1
ATOM 3362 N N . ASP A 1 428 ? -25.338 2.118 30.430 1.00 90.56 428 ASP A N 1
ATOM 3363 C CA . ASP A 1 428 ? -26.323 2.163 31.503 1.00 90.56 428 ASP A CA 1
ATOM 3364 C C . ASP A 1 428 ? -25.972 1.183 32.630 1.00 90.56 428 ASP A C 1
ATOM 3366 O O . ASP A 1 428 ? -25.780 -0.023 32.417 1.00 90.56 428 ASP A O 1
ATOM 3370 N N . ASP A 1 429 ? -25.919 1.703 33.853 1.00 86.81 429 ASP A N 1
ATOM 3371 C CA . ASP A 1 429 ? -25.646 0.959 35.082 1.00 86.81 429 ASP A CA 1
ATOM 3372 C C . ASP A 1 429 ? -26.576 -0.248 35.258 1.00 86.81 429 ASP A C 1
ATOM 3374 O O . ASP A 1 429 ? -26.159 -1.288 35.777 1.00 86.81 429 ASP A O 1
ATOM 3378 N N . SER A 1 430 ? -27.823 -0.123 34.798 1.00 91.06 430 SER A N 1
ATOM 3379 C CA . SER A 1 430 ? -28.861 -1.148 34.892 1.00 91.06 430 SER A CA 1
ATOM 3380 C C . SER A 1 430 ? -28.727 -2.271 33.866 1.00 91.06 430 SER A C 1
ATOM 3382 O O . SER A 1 430 ? -29.394 -3.293 34.021 1.00 91.06 430 SER A O 1
ATOM 3384 N N . THR A 1 431 ? -27.848 -2.129 32.867 1.00 90.62 431 THR A N 1
ATOM 3385 C CA . THR A 1 431 ? -27.619 -3.147 31.831 1.00 90.62 431 THR A CA 1
ATOM 3386 C C . THR A 1 431 ? -27.191 -4.469 32.481 1.00 90.62 431 THR A C 1
ATOM 3388 O O . THR A 1 431 ? -26.177 -4.496 33.189 1.00 90.62 431 THR A O 1
ATOM 3391 N N . PRO A 1 432 ? -27.923 -5.574 32.294 1.00 92.44 432 PRO A N 1
ATOM 3392 C CA . PRO A 1 432 ? -27.508 -6.888 32.767 1.00 92.44 432 PRO A CA 1
ATOM 3393 C C . PRO A 1 432 ? -26.159 -7.329 32.186 1.00 92.44 432 PRO A C 1
ATOM 3395 O O . PRO A 1 432 ? -25.830 -7.068 31.032 1.00 92.44 432 PRO A O 1
ATOM 3398 N N . VAL A 1 433 ? -25.361 -8.041 32.984 1.00 91.12 433 VAL A N 1
ATOM 3399 C CA . VAL A 1 433 ? -24.186 -8.751 32.460 1.00 91.12 433 VAL A CA 1
ATOM 3400 C C . VAL A 1 433 ? -24.656 -9.810 31.463 1.00 91.12 433 VAL A C 1
ATOM 3402 O O . VAL A 1 433 ? -25.534 -10.610 31.779 1.00 91.12 433 VAL A O 1
ATOM 3405 N N . GLY A 1 434 ? -24.019 -9.852 30.297 1.00 90.50 434 GLY A N 1
ATOM 3406 C CA . GLY A 1 434 ? -24.340 -10.746 29.191 1.00 90.50 434 GLY A CA 1
ATOM 3407 C C . GLY A 1 434 ? -25.216 -10.106 28.119 1.00 90.50 434 GLY A C 1
ATOM 3408 O O . GLY A 1 434 ? -25.292 -10.667 27.027 1.00 90.50 434 GLY A O 1
ATOM 3409 N N . ASP A 1 435 ? -25.823 -8.945 28.390 1.00 93.62 435 ASP A N 1
ATOM 3410 C CA . ASP A 1 435 ? -26.547 -8.203 27.362 1.00 93.62 435 ASP A CA 1
ATOM 3411 C C . ASP A 1 435 ? -25.577 -7.752 26.270 1.00 93.62 435 ASP A C 1
ATOM 3413 O O . ASP A 1 435 ? -24.453 -7.308 26.536 1.00 93.62 435 ASP A O 1
ATOM 3417 N N . SER A 1 436 ? -26.029 -7.914 25.032 1.00 95.31 436 SER A N 1
ATOM 3418 C CA . SER A 1 436 ? -25.265 -7.648 23.824 1.00 95.31 436 SER A CA 1
ATOM 3419 C C . SER A 1 436 ? -26.142 -6.914 22.822 1.00 95.31 436 SER A C 1
ATOM 3421 O O . SER A 1 436 ? -27.350 -7.159 22.754 1.00 95.31 436 SER A O 1
ATOM 3423 N N . GLY A 1 437 ? -25.549 -6.006 22.059 1.00 96.06 437 GLY A N 1
ATOM 3424 C CA . GLY A 1 437 ? -26.234 -5.313 20.978 1.00 96.06 437 GLY A CA 1
ATOM 3425 C C . GLY A 1 437 ? -25.276 -4.952 19.848 1.00 96.06 437 GLY A C 1
ATOM 3426 O O . GLY A 1 437 ? -24.074 -4.826 20.098 1.00 96.06 437 GLY A O 1
ATOM 3427 N N . PRO A 1 438 ? -25.798 -4.777 18.624 1.00 97.00 438 PRO A N 1
ATOM 3428 C CA . PRO A 1 438 ? -24.978 -4.497 17.458 1.00 97.00 438 PRO A CA 1
ATOM 3429 C C . PRO A 1 438 ? -24.504 -3.040 17.420 1.00 97.00 438 PRO A C 1
ATOM 3431 O O . PRO A 1 438 ? -25.183 -2.130 17.906 1.00 97.00 438 PRO A O 1
ATOM 3434 N N . VAL A 1 439 ? -23.350 -2.841 16.794 1.00 96.56 439 VAL A N 1
ATOM 3435 C CA . VAL A 1 439 ? -22.866 -1.560 16.283 1.00 96.56 439 VAL A CA 1
ATOM 3436 C C . VAL A 1 439 ? -22.749 -1.714 14.772 1.00 96.56 439 VAL A C 1
ATOM 3438 O O . VAL A 1 439 ? -22.106 -2.645 14.294 1.00 96.56 439 VAL A O 1
ATOM 3441 N N . GLU A 1 440 ? -23.389 -0.826 14.017 1.00 96.69 440 GLU A N 1
ATOM 3442 C CA . GLU A 1 440 ? -23.457 -0.938 12.555 1.00 96.69 440 GLU A CA 1
ATOM 3443 C C . GLU A 1 440 ? -23.162 0.414 11.917 1.00 96.69 440 GLU A C 1
ATOM 3445 O O . GLU A 1 440 ? -23.680 1.443 12.358 1.00 96.69 440 GLU A O 1
ATOM 3450 N N . VAL A 1 441 ? -22.363 0.410 10.852 1.00 96.06 441 VAL A N 1
ATOM 3451 C CA . VAL A 1 441 ? -22.170 1.583 9.998 1.00 96.06 441 VAL A CA 1
ATOM 3452 C C . VAL A 1 441 ? -23.222 1.539 8.901 1.00 96.06 441 VAL A C 1
ATOM 3454 O O . VAL A 1 441 ? -23.072 0.864 7.887 1.00 96.06 441 VAL A O 1
ATOM 3457 N N . THR A 1 442 ? -24.320 2.266 9.100 1.00 94.88 442 THR A N 1
ATOM 3458 C CA . THR A 1 442 ? -25.451 2.257 8.161 1.00 94.88 442 THR A CA 1
ATOM 3459 C C . THR A 1 442 ? -25.152 3.024 6.878 1.00 94.88 442 THR A C 1
ATOM 3461 O O . THR A 1 442 ? -25.782 2.789 5.847 1.00 94.88 442 THR A O 1
ATOM 3464 N N . GLN A 1 443 ? -24.215 3.972 6.940 1.00 93.62 443 GLN A N 1
ATOM 3465 C CA . GLN A 1 443 ? -23.811 4.791 5.805 1.00 93.62 443 GLN A CA 1
ATOM 3466 C C . GLN A 1 443 ? -22.383 5.292 6.011 1.00 93.62 443 GLN A C 1
ATOM 3468 O O . GLN A 1 443 ? -22.035 5.729 7.105 1.00 93.62 443 GLN A O 1
ATOM 3473 N N . ALA A 1 444 ? -21.569 5.274 4.955 1.00 91.06 444 ALA A N 1
ATOM 3474 C CA . ALA A 1 444 ? -20.260 5.913 4.971 1.00 91.06 444 ALA A CA 1
ATOM 3475 C C . ALA A 1 444 ? -19.922 6.550 3.618 1.00 91.06 444 ALA A C 1
ATOM 3477 O O . ALA A 1 444 ? -19.857 5.898 2.566 1.00 91.06 444 ALA A O 1
ATOM 3478 N N . PHE A 1 445 ? -19.646 7.845 3.641 1.00 88.62 445 PHE A N 1
ATOM 3479 C CA . PHE A 1 445 ? -19.107 8.595 2.523 1.00 88.62 445 PHE A CA 1
ATOM 3480 C C . PHE A 1 445 ? -17.647 8.921 2.790 1.00 88.62 445 PHE A C 1
ATOM 3482 O O . PHE A 1 445 ? -17.301 9.451 3.832 1.00 88.62 445 PHE A O 1
ATOM 3489 N N . PHE A 1 446 ? -16.790 8.611 1.825 1.00 85.38 446 PHE A N 1
ATOM 3490 C CA . PHE A 1 446 ? -15.403 9.049 1.808 1.00 85.38 446 PHE A CA 1
ATOM 3491 C C . PHE A 1 446 ? -15.295 9.971 0.609 1.00 85.38 446 PHE A C 1
ATOM 3493 O O . PHE A 1 446 ? -15.682 9.588 -0.499 1.00 85.38 446 PHE A O 1
ATOM 3500 N N . HIS A 1 447 ? -14.845 11.197 0.835 1.00 80.12 447 HIS A N 1
ATOM 3501 C CA . HIS A 1 447 ? -14.665 12.195 -0.210 1.00 80.12 447 HIS A CA 1
ATOM 3502 C C . HIS A 1 447 ? -13.330 11.949 -0.906 1.00 80.12 447 HIS A C 1
ATOM 3504 O O . HIS A 1 447 ? -12.397 12.736 -0.782 1.00 80.12 447 HIS A O 1
ATOM 3510 N N . ILE A 1 448 ? -13.224 10.813 -1.587 1.00 73.81 448 ILE A N 1
ATOM 3511 C CA . ILE A 1 448 ? -12.053 10.456 -2.384 1.00 73.81 448 ILE A CA 1
ATOM 3512 C C . ILE A 1 448 ? -12.049 11.365 -3.621 1.00 73.81 448 ILE A C 1
ATOM 3514 O O . ILE A 1 448 ? -13.122 11.726 -4.114 1.00 73.81 448 ILE A O 1
ATOM 3518 N N . GLY A 1 449 ? -10.873 11.809 -4.070 1.00 67.25 449 GLY A N 1
ATOM 3519 C CA . GLY A 1 449 ? -10.729 12.703 -5.225 1.00 67.25 449 GLY A CA 1
ATOM 3520 C C . GLY A 1 449 ? -11.560 12.286 -6.459 1.00 67.25 449 GLY A C 1
ATOM 3521 O O . GLY A 1 449 ? -11.964 11.125 -6.589 1.00 67.25 449 GLY A O 1
ATOM 3522 N N . PRO A 1 450 ? -11.854 13.229 -7.375 1.00 62.34 450 PRO A N 1
ATOM 3523 C CA . PRO A 1 450 ? -12.682 12.956 -8.548 1.00 62.34 450 PRO A CA 1
ATOM 3524 C C . PRO A 1 450 ? -12.141 11.756 -9.340 1.00 62.34 450 PRO A C 1
ATOM 3526 O O . PRO A 1 450 ? -10.981 11.752 -9.735 1.00 62.34 450 PRO A O 1
ATOM 3529 N N . GLY A 1 451 ? -12.992 10.752 -9.579 1.00 59.19 451 GLY A N 1
ATOM 3530 C CA . GLY A 1 451 ? -12.657 9.564 -10.376 1.00 59.19 451 GLY A CA 1
ATOM 3531 C C . GLY A 1 451 ? -12.460 8.264 -9.590 1.00 59.19 451 GLY A C 1
ATOM 3532 O O . GLY A 1 451 ? -12.477 7.205 -10.207 1.00 59.19 451 GLY A O 1
ATOM 3533 N N . VAL A 1 452 ? -12.359 8.299 -8.255 1.00 61.56 452 VAL A N 1
ATOM 3534 C CA . VAL A 1 452 ? -12.237 7.071 -7.447 1.00 61.56 452 VAL A CA 1
ATOM 3535 C C . VAL A 1 452 ? -13.612 6.621 -6.949 1.00 61.56 452 VAL A C 1
ATOM 3537 O O . VAL A 1 452 ? -14.104 7.068 -5.915 1.00 61.56 452 VAL A O 1
ATOM 3540 N N . THR A 1 453 ? -14.252 5.714 -7.687 1.00 60.22 453 THR A N 1
ATOM 3541 C CA . THR A 1 453 ? -15.476 5.013 -7.257 1.00 60.22 453 THR A CA 1
ATOM 3542 C C . THR A 1 453 ? -15.130 3.659 -6.651 1.00 60.22 453 THR A C 1
ATOM 3544 O O . THR A 1 453 ? -15.645 2.633 -7.084 1.00 60.22 453 THR A O 1
ATOM 3547 N N . GLY A 1 454 ? -14.212 3.651 -5.688 1.00 62.72 454 GLY A N 1
ATOM 3548 C CA . GLY A 1 454 ? -13.856 2.429 -4.982 1.00 62.72 454 GLY A CA 1
ATOM 3549 C C . GLY A 1 454 ? -15.064 1.838 -4.264 1.00 62.72 454 GLY A C 1
ATOM 3550 O O . GLY A 1 454 ? -15.798 2.564 -3.581 1.00 62.72 454 GLY A O 1
ATOM 3551 N N . GLY A 1 455 ? -15.267 0.532 -4.415 1.00 67.62 455 GLY A N 1
ATOM 3552 C CA . GLY A 1 455 ? -16.241 -0.204 -3.624 1.00 67.62 455 GLY A CA 1
ATOM 3553 C C . GLY A 1 455 ? -15.975 -0.032 -2.137 1.00 67.62 455 GLY A C 1
ATOM 3554 O O . GLY A 1 455 ? -14.826 -0.043 -1.687 1.00 67.62 455 GLY A O 1
ATOM 3555 N N . LYS A 1 456 ? -17.052 0.139 -1.375 1.00 80.81 456 LYS A N 1
ATOM 3556 C CA . LYS A 1 456 ? -17.009 0.173 0.084 1.00 80.81 456 LYS A CA 1
ATOM 3557 C C . LYS A 1 456 ? -17.701 -1.068 0.596 1.00 80.81 456 LYS A C 1
ATOM 3559 O O . LYS A 1 456 ? -18.865 -1.298 0.267 1.00 80.81 456 LYS A O 1
ATOM 3564 N N . ASP A 1 457 ? -16.996 -1.817 1.419 1.00 85.94 457 ASP A N 1
ATOM 3565 C CA . ASP A 1 457 ? -17.576 -2.868 2.222 1.00 85.94 457 ASP A CA 1
ATOM 3566 C C . ASP A 1 457 ? -17.949 -2.286 3.589 1.00 85.94 457 ASP A C 1
ATOM 3568 O O . ASP A 1 457 ? -17.093 -1.958 4.413 1.00 85.94 457 ASP A O 1
ATOM 3572 N N . LEU A 1 458 ? -19.253 -2.098 3.781 1.00 90.19 458 LEU A N 1
ATOM 3573 C CA . LEU A 1 458 ? -19.871 -1.721 5.055 1.00 90.19 458 LEU A CA 1
ATOM 3574 C C . LEU A 1 458 ? -20.679 -2.895 5.625 1.00 90.19 458 LEU A C 1
ATOM 3576 O O . LEU A 1 458 ? -21.587 -2.683 6.422 1.00 90.19 458 LEU A O 1
ATOM 3580 N N . SER A 1 459 ? -20.443 -4.117 5.130 1.00 89.56 459 SER A N 1
ATOM 3581 C CA . SER A 1 459 ? -21.203 -5.297 5.550 1.00 89.56 459 SER A CA 1
ATOM 3582 C C . SER A 1 459 ? -20.787 -5.815 6.920 1.00 89.56 459 SER A C 1
ATOM 3584 O O . SER A 1 459 ? -21.521 -6.616 7.501 1.00 89.56 459 SER A O 1
ATOM 3586 N N . ASP A 1 460 ? -19.642 -5.358 7.430 1.00 90.12 460 ASP A N 1
ATOM 3587 C CA . ASP A 1 460 ? -19.191 -5.716 8.759 1.00 90.12 460 ASP A CA 1
ATOM 3588 C C . ASP A 1 460 ? -20.102 -5.117 9.837 1.00 90.12 460 ASP A C 1
ATOM 3590 O O . ASP A 1 460 ? -20.576 -3.979 9.752 1.00 90.12 460 ASP A O 1
ATOM 3594 N N . THR A 1 461 ? -20.353 -5.916 10.865 1.00 90.62 461 THR A N 1
ATOM 3595 C CA . THR A 1 461 ? -21.190 -5.552 12.003 1.00 90.62 461 THR A CA 1
ATOM 3596 C C . THR A 1 461 ? -20.450 -5.937 13.262 1.00 90.62 461 THR A C 1
ATOM 3598 O O . THR A 1 461 ? -20.157 -7.116 13.459 1.00 90.62 461 THR A O 1
ATOM 3601 N N . GLY A 1 462 ? -20.208 -4.966 14.131 1.00 92.69 462 GLY A N 1
ATOM 3602 C CA . GLY A 1 462 ? -19.632 -5.238 15.434 1.00 92.69 462 GLY A CA 1
ATOM 3603 C C . GLY A 1 462 ? -20.710 -5.413 16.492 1.00 92.69 462 GLY A C 1
ATOM 3604 O O . GLY A 1 462 ? -21.905 -5.194 16.267 1.00 92.69 462 GLY A O 1
ATOM 3605 N N . SER A 1 463 ? -20.294 -5.773 17.697 1.00 94.00 463 SER A N 1
ATOM 3606 C CA . SER A 1 463 ? -21.187 -5.849 18.847 1.00 94.00 463 SER A CA 1
ATOM 3607 C C . SER A 1 463 ? -20.528 -5.310 20.105 1.00 94.00 463 SER A C 1
ATOM 3609 O O . SER A 1 463 ? -19.309 -5.307 20.251 1.00 94.00 463 SER A O 1
ATOM 3611 N N . ILE A 1 464 ? -21.348 -4.849 21.045 1.00 93.12 464 ILE A N 1
ATOM 3612 C CA . ILE A 1 464 ? -20.910 -4.523 22.400 1.00 93.12 464 ILE A CA 1
ATOM 3613 C C . ILE A 1 464 ? -21.601 -5.494 23.336 1.00 93.12 464 ILE A C 1
ATOM 3615 O O . ILE A 1 464 ? -22.827 -5.536 23.384 1.00 93.12 464 ILE A O 1
ATOM 3619 N N . THR A 1 465 ? -20.825 -6.255 24.102 1.00 91.62 465 THR A N 1
ATOM 3620 C CA . THR A 1 465 ? -21.351 -7.197 25.095 1.00 91.62 465 THR A CA 1
ATOM 3621 C C . THR A 1 465 ? -20.886 -6.808 26.488 1.00 91.62 465 THR A C 1
ATOM 3623 O O . THR A 1 465 ? -19.685 -6.795 26.758 1.00 91.62 465 THR A O 1
ATOM 3626 N N . LYS A 1 466 ? -21.815 -6.551 27.416 1.00 88.62 466 LYS A N 1
ATOM 3627 C CA . LYS A 1 466 ? -21.459 -6.305 28.819 1.00 88.62 466 LYS A CA 1
ATOM 3628 C C . LYS A 1 466 ? -20.952 -7.601 29.448 1.00 88.62 466 LYS A C 1
ATOM 3630 O O . LYS A 1 466 ? -21.692 -8.578 29.550 1.00 88.62 466 LYS A O 1
ATOM 3635 N N . ARG A 1 467 ? -19.707 -7.637 29.914 1.00 85.75 467 ARG A N 1
ATOM 3636 C CA . ARG A 1 467 ? -19.144 -8.787 30.649 1.00 85.75 467 ARG A CA 1
ATOM 3637 C C . ARG A 1 467 ? -19.004 -8.471 32.132 1.00 85.75 467 ARG A C 1
ATOM 3639 O O . ARG A 1 467 ? -19.216 -7.345 32.549 1.00 85.75 467 ARG A O 1
ATOM 3646 N N . GLN A 1 468 ? -18.717 -9.488 32.943 1.00 80.81 468 GLN A N 1
ATOM 3647 C CA . GLN A 1 468 ? -18.421 -9.304 34.371 1.00 80.81 468 GLN A CA 1
ATOM 3648 C C . GLN A 1 468 ? -16.929 -9.068 34.625 1.00 80.81 468 GLN A C 1
ATOM 3650 O O . GLN A 1 468 ? -16.576 -8.476 35.635 1.00 80.81 468 GLN A O 1
ATOM 3655 N N . GLN A 1 469 ? -16.074 -9.592 33.747 1.00 73.69 469 GLN A N 1
ATOM 3656 C CA . GLN A 1 469 ? -14.618 -9.501 33.797 1.00 73.69 469 GLN A CA 1
ATOM 3657 C C . GLN A 1 469 ? -14.135 -9.628 32.351 1.00 73.69 469 GLN A C 1
ATOM 3659 O O . GLN A 1 469 ? -14.092 -10.726 31.803 1.00 73.69 469 GLN A O 1
ATOM 3664 N N . PHE A 1 470 ? -13.905 -8.500 31.692 1.00 75.94 470 PHE A N 1
ATOM 3665 C CA . PHE A 1 470 ? -13.184 -8.463 30.427 1.00 75.94 470 PHE A CA 1
ATOM 3666 C C . PHE A 1 470 ? -12.334 -7.209 30.433 1.00 75.94 470 PHE A C 1
ATOM 3668 O O . PHE A 1 470 ? -12.857 -6.108 30.611 1.00 75.94 470 PHE A O 1
ATOM 3675 N N . ILE A 1 471 ? -11.035 -7.392 30.269 1.00 81.69 471 ILE A N 1
ATOM 3676 C CA . ILE A 1 471 ? -10.083 -6.303 30.174 1.00 81.69 471 ILE A CA 1
ATOM 3677 C C . ILE A 1 471 ? -9.501 -6.399 28.765 1.00 81.69 471 ILE A C 1
ATOM 3679 O O . ILE A 1 471 ? -8.861 -7.404 28.465 1.00 81.69 471 ILE A O 1
ATOM 3683 N N . PRO A 1 472 ? -9.757 -5.421 27.875 1.00 81.38 472 PRO A N 1
ATOM 3684 C CA . PRO A 1 472 ? -9.103 -5.386 26.573 1.00 81.38 472 PRO A CA 1
ATOM 3685 C C . PRO A 1 472 ? -7.586 -5.515 26.750 1.00 81.38 472 PRO A C 1
ATOM 3687 O O . PRO A 1 472 ? -7.000 -4.785 27.553 1.00 81.38 472 PRO A O 1
ATOM 3690 N N . GLY A 1 473 ? -6.977 -6.464 26.041 1.00 88.25 473 GLY A N 1
ATOM 3691 C CA . GLY A 1 473 ? -5.555 -6.771 26.146 1.00 88.25 473 GLY A CA 1
ATOM 3692 C C . GLY A 1 473 ? -5.192 -7.854 27.145 1.00 88.25 473 GLY A C 1
ATOM 3693 O O . GLY A 1 473 ? -4.036 -8.239 27.147 1.00 88.25 473 GLY A O 1
ATOM 3694 N N . ASP A 1 474 ? -6.121 -8.383 27.945 1.00 89.81 474 ASP A N 1
ATOM 3695 C CA . ASP A 1 474 ? -5.883 -9.563 28.793 1.00 89.81 474 ASP A CA 1
ATOM 3696 C C . ASP A 1 474 ? -5.916 -10.843 27.938 1.00 89.81 474 ASP A C 1
ATOM 3698 O O . ASP A 1 474 ? -6.937 -11.523 27.790 1.00 89.81 474 ASP A O 1
ATOM 3702 N N . ILE A 1 475 ? -4.794 -11.125 27.281 1.00 90.38 475 ILE A N 1
ATOM 3703 C CA . ILE A 1 475 ? -4.641 -12.204 26.298 1.00 90.38 475 ILE A CA 1
ATOM 3704 C C . ILE A 1 475 ? -4.420 -13.546 26.987 1.00 90.38 475 ILE A C 1
ATOM 3706 O O . ILE A 1 475 ? -4.761 -14.602 26.430 1.00 90.38 475 ILE A O 1
ATOM 3710 N N . ASP A 1 476 ? -3.815 -13.534 28.175 1.00 87.25 476 ASP A N 1
ATOM 3711 C CA . ASP A 1 476 ? -3.596 -14.752 28.945 1.00 87.25 476 ASP A CA 1
ATOM 3712 C C . ASP A 1 476 ? -4.814 -15.164 29.792 1.00 87.25 476 ASP A C 1
ATOM 3714 O O . ASP A 1 476 ? -4.903 -16.330 30.198 1.00 87.25 476 ASP A O 1
ATOM 3718 N N . GLY A 1 477 ? -5.803 -14.272 29.929 1.00 87.06 477 GLY A N 1
ATOM 3719 C CA . GLY A 1 477 ? -7.071 -14.508 30.612 1.00 87.06 477 GLY A CA 1
ATOM 3720 C C . GLY A 1 477 ? -6.923 -14.532 32.131 1.00 87.06 477 GLY A C 1
ATOM 3721 O O . GLY A 1 477 ? -7.710 -15.197 32.814 1.00 87.06 477 GLY A O 1
ATOM 3722 N N . SER A 1 478 ? -5.887 -13.880 32.658 1.00 84.94 478 SER A N 1
ATOM 3723 C CA . SER A 1 478 ? -5.602 -13.806 34.091 1.00 84.94 478 SER A CA 1
ATOM 3724 C C . SER A 1 478 ? -6.590 -12.918 34.849 1.00 84.94 478 SER A C 1
ATOM 3726 O O . SER A 1 478 ? -6.729 -13.062 36.068 1.00 84.94 478 SER A O 1
ATOM 3728 N N . GLY A 1 479 ? -7.332 -12.069 34.139 1.00 83.50 479 GLY A N 1
ATOM 3729 C CA . GLY A 1 479 ? -8.279 -11.116 34.695 1.00 83.50 479 GLY A CA 1
ATOM 3730 C C . GLY A 1 479 ? -7.654 -9.776 35.075 1.00 83.50 479 GLY A C 1
ATOM 3731 O O . GLY A 1 479 ? -8.369 -8.955 35.647 1.00 83.50 479 GLY A O 1
ATOM 3732 N N . ASP A 1 480 ? -6.373 -9.553 34.766 1.00 83.75 480 ASP A N 1
ATOM 3733 C CA . ASP A 1 480 ? -5.635 -8.310 34.988 1.00 83.75 480 ASP A CA 1
ATOM 3734 C C . ASP A 1 480 ? -4.758 -8.015 33.763 1.00 83.75 480 ASP A C 1
ATOM 3736 O O . ASP A 1 480 ? -4.075 -8.903 33.272 1.00 83.75 480 ASP A O 1
ATOM 3740 N N . LEU A 1 481 ? -4.706 -6.757 33.307 1.00 85.62 481 LEU A N 1
ATOM 3741 C CA . LEU A 1 481 ? -3.740 -6.371 32.275 1.00 85.62 481 LEU A CA 1
ATOM 3742 C C . LEU A 1 481 ? -2.342 -6.297 32.897 1.00 85.62 481 LEU A C 1
ATOM 3744 O O . LEU A 1 481 ? -2.119 -5.538 33.846 1.00 85.62 481 LEU A O 1
ATOM 3748 N N . SER A 1 482 ? -1.378 -7.037 32.356 1.00 85.06 482 SER A N 1
ATOM 3749 C CA . SER A 1 482 ? -0.011 -7.104 32.878 1.00 85.06 482 SER A CA 1
ATOM 3750 C C . SER A 1 482 ? 1.053 -7.197 31.778 1.00 85.06 482 SER A C 1
ATOM 3752 O O . SER A 1 482 ? 0.764 -7.277 30.587 1.00 85.06 482 SER A O 1
ATOM 3754 N N . SER A 1 483 ? 2.335 -7.214 32.160 1.00 80.38 483 SER A N 1
ATOM 3755 C CA . SER A 1 483 ? 3.412 -7.483 31.199 1.00 80.38 483 SER A CA 1
ATOM 3756 C C . SER A 1 483 ? 3.341 -8.896 30.604 1.00 80.38 483 SER A C 1
ATOM 3758 O O . SER A 1 483 ? 3.893 -9.116 29.528 1.00 80.38 483 SER A O 1
ATOM 3760 N N . ALA A 1 484 ? 2.654 -9.847 31.255 1.00 80.75 484 ALA A N 1
ATOM 3761 C CA . ALA A 1 484 ? 2.431 -11.177 30.691 1.00 80.75 484 ALA A CA 1
ATOM 3762 C C . ALA A 1 484 ? 1.581 -11.105 29.415 1.00 80.75 484 ALA A C 1
ATOM 3764 O O . ALA A 1 484 ? 1.868 -11.812 28.447 1.00 80.75 484 ALA A O 1
ATOM 3765 N N . ASP A 1 485 ? 0.626 -10.179 29.363 1.00 90.19 485 ASP A N 1
ATOM 3766 C CA . ASP A 1 485 ? -0.207 -9.948 28.191 1.00 90.19 485 ASP A CA 1
ATOM 3767 C C . ASP A 1 485 ? 0.553 -9.317 27.036 1.00 90.19 485 ASP A C 1
ATOM 3769 O O . ASP A 1 485 ? 0.397 -9.730 25.892 1.00 90.19 485 ASP A O 1
ATOM 3773 N N . VAL A 1 486 ? 1.451 -8.376 27.334 1.00 86.56 486 VAL A N 1
ATOM 3774 C CA . VAL A 1 486 ? 2.362 -7.793 26.338 1.00 86.56 486 VAL A CA 1
ATOM 3775 C C . VAL A 1 486 ? 3.194 -8.897 25.680 1.00 86.56 486 VAL A C 1
ATOM 3777 O O . VAL A 1 486 ? 3.279 -8.976 24.453 1.00 86.56 486 VAL A O 1
ATOM 3780 N N . VAL A 1 487 ? 3.766 -9.797 26.491 1.00 82.06 487 VAL A N 1
ATOM 3781 C CA . VAL A 1 487 ? 4.524 -10.965 26.012 1.00 82.06 487 VAL A CA 1
ATOM 3782 C C . VAL A 1 487 ? 3.627 -11.895 25.191 1.00 82.06 487 VAL A C 1
ATOM 3784 O O . VAL A 1 487 ? 4.057 -12.401 24.151 1.00 82.06 487 VAL A O 1
ATOM 3787 N N . ALA A 1 488 ? 2.392 -12.137 25.636 1.00 87.12 488 ALA A N 1
ATOM 3788 C CA . ALA A 1 488 ? 1.445 -13.009 24.951 1.00 87.12 488 ALA A CA 1
ATOM 3789 C C . ALA A 1 488 ? 1.013 -12.437 23.591 1.00 87.12 488 ALA A C 1
ATOM 3791 O O . ALA A 1 488 ? 1.020 -13.177 22.604 1.00 87.12 488 ALA A O 1
ATOM 3792 N N . CYS A 1 489 ? 0.729 -11.133 23.519 1.00 90.62 489 CYS A N 1
ATOM 3793 C CA . CYS A 1 489 ? 0.415 -10.409 22.288 1.00 90.62 489 CYS A CA 1
ATOM 3794 C C . CYS A 1 489 ? 1.589 -10.456 21.317 1.00 90.62 489 CYS A C 1
ATOM 3796 O O . CYS A 1 489 ? 1.434 -10.866 20.173 1.00 90.62 489 CYS A O 1
ATOM 3798 N N . ALA A 1 490 ? 2.797 -10.139 21.790 1.00 85.12 490 ALA A N 1
ATOM 3799 C CA . ALA A 1 490 ? 4.003 -10.174 20.969 1.00 85.12 490 ALA A CA 1
ATOM 3800 C C . ALA A 1 490 ? 4.278 -11.585 20.431 1.00 85.12 490 ALA A C 1
ATOM 3802 O O . ALA A 1 490 ? 4.617 -11.772 19.263 1.00 85.12 490 ALA A O 1
ATOM 3803 N N . SER A 1 491 ? 4.083 -12.604 21.270 1.00 82.88 491 SER A N 1
ATOM 3804 C CA . SER A 1 491 ? 4.231 -14.003 20.863 1.00 82.88 491 SER A CA 1
ATOM 3805 C C . SER A 1 491 ? 3.226 -14.391 19.778 1.00 82.88 491 SER A C 1
ATOM 3807 O O . SER A 1 491 ? 3.561 -15.169 18.882 1.00 82.88 491 SER A O 1
ATOM 3809 N N . LEU A 1 492 ? 2.000 -13.870 19.856 1.00 86.81 492 LEU A N 1
ATOM 3810 C CA . LEU A 1 492 ? 0.947 -14.089 18.868 1.00 86.81 492 LEU A CA 1
ATOM 3811 C C . LEU A 1 492 ? 1.272 -13.364 17.553 1.00 86.81 492 LEU A C 1
ATOM 3813 O O . LEU A 1 492 ? 1.318 -14.014 16.509 1.00 86.81 492 LEU A O 1
ATOM 3817 N N . ALA A 1 493 ? 1.627 -12.079 17.630 1.00 84.50 493 ALA A N 1
ATOM 3818 C CA . ALA A 1 493 ? 2.058 -11.235 16.514 1.00 84.50 493 ALA A CA 1
ATOM 3819 C C . ALA A 1 493 ? 3.234 -11.841 15.735 1.00 84.50 493 ALA A C 1
ATOM 3821 O O . ALA A 1 493 ? 3.336 -11.741 14.513 1.00 84.50 493 ALA A O 1
ATOM 3822 N N . PHE A 1 494 ? 4.145 -12.511 16.441 1.00 78.44 494 PHE A N 1
ATOM 3823 C CA . PHE A 1 494 ? 5.308 -13.151 15.839 1.00 78.44 494 PHE A CA 1
ATOM 3824 C C . PHE A 1 494 ? 5.084 -14.587 15.374 1.00 78.44 494 PHE A C 1
ATOM 3826 O O . PHE A 1 494 ? 6.021 -15.174 14.825 1.00 78.44 494 PHE A O 1
ATOM 3833 N N . GLY A 1 495 ? 3.888 -15.147 15.573 1.00 80.31 495 GLY A N 1
ATOM 3834 C CA . GLY A 1 495 ? 3.577 -16.537 15.240 1.00 80.31 495 GLY A CA 1
ATOM 3835 C C . GLY A 1 495 ? 4.352 -17.555 16.083 1.00 80.31 495 GLY A C 1
ATOM 3836 O O . GLY A 1 495 ? 4.525 -18.698 15.663 1.00 80.31 495 GLY A O 1
ATOM 3837 N N . VAL A 1 496 ? 4.850 -17.145 17.255 1.00 80.38 496 VAL A N 1
ATOM 3838 C CA . VAL A 1 496 ? 5.543 -18.018 18.217 1.00 80.38 496 VAL A CA 1
ATOM 3839 C C . VAL A 1 496 ? 4.549 -18.956 18.885 1.00 80.38 496 VAL A C 1
ATOM 3841 O O . VAL A 1 496 ? 4.832 -20.137 19.093 1.00 80.38 496 VAL A O 1
ATOM 3844 N N . VAL A 1 497 ? 3.370 -18.428 19.209 1.00 83.19 497 VAL A N 1
ATOM 3845 C CA . VAL A 1 497 ? 2.230 -19.224 19.658 1.00 83.19 497 VAL A CA 1
ATOM 3846 C C . VAL A 1 497 ? 1.235 -19.383 18.507 1.00 83.19 497 VAL A C 1
ATOM 3848 O O . VAL A 1 497 ? 1.042 -18.439 17.740 1.00 83.19 497 VAL A O 1
ATOM 3851 N N . PRO A 1 498 ? 0.589 -20.556 18.363 1.00 80.50 498 PRO A N 1
ATOM 3852 C CA . PRO A 1 498 ? -0.462 -20.739 17.371 1.00 80.50 498 PRO A CA 1
ATOM 3853 C C . PRO A 1 498 ? -1.564 -19.693 17.539 1.00 80.50 498 PRO A C 1
ATOM 3855 O O . PRO A 1 498 ? -1.964 -19.391 18.670 1.00 80.50 498 PRO A O 1
ATOM 3858 N N . SER A 1 499 ? -2.086 -19.189 16.421 1.00 84.50 499 SER A N 1
ATOM 3859 C CA . SER A 1 499 ? -3.222 -18.278 16.455 1.00 84.50 499 SER A CA 1
ATOM 3860 C C . SER A 1 499 ? -4.435 -18.970 17.079 1.00 84.50 499 SER A C 1
ATOM 3862 O O . SER A 1 499 ? -4.811 -20.089 16.725 1.00 84.50 499 SER A O 1
ATOM 3864 N N . ASN A 1 500 ? -5.034 -18.308 18.064 1.00 88.50 500 ASN A N 1
ATOM 3865 C CA . ASN A 1 500 ? -6.281 -18.724 18.688 1.00 88.50 500 ASN A CA 1
ATOM 3866 C C . ASN A 1 500 ? -7.260 -17.554 18.546 1.00 88.50 500 ASN A C 1
ATOM 3868 O O . ASN A 1 500 ? -6.929 -16.482 19.049 1.00 88.50 500 ASN A O 1
ATOM 3872 N N . PRO A 1 501 ? -8.442 -17.733 17.926 1.00 84.25 501 PRO A N 1
ATOM 3873 C CA . PRO A 1 501 ? -9.393 -16.643 17.708 1.00 84.25 501 PRO A CA 1
ATOM 3874 C C . PRO A 1 501 ? -9.736 -15.847 18.972 1.00 84.25 501 PRO A C 1
ATOM 3876 O O . PRO A 1 501 ? -9.851 -14.633 18.906 1.00 84.25 501 PRO A O 1
ATOM 3879 N N . ALA A 1 502 ? -9.822 -16.498 20.138 1.00 83.69 502 ALA A N 1
ATOM 3880 C CA . ALA A 1 502 ? -10.095 -15.806 21.398 1.00 83.69 502 ALA A CA 1
ATOM 3881 C C . ALA A 1 502 ? -8.917 -14.938 21.867 1.00 83.69 502 ALA A C 1
ATOM 3883 O O . ALA A 1 502 ? -9.133 -13.876 22.435 1.00 83.69 502 ALA A O 1
ATOM 3884 N N . ARG A 1 503 ? -7.675 -15.376 21.619 1.00 89.44 503 ARG A N 1
ATOM 3885 C CA . ARG A 1 503 ? -6.470 -14.593 21.940 1.00 89.44 503 ARG A CA 1
ATOM 3886 C C . ARG A 1 503 ? -6.246 -13.461 20.955 1.00 89.44 503 ARG A C 1
ATOM 3888 O O . ARG A 1 503 ? -5.808 -12.405 21.375 1.00 89.44 503 ARG A O 1
ATOM 3895 N N . VAL A 1 504 ? -6.546 -13.694 19.677 1.00 88.12 504 VAL A N 1
ATOM 3896 C CA . VAL A 1 504 ? -6.532 -12.638 18.661 1.00 88.12 504 VAL A CA 1
ATOM 3897 C C . VAL A 1 504 ? -7.559 -11.583 19.045 1.00 88.12 504 VAL A C 1
ATOM 3899 O O . VAL A 1 504 ? -7.174 -10.451 19.237 1.00 88.12 504 VAL A O 1
ATOM 3902 N N . ALA A 1 505 ? -8.809 -11.958 19.322 1.00 85.00 505 ALA A N 1
ATOM 3903 C CA . ALA A 1 505 ? -9.837 -10.999 19.734 1.00 85.00 505 ALA A CA 1
ATOM 3904 C C . ALA A 1 505 ? -9.535 -10.278 21.064 1.00 85.00 505 ALA A C 1
ATOM 3906 O O . ALA A 1 505 ? -9.957 -9.146 21.257 1.00 85.00 505 ALA A O 1
ATOM 3907 N N . ALA A 1 506 ? -8.841 -10.924 22.008 1.00 87.56 506 ALA A N 1
ATOM 3908 C CA . ALA A 1 506 ? -8.414 -10.269 23.247 1.00 87.56 506 ALA A CA 1
ATOM 3909 C C . ALA A 1 506 ? -7.210 -9.337 23.040 1.00 87.56 506 ALA A C 1
ATOM 3911 O O . ALA A 1 506 ? -7.068 -8.365 23.778 1.00 87.56 506 ALA A O 1
ATOM 3912 N N . GLY A 1 507 ? -6.343 -9.671 22.081 1.00 89.44 507 GLY A N 1
ATOM 3913 C CA . GLY A 1 507 ? -5.100 -8.968 21.795 1.00 89.44 507 GLY A CA 1
ATOM 3914 C C . GLY A 1 507 ? -5.182 -7.950 20.671 1.00 89.44 507 GLY A C 1
ATOM 3915 O O . GLY A 1 507 ? -4.269 -7.160 20.576 1.00 89.44 507 GLY A O 1
ATOM 3916 N N . ASP A 1 508 ? -6.230 -7.959 19.858 1.00 87.81 508 ASP A N 1
ATOM 3917 C CA . ASP A 1 508 ? -6.535 -6.971 18.823 1.00 87.81 508 ASP A CA 1
ATOM 3918 C C . ASP A 1 508 ? -7.230 -5.772 19.487 1.00 87.81 508 ASP A C 1
ATOM 3920 O O . ASP A 1 508 ? -8.447 -5.749 19.691 1.00 87.81 508 ASP A O 1
ATOM 3924 N N . ILE A 1 509 ? -6.428 -4.816 19.951 1.00 86.19 509 ILE A N 1
ATOM 3925 C CA . ILE A 1 509 ? -6.900 -3.639 20.693 1.00 86.19 509 ILE A CA 1
ATOM 3926 C C . ILE A 1 509 ? -7.288 -2.523 19.735 1.00 86.19 509 ILE A C 1
ATOM 3928 O O . ILE A 1 509 ? -8.203 -1.748 20.030 1.00 86.19 509 ILE A O 1
ATOM 3932 N N . ASN A 1 510 ? -6.601 -2.428 18.595 1.00 77.69 510 ASN A N 1
ATOM 3933 C CA . ASN A 1 510 ? -6.902 -1.424 17.585 1.00 77.69 510 ASN A CA 1
ATOM 3934 C C . ASN A 1 510 ? -8.118 -1.810 16.713 1.00 77.69 510 ASN A C 1
ATOM 3936 O O . ASN A 1 510 ? -8.651 -0.945 16.013 1.00 77.69 510 ASN A O 1
ATOM 3940 N N . GLY A 1 511 ? -8.595 -3.055 16.803 1.00 76.25 511 GLY A N 1
ATOM 3941 C CA . GLY A 1 511 ? -9.764 -3.560 16.100 1.00 76.25 511 GLY A CA 1
ATOM 3942 C C . GLY A 1 511 ? -9.532 -3.693 14.599 1.00 76.25 511 GLY A C 1
ATOM 3943 O O . GLY A 1 511 ? -10.438 -3.362 13.836 1.00 76.25 511 GLY A O 1
ATOM 3944 N N . ASP A 1 512 ? -8.337 -4.077 14.152 1.00 72.38 512 ASP A N 1
ATOM 3945 C CA . ASP A 1 512 ? -8.013 -4.299 12.734 1.00 72.38 512 ASP A CA 1
ATOM 3946 C C . ASP A 1 512 ? -8.156 -5.775 12.299 1.00 72.38 512 ASP A C 1
ATOM 3948 O O . ASP A 1 512 ? -7.957 -6.121 11.130 1.00 72.38 512 ASP A O 1
ATOM 3952 N N . GLY A 1 513 ? -8.583 -6.642 13.221 1.00 81.00 513 GLY A N 1
ATOM 3953 C CA . GLY A 1 513 ? -8.809 -8.066 13.004 1.00 81.00 513 GLY A CA 1
ATOM 3954 C C . GLY A 1 513 ? -7.556 -8.923 13.184 1.00 81.00 513 GLY A C 1
ATOM 3955 O O . GLY A 1 513 ? -7.639 -10.154 13.065 1.00 81.00 513 GLY A O 1
ATOM 3956 N N . VAL A 1 514 ? -6.397 -8.321 13.464 1.00 84.19 514 VAL A N 1
ATOM 3957 C CA . VAL A 1 514 ? -5.153 -9.027 13.757 1.00 84.19 514 VAL A CA 1
ATOM 3958 C C . VAL A 1 514 ? -4.585 -8.567 15.096 1.00 84.19 514 VAL A C 1
ATOM 3960 O O . VAL A 1 514 ? -4.676 -7.418 15.470 1.00 84.19 514 VAL A O 1
ATOM 3963 N N . ALA A 1 515 ? -3.991 -9.491 15.848 1.00 88.38 515 ALA A N 1
ATOM 3964 C CA . ALA A 1 515 ? -3.232 -9.134 17.043 1.00 88.38 515 ALA A CA 1
ATOM 3965 C C . ALA A 1 515 ? -1.761 -9.055 16.643 1.00 88.38 515 ALA A C 1
ATOM 3967 O O . ALA A 1 515 ? -1.080 -10.087 16.551 1.00 88.38 515 ALA A O 1
ATOM 3968 N N . ASP A 1 516 ? -1.297 -7.850 16.336 1.00 85.06 516 ASP A N 1
ATOM 3969 C CA . ASP A 1 516 ? 0.051 -7.594 15.864 1.00 85.06 516 ASP A CA 1
ATOM 3970 C C . ASP A 1 516 ? 0.850 -6.677 16.813 1.00 85.06 516 ASP A C 1
ATOM 3972 O O . ASP A 1 516 ? 0.543 -6.530 17.997 1.00 85.06 516 ASP A O 1
ATOM 3976 N N . ILE A 1 517 ? 1.989 -6.159 16.355 1.00 81.81 517 ILE A N 1
ATOM 3977 C CA . ILE A 1 517 ? 2.843 -5.304 17.185 1.00 81.81 517 ILE A CA 1
ATOM 3978 C C . ILE A 1 517 ? 2.199 -3.953 17.528 1.00 81.81 517 ILE A C 1
ATOM 3980 O O . ILE A 1 517 ? 2.497 -3.358 18.565 1.00 81.81 517 ILE A O 1
ATOM 3984 N N . SER A 1 518 ? 1.316 -3.467 16.667 1.00 79.62 518 SER A N 1
ATOM 3985 C CA . SER A 1 518 ? 0.500 -2.293 16.912 1.00 79.62 518 SER A CA 1
ATOM 3986 C C . SER A 1 518 ? -0.291 -2.444 18.208 1.00 79.62 518 SER A C 1
ATOM 3988 O O . SER A 1 518 ? -0.272 -1.545 19.053 1.00 79.62 518 SER A O 1
ATOM 3990 N N . ASP A 1 519 ? -0.893 -3.611 18.421 1.00 86.00 519 ASP A N 1
ATOM 3991 C CA . ASP A 1 519 ? -1.659 -3.895 19.626 1.00 86.00 519 ASP A CA 1
ATOM 3992 C C . ASP A 1 519 ? -0.790 -4.074 20.857 1.00 86.00 519 ASP A C 1
ATOM 3994 O O . ASP A 1 519 ? -1.129 -3.575 21.928 1.00 86.00 519 ASP A O 1
ATOM 3998 N N . VAL A 1 520 ? 0.377 -4.708 20.701 1.00 86.12 520 VAL A N 1
ATOM 3999 C CA . VAL A 1 520 ? 1.382 -4.801 21.771 1.00 86.12 520 VAL A CA 1
ATOM 4000 C C . VAL A 1 520 ? 1.666 -3.405 22.331 1.00 86.12 520 VAL A C 1
ATOM 4002 O O . VAL A 1 520 ? 1.647 -3.207 23.546 1.00 86.12 520 VAL A O 1
ATOM 4005 N N . ASN A 1 521 ? 1.868 -2.416 21.457 1.00 80.44 521 ASN A N 1
ATOM 4006 C CA . ASN A 1 521 ? 2.116 -1.039 21.875 1.00 80.44 521 ASN A CA 1
ATOM 4007 C C . ASN A 1 521 ? 0.899 -0.393 22.547 1.00 80.44 521 ASN A C 1
ATOM 4009 O O . ASN A 1 521 ? 1.082 0.355 23.510 1.00 80.44 521 ASN A O 1
ATOM 4013 N N . GLN A 1 522 ? -0.328 -0.690 22.105 1.00 81.25 522 GLN A N 1
ATOM 4014 C CA . GLN A 1 522 ? -1.527 -0.210 22.799 1.00 81.25 522 GLN A CA 1
ATOM 4015 C C . GLN A 1 522 ? -1.653 -0.805 24.201 1.00 81.25 522 GLN A C 1
ATOM 4017 O O . GLN A 1 522 ? -1.916 -0.067 25.149 1.00 81.25 522 GLN A O 1
ATOM 4022 N N . ILE A 1 523 ? -1.417 -2.111 24.358 1.00 85.81 523 ILE A N 1
ATOM 4023 C CA . ILE A 1 523 ? -1.444 -2.790 25.659 1.00 85.81 523 ILE A CA 1
ATOM 4024 C C . ILE A 1 523 ? -0.429 -2.143 26.602 1.00 85.81 523 ILE A C 1
ATOM 4026 O O . ILE A 1 523 ? -0.772 -1.794 27.734 1.00 85.81 523 ILE A O 1
ATOM 4030 N N . ILE A 1 524 ? 0.798 -1.904 26.129 1.00 80.69 524 ILE A N 1
ATOM 4031 C CA . ILE A 1 524 ? 1.821 -1.204 26.917 1.00 80.69 524 ILE A CA 1
ATOM 4032 C C . ILE A 1 524 ? 1.347 0.211 27.267 1.00 80.69 524 ILE A C 1
ATOM 4034 O O . ILE A 1 524 ? 1.405 0.605 28.431 1.00 80.69 524 ILE A O 1
ATOM 4038 N N . GLY A 1 525 ? 0.798 0.954 26.305 1.00 75.38 525 GLY A N 1
ATOM 4039 C CA . GLY A 1 525 ? 0.224 2.279 26.533 1.00 75.38 525 GLY A CA 1
ATOM 4040 C C . GLY A 1 525 ? -0.858 2.288 27.620 1.00 75.38 525 GLY A C 1
ATOM 4041 O O . GLY A 1 525 ? -0.839 3.154 28.499 1.00 75.38 525 GLY A O 1
ATOM 4042 N N . ILE A 1 526 ? -1.759 1.299 27.624 1.00 78.81 526 ILE A N 1
ATOM 4043 C CA . ILE A 1 526 ? -2.803 1.138 28.646 1.00 78.81 526 ILE A CA 1
ATOM 4044 C C . ILE A 1 526 ? -2.174 0.842 30.013 1.00 78.81 526 ILE A C 1
ATOM 4046 O O . ILE A 1 526 ? -2.524 1.501 30.993 1.00 78.81 526 ILE A O 1
ATOM 4050 N N . LEU A 1 527 ? -1.214 -0.085 30.094 1.00 76.56 527 LEU A N 1
ATOM 4051 C CA . LEU A 1 527 ? -0.503 -0.423 31.336 1.00 76.56 527 LEU A CA 1
ATOM 4052 C C . LEU A 1 527 ? 0.216 0.782 31.952 1.00 76.56 527 LEU A C 1
ATOM 4054 O O . LEU A 1 527 ? 0.253 0.958 33.174 1.00 76.56 527 LEU A O 1
ATOM 4058 N N . VAL A 1 528 ? 0.783 1.632 31.101 1.00 70.19 528 VAL A N 1
ATOM 4059 C CA . VAL A 1 528 ? 1.451 2.872 31.495 1.00 70.19 528 VAL A CA 1
ATOM 4060 C C . VAL A 1 528 ? 0.440 3.919 31.955 1.00 70.19 528 VAL A C 1
ATOM 4062 O O . VAL A 1 528 ? 0.628 4.543 33.002 1.00 70.19 528 VAL A O 1
ATOM 4065 N N . ALA A 1 529 ? -0.651 4.105 31.210 1.00 67.38 529 ALA A N 1
ATOM 4066 C CA . ALA A 1 529 ? -1.697 5.071 31.530 1.00 67.38 529 ALA A CA 1
ATOM 4067 C C . ALA A 1 529 ? -2.461 4.704 32.810 1.00 67.38 529 ALA A C 1
ATOM 4069 O O . ALA A 1 529 ? -2.784 5.591 33.601 1.00 67.38 529 ALA A O 1
ATOM 4070 N N . GLN A 1 530 ? -2.674 3.411 33.080 1.00 63.25 530 GLN A N 1
ATOM 4071 C CA . GLN A 1 530 ? -3.252 2.933 34.339 1.00 63.25 530 GLN A CA 1
ATOM 4072 C C . GLN A 1 530 ? -2.428 3.371 35.561 1.00 63.25 530 GLN A C 1
ATOM 4074 O O . GLN A 1 530 ? -2.986 3.592 36.635 1.00 63.25 530 GLN A O 1
ATOM 4079 N N . LYS A 1 531 ? -1.115 3.597 35.400 1.00 55.97 531 LYS A N 1
ATOM 4080 C CA . LYS A 1 531 ? -0.258 4.174 36.449 1.00 55.97 531 LYS A CA 1
ATOM 4081 C C . LYS A 1 531 ? -0.396 5.704 36.598 1.00 55.97 531 LYS A C 1
ATOM 4083 O O . LYS A 1 531 ? 0.105 6.239 37.585 1.00 55.97 531 LYS A O 1
ATOM 4088 N N . LYS A 1 532 ? -1.050 6.421 35.666 1.00 46.19 532 LYS A N 1
ATOM 4089 C CA . LYS A 1 532 ? -1.122 7.906 35.573 1.00 46.19 532 LYS A CA 1
ATOM 4090 C C . LYS A 1 532 ? -2.542 8.484 35.349 1.00 46.19 532 LYS A C 1
ATOM 4092 O O . LYS A 1 532 ? -2.674 9.578 34.807 1.00 46.19 532 LYS A O 1
ATOM 4097 N N . LEU A 1 533 ? -3.587 7.777 35.772 1.00 35.94 533 LEU A N 1
ATOM 4098 C CA . LEU A 1 533 ? -5.017 7.921 35.420 1.00 35.94 533 LEU A CA 1
ATOM 4099 C C . LEU A 1 533 ? -5.748 9.262 35.749 1.00 35.94 533 LEU A C 1
ATOM 4101 O O . LEU A 1 533 ? -6.886 9.223 36.198 1.00 35.94 533 LEU A O 1
ATOM 4105 N N . ASP A 1 534 ? -5.166 10.442 35.491 1.00 36.16 534 ASP A N 1
ATOM 4106 C CA . ASP A 1 534 ? -5.818 11.747 35.743 1.00 36.16 534 ASP A CA 1
ATOM 4107 C C . ASP A 1 534 ? -5.942 12.683 34.516 1.00 36.16 534 ASP A C 1
ATOM 4109 O O . ASP A 1 534 ? -6.580 13.732 34.629 1.00 36.16 534 ASP A O 1
ATOM 4113 N N . LYS A 1 535 ? -5.382 12.370 33.332 1.00 40.59 535 LYS A N 1
ATOM 4114 C CA . LYS A 1 535 ? -5.523 13.239 32.138 1.00 40.59 535 LYS A CA 1
ATOM 4115 C C . LYS A 1 535 ? -5.678 12.463 30.829 1.00 40.59 535 LYS A C 1
ATOM 4117 O O . LYS A 1 535 ? -4.899 11.562 30.541 1.00 40.59 535 LYS A O 1
ATOM 4122 N N . SER A 1 536 ? -6.678 12.856 30.037 1.00 39.06 536 SER A N 1
ATOM 4123 C CA . SER A 1 536 ? -6.894 12.371 28.668 1.00 39.06 536 SER A CA 1
ATOM 4124 C C . SER A 1 536 ? -5.663 12.673 27.787 1.00 39.06 536 SER A C 1
ATOM 4126 O O . SER A 1 536 ? -5.189 13.810 27.830 1.00 39.06 536 SER A O 1
ATOM 4128 N N . PRO A 1 537 ? -5.162 11.722 26.969 1.00 45.03 537 PRO A N 1
ATOM 4129 C CA . PRO A 1 537 ? -3.998 11.911 26.085 1.00 45.03 537 PRO A CA 1
ATOM 4130 C C . PRO A 1 537 ? -4.164 12.979 24.989 1.00 45.03 537 PRO A C 1
ATOM 4132 O O . PRO A 1 537 ? -3.226 13.262 24.247 1.00 45.03 537 PRO A O 1
ATOM 4135 N N . GLN A 1 538 ? -5.354 13.562 24.845 1.00 44.34 538 GLN A N 1
ATOM 4136 C CA . GLN A 1 538 ? -5.725 14.357 23.677 1.00 44.34 538 GLN A CA 1
ATOM 4137 C C . GLN A 1 538 ? -4.928 15.663 23.519 1.00 44.34 538 GLN A C 1
ATOM 4139 O O . GLN A 1 538 ? -4.821 16.161 22.404 1.00 44.34 538 GLN A O 1
ATOM 4144 N N . THR A 1 539 ? -4.337 16.202 24.593 1.00 44.28 539 THR A N 1
ATOM 4145 C CA . THR A 1 539 ? -3.542 17.443 24.527 1.00 44.28 539 THR A CA 1
ATOM 4146 C C . THR A 1 539 ? -2.135 17.266 23.950 1.00 44.28 539 THR A C 1
ATOM 4148 O O . THR A 1 539 ? -1.545 18.266 23.561 1.00 44.28 539 THR A O 1
ATOM 4151 N N . ASP A 1 540 ? -1.611 16.037 23.854 1.00 46.34 540 ASP A N 1
ATOM 4152 C CA . ASP A 1 540 ? -0.258 15.766 23.321 1.00 46.34 540 ASP A CA 1
ATOM 4153 C C . ASP A 1 540 ? -0.270 15.230 21.872 1.00 46.34 540 ASP A C 1
ATOM 4155 O O . ASP A 1 540 ? 0.778 15.058 21.252 1.00 46.34 540 ASP A O 1
ATOM 4159 N N . LEU A 1 541 ? -1.452 15.011 21.279 1.00 44.50 541 LEU A N 1
ATOM 4160 C CA . LEU A 1 541 ? -1.601 14.517 19.901 1.00 44.50 541 LEU A CA 1
ATOM 4161 C C . LEU A 1 541 ? -1.290 15.565 18.815 1.00 44.50 541 LEU A C 1
ATOM 4163 O O . LEU A 1 541 ? -1.385 15.246 17.630 1.00 44.50 541 LEU A O 1
ATOM 4167 N N . ASP A 1 542 ? -0.893 16.788 19.168 1.00 43.81 542 ASP A N 1
ATOM 4168 C CA . ASP A 1 542 ? -0.571 17.860 18.210 1.00 43.81 542 ASP A CA 1
ATOM 4169 C C . ASP A 1 542 ? 0.927 17.923 17.834 1.00 43.81 542 ASP A C 1
ATOM 4171 O O . ASP A 1 542 ? 1.308 18.654 16.917 1.00 43.81 542 ASP A O 1
ATOM 4175 N N . ALA A 1 543 ? 1.781 17.113 18.471 1.00 45.09 543 ALA A N 1
ATOM 4176 C CA . ALA A 1 543 ? 3.216 17.036 18.188 1.00 45.09 543 ALA A CA 1
ATOM 4177 C C . ALA A 1 543 ? 3.513 16.421 16.803 1.00 45.09 543 ALA A C 1
ATOM 4179 O O . ALA A 1 543 ? 3.320 15.221 16.572 1.00 45.09 543 ALA A O 1
ATOM 4180 N N . LYS A 1 544 ? 3.933 17.249 15.840 1.00 45.97 544 LYS A N 1
ATOM 4181 C CA . LYS A 1 544 ? 4.246 16.845 14.459 1.00 45.97 544 LYS A CA 1
ATOM 4182 C C . LYS A 1 544 ? 5.664 16.265 14.370 1.00 45.97 544 LYS A C 1
ATOM 4184 O O . LYS A 1 544 ? 6.576 16.969 13.957 1.00 45.97 544 LYS A O 1
ATOM 4189 N N . GLY A 1 545 ? 5.844 14.996 14.727 1.00 45.19 545 GLY A N 1
ATOM 4190 C CA . GLY A 1 545 ? 7.077 14.266 14.419 1.00 45.19 545 GLY A CA 1
ATOM 4191 C C . GLY A 1 545 ? 7.090 13.798 12.959 1.00 45.19 545 GLY A C 1
ATOM 4192 O O . GLY A 1 545 ? 6.277 12.956 12.576 1.00 45.19 545 GLY A O 1
ATOM 4193 N N . THR A 1 546 ? 7.978 14.361 12.143 1.00 46.09 546 THR A N 1
ATOM 4194 C CA . THR A 1 546 ? 8.467 13.778 10.879 1.00 46.09 546 THR A CA 1
ATOM 4195 C C . THR A 1 546 ? 9.915 13.398 11.110 1.00 46.09 546 THR A C 1
ATOM 4197 O O . THR A 1 546 ? 10.624 14.223 11.683 1.00 46.09 546 THR A O 1
ATOM 4200 N N . GLY A 1 547 ? 10.355 12.212 10.683 1.00 51.91 547 GLY A N 1
ATOM 4201 C CA . GLY A 1 547 ? 11.754 11.864 10.871 1.00 51.91 547 GLY A CA 1
ATOM 4202 C C . GLY A 1 547 ? 12.281 10.598 10.239 1.00 51.91 547 GLY A C 1
ATOM 4203 O O . GLY A 1 547 ? 11.515 9.726 9.823 1.00 51.91 547 GLY A O 1
ATOM 4204 N N . ASN A 1 548 ? 13.611 10.542 10.214 1.00 53.81 548 ASN A N 1
ATOM 4205 C CA . ASN A 1 548 ? 14.415 9.447 9.690 1.00 53.81 548 ASN A CA 1
ATOM 4206 C C . ASN A 1 548 ? 14.919 8.580 10.845 1.00 53.81 548 ASN A C 1
ATOM 4208 O O . ASN A 1 548 ? 15.736 9.026 11.637 1.00 53.81 548 ASN A O 1
ATOM 4212 N N . PHE A 1 549 ? 14.477 7.335 10.964 1.00 58.44 549 PHE A N 1
ATOM 4213 C CA . PHE A 1 549 ? 15.048 6.414 11.951 1.00 58.44 549 PHE A CA 1
ATOM 4214 C C . PHE A 1 549 ? 16.320 5.819 11.388 1.00 58.44 549 PHE A C 1
ATOM 4216 O O . PHE A 1 549 ? 16.302 5.395 10.244 1.00 58.44 549 PHE A O 1
ATOM 4223 N N . GLU A 1 550 ? 17.377 5.726 12.183 1.00 64.00 550 GLU A N 1
ATOM 4224 C CA . GLU A 1 550 ? 18.665 5.236 11.707 1.00 64.00 550 GLU A CA 1
ATOM 4225 C C . GLU A 1 550 ? 19.121 4.063 12.582 1.00 64.00 550 GLU A C 1
ATOM 4227 O O . GLU A 1 550 ? 19.391 4.218 13.775 1.00 64.00 550 GLU A O 1
ATOM 4232 N N . ILE A 1 551 ? 19.196 2.863 12.007 1.00 62.28 551 ILE A N 1
ATOM 4233 C CA . ILE A 1 551 ? 19.813 1.709 12.672 1.00 62.28 551 ILE A CA 1
ATOM 4234 C C . ILE A 1 551 ? 21.262 1.643 12.216 1.00 62.28 551 ILE A C 1
ATOM 4236 O O . ILE A 1 551 ? 21.503 1.366 11.046 1.00 62.28 551 ILE A O 1
ATOM 4240 N N . LYS A 1 552 ? 22.214 1.866 13.127 1.00 67.56 552 LYS A N 1
ATOM 4241 C CA . LYS A 1 552 ? 23.647 1.848 12.811 1.00 67.56 552 LYS A CA 1
ATOM 4242 C C . LYS A 1 552 ? 24.276 0.535 13.241 1.00 67.56 552 LYS A C 1
ATOM 4244 O O . LYS A 1 552 ? 24.190 0.143 14.404 1.00 67.56 552 LYS A O 1
ATOM 4249 N N . LEU A 1 553 ? 25.002 -0.103 12.330 1.00 60.41 553 LEU A N 1
ATOM 4250 C CA . LEU A 1 553 ? 26.018 -1.077 12.720 1.00 60.41 553 LEU A CA 1
ATOM 4251 C C . LEU A 1 553 ? 27.216 -0.308 13.270 1.00 60.41 553 LEU A C 1
ATOM 4253 O O . LEU A 1 553 ? 27.869 0.448 12.547 1.00 60.41 553 LEU A O 1
ATOM 4257 N N . LYS A 1 554 ? 27.497 -0.463 14.562 1.00 63.69 554 LYS A N 1
ATOM 4258 C CA . LYS A 1 554 ? 28.654 0.178 15.173 1.00 63.69 554 LYS A CA 1
ATOM 4259 C C . LYS A 1 554 ? 29.827 -0.779 15.101 1.00 63.69 554 LYS A C 1
ATOM 4261 O O . LYS A 1 554 ? 29.773 -1.877 15.636 1.00 63.69 554 LYS A O 1
ATOM 4266 N N . ASP A 1 555 ? 30.885 -0.310 14.451 1.00 56.59 555 ASP A N 1
ATOM 4267 C CA . ASP A 1 555 ? 32.148 -1.023 14.279 1.00 56.59 555 ASP A CA 1
ATOM 4268 C C . ASP A 1 555 ? 32.053 -2.243 13.340 1.00 56.59 555 ASP A C 1
ATOM 4270 O O . ASP A 1 555 ? 32.004 -3.402 13.743 1.00 56.59 555 ASP A O 1
ATOM 4274 N N . THR A 1 556 ? 32.075 -1.978 12.031 1.00 52.62 556 THR A N 1
ATOM 4275 C CA . THR A 1 556 ? 32.221 -3.010 10.987 1.00 52.62 556 THR A CA 1
ATOM 4276 C C . THR A 1 556 ? 33.650 -3.553 10.887 1.00 52.62 556 THR A C 1
ATOM 4278 O O . THR A 1 556 ? 33.941 -4.397 10.033 1.00 52.62 556 THR A O 1
ATOM 4281 N N . SER A 1 557 ? 34.577 -3.090 11.739 1.00 49.31 557 SER A N 1
ATOM 4282 C CA . SER A 1 557 ? 35.961 -3.539 11.694 1.00 49.31 557 SER A CA 1
ATOM 4283 C C . SER A 1 557 ? 36.105 -4.913 12.358 1.00 49.31 557 SER A C 1
ATOM 4285 O O . SER A 1 557 ? 36.385 -5.066 13.545 1.00 49.31 557 SER A O 1
ATOM 4287 N N . PHE A 1 558 ? 35.939 -5.965 11.553 1.00 53.34 558 PHE A N 1
ATOM 4288 C CA . PHE A 1 558 ? 36.331 -7.319 11.933 1.00 53.34 558 PHE A CA 1
ATOM 4289 C C . PHE A 1 558 ? 37.845 -7.344 12.174 1.00 53.34 558 PHE A C 1
ATOM 4291 O O . PHE A 1 558 ? 38.646 -7.518 11.251 1.00 53.34 558 PHE A O 1
ATOM 4298 N N . SER A 1 559 ? 38.275 -7.155 13.422 1.00 48.25 559 SER A N 1
ATOM 4299 C CA . SER A 1 559 ? 39.675 -7.375 13.765 1.00 48.25 559 SER A CA 1
ATOM 4300 C C . SER A 1 559 ? 39.964 -8.866 13.548 1.00 48.25 559 SER A C 1
ATOM 4302 O O . SER A 1 559 ? 39.340 -9.731 14.154 1.00 48.25 559 SER A O 1
ATOM 4304 N N . THR A 1 560 ? 40.892 -9.170 12.642 1.00 47.12 560 THR A N 1
ATOM 4305 C CA . THR A 1 560 ? 41.279 -10.521 12.179 1.00 47.12 560 THR A CA 1
ATOM 4306 C C . THR A 1 560 ? 41.858 -11.451 13.262 1.00 47.12 560 THR A C 1
ATOM 4308 O O . THR A 1 560 ? 42.440 -12.492 12.949 1.00 47.12 560 THR A O 1
ATOM 4311 N N . LEU A 1 561 ? 41.739 -11.098 14.542 1.00 52.12 561 LEU A N 1
ATOM 4312 C CA . LEU A 1 561 ? 42.284 -11.870 15.647 1.00 52.12 561 LEU A CA 1
ATOM 4313 C C . LEU A 1 561 ? 41.264 -12.906 16.148 1.00 52.12 561 LEU A C 1
ATOM 4315 O O . LEU A 1 561 ? 40.143 -12.543 16.488 1.00 52.12 561 LEU A O 1
ATOM 4319 N N . PRO A 1 562 ? 41.647 -14.193 16.258 1.00 48.28 562 PRO A N 1
ATOM 4320 C CA . PRO A 1 562 ? 40.830 -15.208 16.914 1.00 48.28 562 PRO A CA 1
ATOM 4321 C C . PRO A 1 562 ? 40.598 -14.831 18.386 1.00 48.28 562 PRO A C 1
ATOM 4323 O O . PRO A 1 562 ? 41.525 -14.851 19.197 1.00 48.28 562 PRO A O 1
ATOM 4326 N N . GLY A 1 563 ? 39.362 -14.481 18.720 1.00 57.94 563 GLY A N 1
ATOM 4327 C CA . GLY A 1 563 ? 38.926 -13.995 20.029 1.00 57.94 563 GLY A CA 1
ATOM 4328 C C . GLY A 1 563 ? 37.584 -13.287 19.858 1.00 57.94 563 GLY A C 1
ATOM 4329 O O . GLY A 1 563 ? 37.322 -12.795 18.769 1.00 57.94 563 GLY A O 1
ATOM 4330 N N . SER A 1 564 ? 36.719 -13.307 20.876 1.00 55.78 564 SER A N 1
ATOM 4331 C CA . SER A 1 564 ? 35.350 -12.769 20.827 1.00 55.78 564 SER A CA 1
ATOM 4332 C C . SER A 1 564 ? 35.316 -11.361 20.226 1.00 55.78 564 SER A C 1
ATOM 4334 O O . SER A 1 564 ? 35.704 -10.393 20.881 1.00 55.78 564 SER A O 1
ATOM 4336 N N . VAL A 1 565 ? 34.899 -11.257 18.966 1.00 58.62 565 VAL A N 1
ATOM 4337 C CA . VAL A 1 565 ? 34.480 -9.979 18.402 1.00 58.62 565 VAL A CA 1
ATOM 4338 C C . VAL A 1 565 ? 33.018 -9.846 18.785 1.00 58.62 565 VAL A C 1
ATOM 4340 O O . VAL A 1 565 ? 32.181 -10.576 18.252 1.00 58.62 565 VAL A O 1
ATOM 4343 N N . ASP A 1 566 ? 32.757 -8.972 19.751 1.00 65.19 566 ASP A N 1
ATOM 4344 C CA . ASP A 1 566 ? 31.407 -8.558 20.106 1.00 65.19 566 ASP A CA 1
ATOM 4345 C C . ASP A 1 566 ? 30.942 -7.612 18.995 1.00 65.19 566 ASP A C 1
ATOM 4347 O O . ASP A 1 566 ? 31.459 -6.504 18.854 1.00 65.19 566 ASP A O 1
ATOM 4351 N N . MET A 1 567 ? 30.015 -8.066 18.156 1.00 65.75 567 MET A N 1
ATOM 4352 C CA . MET A 1 567 ? 29.332 -7.186 17.213 1.00 65.75 567 MET A CA 1
ATOM 4353 C C . MET A 1 567 ? 28.157 -6.539 17.941 1.00 65.75 567 MET A C 1
ATOM 4355 O O . MET A 1 567 ? 27.299 -7.251 18.466 1.00 65.75 567 MET A O 1
ATOM 4359 N N . GLU A 1 568 ? 28.118 -5.206 17.959 1.00 73.25 568 GLU A N 1
ATOM 4360 C CA . GLU A 1 568 ? 27.007 -4.431 18.513 1.00 73.25 568 GLU A CA 1
ATOM 4361 C C . GLU A 1 568 ? 26.211 -3.773 17.380 1.00 73.25 568 GLU A C 1
ATOM 4363 O O . GLU A 1 568 ? 26.744 -3.046 16.540 1.00 73.25 568 GLU A O 1
ATOM 4368 N N . VAL A 1 569 ? 24.907 -4.034 17.362 1.00 70.31 569 VAL A N 1
ATOM 4369 C CA . VAL A 1 569 ? 23.963 -3.317 16.503 1.00 70.31 569 VAL A CA 1
ATOM 4370 C C . VAL A 1 569 ? 23.239 -2.287 17.350 1.00 70.31 569 VAL A C 1
ATOM 4372 O O . VAL A 1 569 ? 22.407 -2.670 18.176 1.00 70.31 569 VAL A O 1
ATOM 4375 N N . ASP A 1 570 ? 23.543 -1.010 17.128 1.00 75.56 570 ASP A N 1
ATOM 4376 C CA . ASP A 1 570 ? 22.955 0.110 17.857 1.00 75.56 570 ASP A CA 1
ATOM 4377 C C . ASP A 1 570 ? 21.700 0.591 17.115 1.00 75.56 570 ASP A C 1
ATOM 4379 O O . ASP A 1 570 ? 21.749 1.153 16.016 1.00 75.56 570 ASP A O 1
ATOM 4383 N N . ILE A 1 571 ? 20.540 0.402 17.735 1.00 70.69 571 ILE A N 1
ATOM 4384 C CA . ILE A 1 571 ? 19.274 0.933 17.227 1.00 70.69 571 ILE A CA 1
ATOM 4385 C C . ILE A 1 571 ? 19.109 2.330 17.819 1.00 70.69 571 ILE A C 1
ATOM 4387 O O . ILE A 1 571 ? 18.865 2.443 19.016 1.00 70.69 571 ILE A O 1
ATOM 4391 N N . THR A 1 572 ? 19.243 3.391 17.019 1.00 72.56 572 THR A N 1
ATOM 4392 C CA . THR A 1 572 ? 19.187 4.783 17.503 1.00 72.56 572 THR A CA 1
ATOM 4393 C C . THR A 1 572 ? 17.960 5.512 16.954 1.00 72.56 572 THR A C 1
ATOM 4395 O O . THR A 1 572 ? 17.612 5.385 15.784 1.00 72.56 572 THR A O 1
ATOM 4398 N N . MET A 1 573 ? 17.292 6.308 17.793 1.00 67.38 573 MET A N 1
ATOM 4399 C CA . MET A 1 573 ? 16.231 7.226 17.366 1.00 67.38 573 MET A CA 1
ATOM 4400 C C . MET A 1 573 ? 16.715 8.685 17.434 1.00 67.38 573 MET A C 1
ATOM 4402 O O . MET A 1 573 ? 17.265 9.096 18.466 1.00 67.38 573 MET A O 1
ATOM 4406 N N . PRO A 1 574 ? 16.533 9.493 16.369 1.00 63.66 574 PRO A N 1
ATOM 4407 C CA . PRO A 1 574 ? 16.995 10.874 16.361 1.00 63.66 574 PRO A CA 1
ATOM 4408 C C . PRO A 1 574 ? 16.261 11.745 17.393 1.00 63.66 574 PRO A C 1
ATOM 4410 O O . PRO A 1 574 ? 15.049 11.601 17.569 1.00 63.66 574 PRO A O 1
ATOM 4413 N N . PRO A 1 575 ? 16.945 12.720 18.024 1.00 59.06 575 PRO A N 1
ATOM 4414 C CA . PRO A 1 575 ? 16.393 13.463 19.157 1.00 59.06 575 PRO A CA 1
ATOM 4415 C C . PRO A 1 575 ? 15.216 14.414 18.880 1.00 59.06 575 PRO A C 1
ATOM 4417 O O . PRO A 1 575 ? 14.565 14.863 19.823 1.00 59.06 575 PRO A O 1
ATOM 4420 N N . ALA A 1 576 ? 15.014 14.826 17.626 1.00 53.03 576 ALA A N 1
ATOM 4421 C CA . ALA A 1 576 ? 14.086 15.904 17.264 1.00 53.03 576 ALA A CA 1
ATOM 4422 C C . ALA A 1 576 ? 12.751 15.399 16.692 1.00 53.03 576 ALA A C 1
ATOM 4424 O O . ALA A 1 576 ? 11.841 16.194 16.472 1.00 53.03 576 ALA A O 1
ATOM 4425 N N . GLU A 1 577 ? 12.633 14.094 16.446 1.00 59.12 577 GLU A N 1
ATOM 4426 C CA . GLU A 1 577 ? 11.638 13.560 15.511 1.00 59.12 577 GLU A CA 1
ATOM 4427 C C . GLU A 1 577 ? 10.813 12.403 16.090 1.00 59.12 577 GLU A C 1
ATOM 4429 O O . GLU A 1 577 ? 9.884 11.909 15.451 1.00 59.12 577 GLU A O 1
ATOM 4434 N N . SER A 1 578 ? 11.115 11.992 17.324 1.00 54.09 578 SER A N 1
ATOM 4435 C CA . SER A 1 578 ? 10.516 10.827 17.971 1.00 54.09 578 SER A CA 1
ATOM 4436 C C . SER A 1 578 ? 9.283 11.125 18.832 1.00 54.09 578 SER A C 1
ATOM 4438 O O . SER A 1 578 ? 8.764 10.239 19.522 1.00 54.09 578 SER A O 1
ATOM 4440 N N . GLU A 1 579 ? 8.764 12.356 18.784 1.00 55.94 579 GLU A N 1
ATOM 4441 C CA . GLU A 1 579 ? 7.508 12.700 19.450 1.00 55.94 579 GLU A CA 1
ATOM 4442 C C . GLU A 1 579 ? 6.343 11.873 18.871 1.00 55.94 579 GLU A C 1
ATOM 4444 O O . GLU A 1 579 ? 5.949 12.014 17.712 1.00 55.94 579 GLU A O 1
ATOM 4449 N N . GLY A 1 580 ? 5.777 10.994 19.706 1.00 58.00 580 GLY A N 1
ATOM 4450 C CA . GLY A 1 580 ? 4.615 10.159 19.380 1.00 58.00 580 GLY A CA 1
ATOM 4451 C C . GLY A 1 580 ? 4.918 8.690 19.056 1.00 58.00 580 GLY A C 1
ATOM 4452 O O . GLY A 1 580 ? 3.979 7.905 18.890 1.00 58.00 580 GLY A O 1
ATOM 4453 N N . ILE A 1 581 ? 6.189 8.287 19.009 1.00 60.59 581 ILE A N 1
ATOM 4454 C CA . ILE A 1 581 ? 6.565 6.870 18.920 1.00 60.59 581 ILE A CA 1
ATOM 4455 C C . ILE A 1 581 ? 6.498 6.278 20.327 1.00 60.59 581 ILE A C 1
ATOM 4457 O O . ILE A 1 581 ? 7.273 6.654 21.205 1.00 60.59 581 ILE A O 1
ATOM 4461 N N . ALA A 1 582 ? 5.569 5.351 20.555 1.00 62.88 582 ALA A N 1
ATOM 4462 C CA . ALA A 1 582 ? 5.515 4.607 21.816 1.00 62.88 582 ALA A CA 1
ATOM 4463 C C . ALA A 1 582 ? 6.243 3.277 21.744 1.00 62.88 582 ALA A C 1
ATOM 4465 O O . ALA A 1 582 ? 6.537 2.702 22.789 1.00 62.88 582 ALA A O 1
ATOM 4466 N N . GLY A 1 583 ? 6.538 2.783 20.545 1.00 66.75 583 GLY A N 1
ATOM 4467 C CA . GLY A 1 583 ? 7.323 1.581 20.406 1.00 66.75 583 GLY A CA 1
ATOM 4468 C C . GLY A 1 583 ? 7.787 1.319 18.988 1.00 66.75 583 GLY A C 1
ATOM 4469 O O . GLY A 1 583 ? 7.409 1.980 18.024 1.00 66.75 583 GLY A O 1
ATOM 4470 N N . ALA A 1 584 ? 8.653 0.336 18.872 1.00 71.44 584 ALA A N 1
ATOM 4471 C CA . ALA A 1 584 ? 9.245 -0.076 17.623 1.00 71.44 584 ALA A CA 1
ATOM 4472 C C . ALA A 1 584 ? 9.528 -1.570 17.677 1.00 71.44 584 ALA A C 1
ATOM 4474 O O . ALA A 1 584 ? 9.908 -2.087 18.726 1.00 71.44 584 ALA A O 1
ATOM 4475 N N . ALA A 1 585 ? 9.361 -2.263 16.556 1.00 71.75 585 ALA A N 1
ATOM 4476 C CA . ALA A 1 585 ? 9.784 -3.642 16.415 1.00 71.75 585 ALA A CA 1
ATOM 4477 C C . ALA A 1 585 ? 10.701 -3.818 15.216 1.00 71.75 585 ALA A C 1
ATOM 4479 O O . ALA A 1 585 ? 10.412 -3.394 14.101 1.00 71.75 585 ALA A O 1
ATOM 4480 N N . PHE A 1 586 ? 11.796 -4.524 15.429 1.00 75.81 586 PHE A N 1
ATOM 4481 C CA . PHE A 1 586 ? 12.799 -4.767 14.408 1.00 75.81 586 PHE A CA 1
ATOM 4482 C C . PHE A 1 586 ? 13.062 -6.260 14.312 1.00 75.81 586 PHE A C 1
ATOM 4484 O O . PHE A 1 586 ? 13.024 -6.968 15.315 1.00 75.81 586 PHE A O 1
ATOM 4491 N N . THR A 1 587 ? 13.317 -6.750 13.102 1.00 72.50 587 THR A N 1
ATOM 4492 C CA . THR A 1 587 ? 13.809 -8.109 12.874 1.00 72.50 587 THR A CA 1
ATOM 4493 C C . THR A 1 587 ? 15.201 -8.025 12.270 1.00 72.50 587 THR A C 1
ATOM 4495 O O . THR A 1 587 ? 15.366 -7.651 11.107 1.00 72.50 587 THR A O 1
ATOM 4498 N N . VAL A 1 588 ? 16.199 -8.419 13.053 1.00 76.44 588 VAL A N 1
ATOM 4499 C CA . VAL A 1 588 ? 17.578 -8.569 12.588 1.00 76.44 588 VAL A CA 1
ATOM 4500 C C . VAL A 1 588 ? 17.770 -10.026 12.189 1.00 76.44 588 VAL A C 1
ATOM 4502 O O . VAL A 1 588 ? 17.482 -10.929 12.980 1.00 76.44 588 VAL A O 1
ATOM 4505 N N . SER A 1 589 ? 18.217 -10.269 10.957 1.00 74.81 589 SER A N 1
ATOM 4506 C CA . SER A 1 589 ? 18.634 -11.608 10.543 1.00 74.81 589 SER A CA 1
ATOM 4507 C C . SER A 1 589 ? 20.149 -11.697 10.549 1.00 74.81 589 SER A C 1
ATOM 4509 O O . SER A 1 589 ? 20.840 -10.737 10.236 1.00 74.81 589 SER A O 1
ATOM 4511 N N . TYR A 1 590 ? 20.669 -12.852 10.934 1.00 76.75 590 TYR A N 1
ATOM 4512 C CA . TYR A 1 590 ? 22.101 -13.079 11.050 1.00 76.75 590 TYR A CA 1
ATOM 4513 C C . TYR A 1 590 ? 22.449 -14.500 10.618 1.00 76.75 590 TYR A C 1
ATOM 4515 O O . TYR A 1 590 ? 21.651 -15.430 10.752 1.00 76.75 590 TYR A O 1
ATOM 4523 N N . ALA A 1 591 ? 23.650 -14.694 10.085 1.00 75.88 591 ALA A N 1
ATOM 4524 C CA . ALA A 1 591 ? 24.121 -16.012 9.689 1.00 75.88 591 ALA A CA 1
ATOM 4525 C C . ALA A 1 591 ? 24.589 -16.803 10.923 1.00 75.88 591 ALA A C 1
ATOM 4527 O O . ALA A 1 591 ? 25.655 -16.536 11.479 1.00 75.88 591 ALA A O 1
ATOM 4528 N N . THR A 1 592 ? 23.812 -17.807 11.343 1.00 80.75 592 THR A N 1
ATOM 4529 C CA . THR A 1 592 ? 24.109 -18.624 12.541 1.00 80.75 592 THR A CA 1
ATOM 4530 C C . THR A 1 592 ? 25.412 -19.410 12.452 1.00 80.75 592 THR A C 1
ATOM 4532 O O . THR A 1 592 ? 25.912 -19.876 13.472 1.00 80.75 592 THR A O 1
ATOM 4535 N N . ASP A 1 593 ? 25.936 -19.588 11.240 1.00 76.94 593 ASP A N 1
ATOM 4536 C CA . ASP A 1 593 ? 27.198 -20.284 10.989 1.00 76.94 593 ASP A CA 1
ATOM 4537 C C . ASP A 1 593 ? 28.419 -19.421 11.335 1.00 76.94 593 ASP A C 1
ATOM 4539 O O . ASP A 1 593 ? 29.503 -19.962 11.533 1.00 76.94 593 ASP A O 1
ATOM 4543 N N . TYR A 1 594 ? 28.245 -18.098 11.418 1.00 76.94 594 TYR A N 1
ATOM 4544 C CA . TYR A 1 594 ? 29.325 -17.137 11.647 1.00 76.94 594 TYR A CA 1
ATOM 4545 C C . TYR A 1 594 ? 29.187 -16.390 12.963 1.00 76.94 594 TYR A C 1
ATOM 4547 O O . TYR A 1 594 ? 30.198 -16.073 13.586 1.00 76.94 594 TYR A O 1
ATOM 4555 N N . VAL A 1 595 ? 27.956 -16.105 13.390 1.00 80.31 595 VAL A N 1
ATOM 4556 C CA . VAL A 1 595 ? 27.682 -15.345 14.609 1.00 80.31 595 VAL A CA 1
ATOM 4557 C C . VAL A 1 595 ? 26.550 -15.977 15.421 1.00 80.31 595 VAL A C 1
ATOM 4559 O O . VAL A 1 595 ? 25.596 -16.544 14.887 1.00 80.31 595 VAL A O 1
ATOM 4562 N N . GLN A 1 596 ? 26.658 -15.882 16.739 1.00 85.19 596 GLN A N 1
ATOM 4563 C CA . GLN A 1 596 ? 25.675 -16.314 17.719 1.00 85.19 596 GLN A CA 1
ATOM 4564 C C . GLN A 1 596 ? 25.183 -15.080 18.463 1.00 85.19 596 GLN A C 1
ATOM 4566 O O . GLN A 1 596 ? 25.984 -14.279 18.923 1.00 85.19 596 GLN A O 1
ATOM 4571 N N . LEU A 1 597 ? 23.865 -14.952 18.608 1.00 86.88 597 LEU A N 1
ATOM 4572 C CA . LEU A 1 597 ? 23.261 -13.940 19.465 1.00 86.88 597 LEU A CA 1
ATOM 4573 C C . LEU A 1 597 ? 23.663 -14.189 20.927 1.00 86.88 597 LEU A C 1
ATOM 4575 O O . LEU A 1 597 ? 23.347 -15.249 21.482 1.00 86.88 597 LEU A O 1
ATOM 4579 N N . ASP A 1 598 ? 24.316 -13.204 21.536 1.00 86.69 598 ASP A N 1
ATOM 4580 C CA . ASP A 1 598 ? 24.701 -13.214 22.949 1.00 86.69 598 ASP A CA 1
ATOM 4581 C C . ASP A 1 598 ? 23.620 -12.597 23.831 1.00 86.69 598 ASP A C 1
ATOM 4583 O O . ASP A 1 598 ? 23.371 -13.067 24.944 1.00 86.69 598 ASP A O 1
ATOM 4587 N N . GLY A 1 599 ? 22.945 -11.563 23.328 1.00 86.31 599 GLY A N 1
ATOM 4588 C CA . GLY A 1 599 ? 21.867 -10.902 24.045 1.00 86.31 599 GLY A CA 1
ATOM 4589 C C . GLY A 1 599 ? 21.409 -9.605 23.392 1.00 86.31 599 GLY A C 1
ATOM 4590 O O . GLY A 1 599 ? 21.940 -9.173 22.371 1.00 86.31 599 GLY A O 1
ATOM 4591 N N . VAL A 1 600 ? 20.406 -8.990 24.011 1.00 84.69 600 VAL A N 1
ATOM 4592 C CA . VAL A 1 600 ? 19.934 -7.642 23.686 1.00 84.69 600 VAL A CA 1
ATOM 4593 C C . VAL A 1 600 ? 20.056 -6.803 24.956 1.00 84.69 600 VAL A C 1
ATOM 4595 O O . VAL A 1 600 ? 19.504 -7.179 25.991 1.00 84.69 600 VAL A O 1
ATOM 4598 N N . GLU A 1 601 ? 20.807 -5.708 24.900 1.00 86.06 601 GLU A N 1
ATOM 4599 C CA . GLU A 1 601 ? 20.971 -4.752 26.000 1.00 86.06 601 GLU A CA 1
ATOM 4600 C C . GLU A 1 601 ? 20.188 -3.468 25.722 1.00 86.06 601 GLU A C 1
ATOM 4602 O O . GLU A 1 601 ? 19.978 -3.103 24.569 1.00 86.06 601 GLU A O 1
ATOM 4607 N N . LEU A 1 602 ? 19.743 -2.787 26.780 1.00 78.88 602 LEU A N 1
ATOM 4608 C CA . LEU A 1 602 ? 18.967 -1.547 26.686 1.00 78.88 602 LEU A CA 1
ATOM 4609 C C . LEU A 1 602 ? 19.795 -0.370 27.152 1.00 78.88 602 LEU A C 1
ATOM 4611 O O . LEU A 1 602 ? 20.403 -0.440 28.224 1.00 78.88 602 LEU A O 1
ATOM 4615 N N . ASP A 1 603 ? 19.747 0.721 26.393 1.00 70.94 603 ASP A N 1
ATOM 4616 C CA . ASP A 1 603 ? 20.301 1.987 26.847 1.00 70.94 603 ASP A CA 1
ATOM 4617 C C . ASP A 1 603 ? 19.215 2.771 27.603 1.00 70.94 603 ASP A C 1
ATOM 4619 O O . ASP A 1 603 ? 18.396 3.500 27.045 1.00 70.94 603 ASP A O 1
ATOM 4623 N N . GLY A 1 604 ? 19.150 2.543 28.917 1.00 67.25 604 GLY A N 1
ATOM 4624 C CA . GLY A 1 604 ? 18.279 3.282 29.835 1.00 67.25 604 GLY A CA 1
ATOM 4625 C C . GLY A 1 604 ? 17.192 2.455 30.530 1.00 67.25 604 GLY A C 1
ATOM 4626 O O . GLY A 1 604 ? 16.728 1.425 30.056 1.00 67.25 604 GLY A O 1
ATOM 4627 N N . SER A 1 605 ? 16.772 2.931 31.706 1.00 57.62 605 SER A N 1
ATOM 4628 C CA . SER A 1 605 ? 15.786 2.271 32.579 1.00 57.62 605 SER A CA 1
ATOM 4629 C C . SER A 1 605 ? 14.321 2.519 32.203 1.00 57.62 605 SER A C 1
ATOM 4631 O O . SER A 1 605 ? 13.433 2.051 32.910 1.00 57.62 605 SER A O 1
ATOM 4633 N N . ASP A 1 606 ? 14.064 3.319 31.166 1.00 66.88 606 ASP A N 1
ATOM 4634 C CA . ASP A 1 606 ? 12.719 3.803 30.816 1.00 66.88 606 ASP A CA 1
ATOM 4635 C C . ASP A 1 606 ? 12.034 2.955 29.723 1.00 66.88 606 ASP A C 1
ATOM 4637 O O . ASP A 1 606 ? 10.887 3.237 29.360 1.00 66.88 606 ASP A O 1
ATOM 4641 N N . PHE A 1 607 ? 12.722 1.926 29.218 1.00 63.59 607 PHE A N 1
ATOM 4642 C CA . PHE A 1 607 ? 12.255 1.062 28.139 1.00 63.59 607 PHE A CA 1
ATOM 4643 C C . PHE A 1 607 ? 12.027 -0.363 28.621 1.00 63.59 607 PHE A C 1
ATOM 4645 O O . PHE A 1 607 ? 12.863 -0.936 29.319 1.00 63.59 607 PHE A O 1
ATOM 4652 N N . ASP A 1 608 ? 10.914 -0.939 28.180 1.00 65.69 608 ASP A N 1
ATOM 4653 C CA . ASP A 1 608 ? 10.687 -2.374 28.262 1.00 65.69 608 ASP A CA 1
ATOM 4654 C C . ASP A 1 608 ? 11.003 -2.981 26.892 1.00 65.69 608 ASP A C 1
ATOM 4656 O O . ASP A 1 608 ? 10.529 -2.492 25.859 1.00 65.69 608 ASP A O 1
ATOM 4660 N N . VAL A 1 609 ? 11.813 -4.046 26.882 1.00 64.56 609 VAL A N 1
ATOM 4661 C CA . VAL A 1 609 ? 12.122 -4.797 25.664 1.00 64.56 609 VAL A CA 1
ATOM 4662 C C . VAL A 1 609 ? 11.718 -6.243 25.777 1.00 64.56 609 VAL A C 1
ATOM 4664 O O . VAL A 1 609 ? 12.036 -6.950 26.732 1.00 64.56 609 VAL A O 1
ATOM 4667 N N . LEU A 1 610 ? 11.052 -6.680 24.720 1.00 67.44 610 LEU A N 1
ATOM 4668 C CA . LEU A 1 610 ? 10.743 -8.065 24.450 1.00 67.44 610 LEU A CA 1
ATOM 4669 C C . LEU A 1 610 ? 11.589 -8.486 23.261 1.00 67.44 610 LEU A C 1
ATOM 4671 O O . LEU A 1 610 ? 11.460 -7.916 22.179 1.00 67.44 610 LEU A O 1
ATOM 4675 N N . PHE A 1 611 ? 12.447 -9.485 23.449 1.00 74.06 611 PHE A N 1
ATOM 4676 C CA . PHE A 1 611 ? 13.168 -10.081 22.335 1.00 74.06 611 PHE A CA 1
ATOM 4677 C C . PHE A 1 611 ? 12.863 -11.566 22.202 1.00 74.06 611 PHE A C 1
ATOM 4679 O O . PHE A 1 611 ? 12.641 -12.276 23.185 1.00 74.06 611 PHE A O 1
ATOM 4686 N N . TYR A 1 612 ? 12.843 -12.025 20.957 1.00 69.69 612 TYR A N 1
ATOM 4687 C CA . TYR A 1 612 ? 12.620 -13.419 20.615 1.00 69.69 612 TYR A CA 1
ATOM 4688 C C . TYR A 1 612 ? 13.695 -13.881 19.633 1.00 69.69 612 TYR A C 1
ATOM 4690 O O . TYR A 1 612 ? 13.790 -13.358 18.521 1.00 69.69 612 TYR A O 1
ATOM 4698 N N . ASP A 1 613 ? 14.501 -14.854 20.061 1.00 75.94 613 ASP A N 1
ATOM 4699 C CA . ASP A 1 613 ? 15.480 -15.548 19.221 1.00 75.94 613 ASP A CA 1
ATOM 4700 C C . ASP A 1 613 ? 14.803 -16.761 18.569 1.00 75.94 613 ASP A C 1
ATOM 4702 O O . ASP A 1 613 ? 14.475 -17.751 19.233 1.00 75.94 613 ASP A O 1
ATOM 4706 N N . GLN A 1 614 ? 14.560 -16.668 17.262 1.00 68.75 614 GLN A N 1
ATOM 4707 C CA . GLN A 1 614 ? 13.997 -17.755 16.477 1.00 68.75 614 GLN A CA 1
ATOM 4708 C C . GLN A 1 614 ? 15.115 -18.501 15.745 1.00 68.75 614 GLN A C 1
ATOM 4710 O O . GLN A 1 614 ? 15.576 -18.082 14.682 1.00 68.75 614 GLN A O 1
ATOM 4715 N N . ARG A 1 615 ? 15.497 -19.664 16.281 1.00 68.38 615 ARG A N 1
ATOM 4716 C CA . ARG A 1 615 ? 16.415 -20.601 15.620 1.00 68.38 615 ARG A CA 1
ATOM 4717 C C . ARG A 1 615 ? 15.630 -21.751 15.004 1.00 68.38 615 ARG A C 1
ATOM 4719 O O . ARG A 1 615 ? 15.069 -22.582 15.718 1.00 68.38 615 ARG A O 1
ATOM 4726 N N . ASP A 1 616 ? 15.587 -21.821 13.677 1.00 52.94 616 ASP A N 1
ATOM 4727 C CA . ASP A 1 616 ? 15.004 -22.970 12.983 1.00 52.94 616 ASP A CA 1
ATOM 4728 C C . ASP A 1 616 ? 16.074 -24.043 12.745 1.00 52.94 616 ASP A C 1
ATOM 4730 O O . ASP A 1 616 ? 16.826 -24.005 11.776 1.00 52.94 616 ASP A O 1
ATOM 4734 N N . TYR A 1 617 ? 16.130 -25.027 13.642 1.00 51.78 617 TYR A N 1
ATOM 4735 C CA . TYR A 1 617 ? 17.084 -26.137 13.570 1.00 51.78 617 TYR A CA 1
ATOM 4736 C C . TYR A 1 617 ? 16.694 -27.244 12.570 1.00 51.78 617 TYR A C 1
ATOM 4738 O O . TYR A 1 617 ? 17.383 -28.260 12.482 1.00 51.78 617 TYR A O 1
ATOM 4746 N N . SER A 1 618 ? 15.571 -27.121 11.849 1.00 42.53 618 SER A N 1
ATOM 4747 C CA . SER A 1 618 ? 14.944 -28.281 11.202 1.00 42.53 618 SER A CA 1
ATOM 4748 C C . SER A 1 618 ? 15.396 -28.584 9.765 1.00 42.53 618 SER A C 1
ATOM 4750 O O . SER A 1 618 ? 15.165 -29.706 9.308 1.00 42.53 618 SER A O 1
ATOM 4752 N N . ARG A 1 619 ? 16.050 -27.658 9.038 1.00 39.50 619 ARG A N 1
ATOM 4753 C CA . ARG A 1 619 ? 16.562 -27.862 7.658 1.00 39.50 619 ARG A CA 1
ATOM 4754 C C . ARG A 1 619 ? 17.752 -26.934 7.376 1.00 39.50 619 ARG A C 1
ATOM 4756 O O . ARG A 1 619 ? 17.718 -25.794 7.815 1.00 39.50 619 ARG A O 1
ATOM 4763 N N . GLY A 1 620 ? 18.774 -27.432 6.669 1.00 53.72 620 GLY A N 1
ATOM 4764 C CA . GLY A 1 620 ? 20.056 -26.748 6.425 1.00 53.72 620 GLY A CA 1
ATOM 4765 C C . GLY A 1 620 ? 19.957 -25.307 5.905 1.00 53.72 620 GLY A C 1
ATOM 4766 O O . GLY A 1 620 ? 18.961 -24.948 5.286 1.00 53.72 620 GLY A O 1
ATOM 4767 N N . TRP A 1 621 ? 21.013 -24.533 6.191 1.00 46.88 621 TRP A N 1
ATOM 4768 C CA . TRP A 1 621 ? 21.211 -23.108 5.881 1.00 46.88 621 TRP A CA 1
ATOM 4769 C C . TRP A 1 621 ? 19.952 -22.252 6.076 1.00 46.88 621 TRP A C 1
ATOM 4771 O O . TRP A 1 621 ? 19.220 -21.949 5.134 1.00 46.88 621 TRP A O 1
ATOM 4781 N N . LYS A 1 622 ? 19.685 -21.860 7.327 1.00 60.41 622 LYS A N 1
ATOM 4782 C CA . LYS A 1 622 ? 18.683 -20.836 7.633 1.00 60.41 622 LYS A CA 1
ATOM 4783 C C . LYS A 1 622 ? 19.308 -19.724 8.472 1.00 60.41 622 LYS A C 1
ATOM 4785 O O . LYS A 1 622 ? 19.957 -20.040 9.466 1.00 60.41 622 LYS A O 1
ATOM 4790 N N . PRO A 1 623 ? 19.105 -18.447 8.105 1.00 72.06 623 PRO A N 1
ATOM 4791 C CA . PRO A 1 623 ? 19.525 -17.332 8.940 1.00 72.06 623 PRO A CA 1
ATOM 4792 C C . PRO A 1 623 ? 18.795 -17.387 10.287 1.00 72.06 623 PRO A C 1
ATOM 4794 O O . PRO A 1 623 ? 17.599 -17.692 10.351 1.00 72.06 623 PRO A O 1
ATOM 4797 N N . GLY A 1 624 ? 19.521 -17.083 11.357 1.00 77.19 624 GLY A N 1
ATOM 4798 C CA . GLY A 1 624 ? 18.956 -16.797 12.666 1.00 77.19 624 GLY A CA 1
ATOM 4799 C C . GLY A 1 624 ? 18.218 -15.470 12.601 1.00 77.19 624 GLY A C 1
ATOM 4800 O O . GLY A 1 624 ? 18.584 -14.591 11.820 1.00 77.19 624 GLY A O 1
ATOM 4801 N N . ARG A 1 625 ? 17.145 -15.334 13.376 1.00 78.81 625 ARG A N 1
ATOM 4802 C CA . ARG A 1 625 ? 16.366 -14.096 13.436 1.00 78.81 625 ARG A CA 1
ATOM 4803 C C . ARG A 1 625 ? 16.175 -13.699 14.882 1.00 78.81 625 ARG A C 1
ATOM 4805 O O . ARG A 1 625 ? 15.633 -14.481 15.660 1.00 78.81 625 ARG A O 1
ATOM 4812 N N . VAL A 1 626 ? 16.559 -12.475 15.214 1.00 80.81 626 VAL A N 1
ATOM 4813 C CA . VAL A 1 626 ? 16.193 -11.847 16.479 1.00 80.81 626 VAL A CA 1
ATOM 4814 C C . VAL A 1 626 ? 15.176 -10.756 16.203 1.00 80.81 626 VAL A C 1
ATOM 4816 O O . VAL A 1 626 ? 15.403 -9.846 15.406 1.00 80.81 626 VAL A O 1
ATOM 4819 N N . LYS A 1 627 ? 14.018 -10.883 16.844 1.00 78.00 627 LYS A N 1
ATOM 4820 C CA . LYS A 1 627 ? 13.001 -9.838 16.851 1.00 78.00 627 LYS A CA 1
ATOM 4821 C C . LYS A 1 627 ? 13.151 -9.043 18.133 1.00 78.00 627 LYS A C 1
ATOM 4823 O O . LYS A 1 627 ? 13.157 -9.651 19.199 1.00 78.00 627 LYS A O 1
ATOM 4828 N N . VAL A 1 628 ? 13.276 -7.728 18.029 1.00 79.44 628 VAL A N 1
ATOM 4829 C CA . VAL A 1 628 ? 13.426 -6.807 19.160 1.00 79.44 628 VAL A CA 1
ATOM 4830 C C . VAL A 1 628 ? 12.238 -5.867 19.152 1.00 79.44 628 VAL A C 1
ATOM 4832 O O . VAL A 1 628 ? 12.054 -5.142 18.181 1.00 79.44 628 VAL A O 1
ATOM 4835 N N . ILE A 1 629 ? 11.437 -5.886 20.212 1.00 74.62 629 ILE A N 1
ATOM 4836 C CA . ILE A 1 629 ? 10.380 -4.909 20.463 1.00 74.62 629 ILE A CA 1
ATOM 4837 C C . ILE A 1 629 ? 10.873 -3.980 21.547 1.00 74.62 629 ILE A C 1
ATOM 4839 O O . ILE A 1 629 ? 11.232 -4.455 22.619 1.00 74.62 629 ILE A O 1
ATOM 4843 N N . VAL A 1 630 ? 10.815 -2.682 21.297 1.00 76.31 630 VAL A N 1
ATOM 4844 C CA . VAL A 1 630 ? 11.059 -1.660 22.303 1.00 76.31 630 VAL A CA 1
ATOM 4845 C C . VAL A 1 630 ? 9.802 -0.846 22.499 1.00 76.31 630 VAL A C 1
ATOM 4847 O O . VAL A 1 630 ? 9.206 -0.410 21.520 1.00 76.31 630 VAL A O 1
ATOM 4850 N N . SER A 1 631 ? 9.416 -0.607 23.749 1.00 71.25 631 SER A N 1
ATOM 4851 C CA . SER A 1 631 ? 8.377 0.368 24.064 1.00 71.25 631 SER A CA 1
ATOM 4852 C C . SER A 1 631 ? 8.792 1.305 25.192 1.00 71.25 631 SER A C 1
ATOM 4854 O O . SER A 1 631 ? 9.456 0.914 26.153 1.00 71.25 631 SER A O 1
ATOM 4856 N N . SER A 1 632 ? 8.391 2.568 25.055 1.00 68.00 632 SER A N 1
ATOM 4857 C CA . SER A 1 632 ? 8.554 3.604 26.072 1.00 68.00 632 SER A CA 1
ATOM 4858 C C . SER A 1 632 ? 7.443 3.472 27.107 1.00 68.00 632 SER A C 1
ATOM 4860 O O . SER A 1 632 ? 6.294 3.839 26.857 1.00 68.00 632 SER A O 1
ATOM 4862 N N . ALA A 1 633 ? 7.790 3.040 28.321 1.00 56.94 633 ALA A N 1
ATOM 4863 C CA . ALA A 1 633 ? 6.837 2.881 29.418 1.00 56.94 633 ALA A CA 1
ATOM 4864 C C . ALA A 1 633 ? 6.306 4.222 29.980 1.00 56.94 633 ALA A C 1
ATOM 4866 O O . ALA A 1 633 ? 5.693 4.261 31.044 1.00 56.94 633 ALA A O 1
ATOM 4867 N N . ASN A 1 634 ? 6.588 5.361 29.344 1.00 59.56 634 ASN A N 1
ATOM 4868 C CA . ASN A 1 634 ? 6.237 6.679 29.872 1.00 59.56 634 ASN A CA 1
ATOM 4869 C C . ASN A 1 634 ? 5.753 7.680 28.817 1.00 59.56 634 ASN A C 1
ATOM 4871 O O . ASN A 1 634 ? 5.605 8.852 29.172 1.00 59.56 634 ASN A O 1
ATOM 4875 N N . ASN A 1 635 ? 5.542 7.265 27.558 1.00 55.69 635 ASN A N 1
ATOM 4876 C CA . ASN A 1 635 ? 5.439 8.185 26.411 1.00 55.69 635 ASN A CA 1
ATOM 4877 C C . ASN A 1 635 ? 6.587 9.210 26.388 1.00 55.69 635 ASN A C 1
ATOM 4879 O O . ASN A 1 635 ? 6.450 10.324 25.886 1.00 55.69 635 ASN A O 1
ATOM 4883 N N . LYS A 1 636 ? 7.726 8.859 26.994 1.00 62.31 636 LYS A N 1
ATOM 4884 C CA . LYS A 1 636 ? 8.902 9.710 26.980 1.00 62.31 636 LYS A CA 1
ATOM 4885 C C . LYS A 1 636 ? 9.502 9.579 25.592 1.00 62.31 636 LYS A C 1
ATOM 4887 O O . LYS A 1 636 ? 9.719 8.458 25.129 1.00 62.31 636 LYS A O 1
ATOM 4892 N N . VAL A 1 637 ? 9.710 10.731 24.967 1.00 61.59 637 VAL A N 1
ATOM 4893 C CA . VAL A 1 637 ? 10.341 10.881 23.658 1.00 61.59 637 VAL A CA 1
ATOM 4894 C C . VAL A 1 637 ? 11.631 10.057 23.639 1.00 61.59 637 VAL A C 1
ATOM 4896 O O . VAL A 1 637 ? 12.468 10.191 24.539 1.00 61.59 637 VAL A O 1
ATOM 4899 N N . ILE A 1 638 ? 11.736 9.151 22.669 1.00 62.41 638 ILE A N 1
ATOM 4900 C CA . ILE A 1 638 ? 12.868 8.234 22.542 1.00 62.41 638 ILE A CA 1
ATOM 4901 C C . ILE A 1 638 ? 14.002 8.999 21.867 1.00 62.41 638 ILE A C 1
ATOM 4903 O O . ILE A 1 638 ? 13.979 9.203 20.657 1.00 62.41 638 ILE A O 1
ATOM 4907 N N . ASN A 1 639 ? 14.974 9.455 22.653 1.00 67.81 639 ASN A N 1
ATOM 4908 C CA . ASN A 1 639 ? 16.121 10.200 22.146 1.00 67.81 639 ASN A CA 1
ATOM 4909 C C . ASN A 1 639 ? 17.396 9.404 22.383 1.00 67.81 639 ASN A C 1
ATOM 4911 O O . ASN A 1 639 ? 17.788 9.218 23.535 1.00 67.81 639 ASN A O 1
ATOM 4915 N N . GLY A 1 640 ? 18.063 9.016 21.297 1.00 76.50 640 GLY A N 1
ATOM 4916 C CA . GLY A 1 640 ? 19.325 8.290 21.345 1.00 76.50 640 GLY A CA 1
ATOM 4917 C C . GLY A 1 640 ? 19.165 6.790 21.134 1.00 76.50 640 GLY A C 1
ATOM 4918 O O . GLY A 1 640 ? 18.243 6.331 20.460 1.00 76.50 640 GLY A O 1
ATOM 4919 N N . GLU A 1 641 ? 20.136 6.046 21.644 1.00 77.19 641 GLU A N 1
ATOM 4920 C CA . GLU A 1 641 ? 20.218 4.598 21.515 1.00 77.19 641 GLU A CA 1
ATOM 4921 C C . GLU A 1 641 ? 19.060 3.934 22.279 1.00 77.19 641 GLU A C 1
ATOM 4923 O O . GLU A 1 641 ? 18.692 4.353 23.373 1.00 77.19 641 GLU A O 1
ATOM 4928 N N . VAL A 1 642 ? 18.435 2.934 21.668 1.00 75.19 642 VAL A N 1
ATOM 4929 C CA . VAL A 1 642 ? 17.203 2.304 22.156 1.00 75.19 642 VAL A CA 1
ATOM 4930 C C . VAL A 1 642 ? 17.470 0.865 22.584 1.00 75.19 642 VAL A C 1
ATOM 4932 O O . VAL A 1 642 ? 16.973 0.410 23.614 1.00 75.19 642 VAL A O 1
ATOM 4935 N N . ALA A 1 643 ? 18.264 0.144 21.796 1.00 83.00 643 ALA A N 1
ATOM 4936 C CA . ALA A 1 643 ? 18.703 -1.207 22.105 1.00 83.00 643 ALA A CA 1
ATOM 4937 C C . ALA A 1 643 ? 20.019 -1.526 21.387 1.00 83.00 643 ALA A C 1
ATOM 4939 O O . ALA A 1 643 ? 20.244 -1.068 20.265 1.00 83.00 643 ALA A O 1
ATOM 4940 N N . LYS A 1 644 ? 20.824 -2.382 22.019 1.00 86.19 644 LYS A N 1
ATOM 4941 C CA . LYS A 1 644 ? 22.010 -3.018 21.448 1.00 86.19 644 LYS A CA 1
ATOM 4942 C C . LYS A 1 644 ? 21.768 -4.496 21.249 1.00 86.19 644 LYS A C 1
ATOM 4944 O O . LYS A 1 644 ? 21.492 -5.204 22.216 1.00 86.19 644 LYS A O 1
ATOM 4949 N N . VAL A 1 645 ? 21.927 -4.993 20.032 1.00 84.00 645 VAL A N 1
ATOM 4950 C CA . VAL A 1 645 ? 21.940 -6.441 19.781 1.00 84.00 645 VAL A CA 1
ATOM 4951 C C . VAL A 1 645 ? 23.386 -6.913 19.731 1.00 84.00 645 VAL A C 1
ATOM 4953 O O . VAL A 1 645 ? 24.152 -6.428 18.902 1.00 84.00 645 VAL A O 1
ATOM 4956 N N . LYS A 1 646 ? 23.754 -7.835 20.626 1.00 86.06 646 LYS A N 1
ATOM 4957 C CA . LYS A 1 646 ? 25.118 -8.355 20.763 1.00 86.06 646 LYS A CA 1
ATOM 4958 C C . LYS A 1 646 ? 25.260 -9.716 20.106 1.00 86.06 646 LYS A C 1
ATOM 4960 O O . LYS A 1 646 ? 24.463 -10.619 20.381 1.00 86.06 646 LYS A O 1
ATOM 4965 N N . PHE A 1 647 ? 26.301 -9.876 19.298 1.00 82.94 647 PHE A N 1
ATOM 4966 C CA . PHE A 1 647 ? 26.667 -11.154 18.702 1.00 82.94 647 PHE A CA 1
ATOM 4967 C C . PHE A 1 647 ? 28.128 -11.521 18.977 1.00 82.94 647 PHE A C 1
ATOM 4969 O O . PHE A 1 647 ? 29.000 -10.665 18.878 1.00 82.94 647 PHE A O 1
ATOM 4976 N N . SER A 1 648 ? 28.393 -12.810 19.188 1.00 82.88 648 SER A N 1
ATOM 4977 C CA . SER A 1 648 ? 29.732 -13.405 19.246 1.00 82.88 648 SER A CA 1
ATOM 4978 C C . SER A 1 648 ? 30.004 -14.241 18.002 1.00 82.88 648 SER A C 1
ATOM 4980 O O . SER A 1 648 ? 29.131 -14.966 17.530 1.00 82.88 648 SER A O 1
ATOM 4982 N N . SER A 1 649 ? 31.237 -14.240 17.496 1.00 78.56 649 SER A N 1
ATOM 4983 C CA . SER A 1 649 ? 31.632 -15.115 16.381 1.00 78.56 649 SER A CA 1
ATOM 4984 C C . SER A 1 649 ? 31.589 -16.611 16.748 1.00 78.56 649 SER A C 1
ATOM 4986 O O . SER A 1 649 ? 32.143 -17.013 17.776 1.00 78.56 649 SER A O 1
ATOM 4988 N N . VAL A 1 650 ? 31.038 -17.456 15.874 1.00 76.38 650 VAL A N 1
ATOM 4989 C CA . VAL A 1 650 ? 30.996 -18.920 16.020 1.00 76.38 650 VAL A CA 1
ATOM 4990 C C . VAL A 1 650 ? 31.974 -19.567 15.034 1.00 76.38 650 VAL A C 1
ATOM 4992 O O . VAL A 1 650 ? 31.624 -19.900 13.911 1.00 76.38 650 VAL A O 1
ATOM 4995 N N . GLY A 1 651 ? 33.219 -19.796 15.458 1.00 67.06 651 GLY A N 1
ATOM 4996 C CA . GLY A 1 651 ? 34.195 -20.593 14.697 1.00 67.06 651 GLY A CA 1
ATOM 4997 C C . GLY A 1 651 ? 35.241 -19.790 13.909 1.00 67.06 651 GLY A C 1
ATOM 4998 O O . GLY A 1 651 ? 35.410 -18.593 14.100 1.00 67.06 651 GLY A O 1
ATOM 4999 N N . SER A 1 652 ? 36.028 -20.494 13.087 1.00 54.81 652 SER A N 1
ATOM 5000 C CA . SER A 1 652 ? 37.114 -19.941 12.261 1.00 54.81 652 SER A CA 1
ATOM 5001 C C . SER A 1 652 ? 36.914 -20.470 10.837 1.00 54.81 652 SER A C 1
ATOM 5003 O O . SER A 1 652 ? 37.103 -21.668 10.608 1.00 54.81 652 SER A O 1
ATOM 5005 N N . PRO A 1 653 ? 36.357 -19.641 9.939 1.00 60.19 653 PRO A N 1
ATOM 5006 C CA . PRO A 1 653 ? 37.117 -18.624 9.204 1.00 60.19 653 PRO A CA 1
ATOM 5007 C C . PRO A 1 653 ? 36.568 -17.191 9.399 1.00 60.19 653 PRO A C 1
ATOM 5009 O O . PRO A 1 653 ? 35.523 -17.028 10.024 1.00 60.19 653 PRO A O 1
ATOM 5012 N N . PRO A 1 654 ? 37.271 -16.145 8.907 1.00 59.09 654 PRO A N 1
ATOM 5013 C CA . PRO A 1 654 ? 36.762 -14.773 8.925 1.00 59.09 654 PRO A CA 1
ATOM 5014 C C . PRO A 1 654 ? 35.401 -14.672 8.229 1.00 59.09 654 PRO A C 1
ATOM 5016 O O . PRO A 1 654 ? 35.217 -15.207 7.135 1.00 59.09 654 PRO A O 1
ATOM 5019 N N . VAL A 1 655 ? 34.470 -13.978 8.882 1.00 55.59 655 VAL A N 1
ATOM 5020 C CA . VAL A 1 655 ? 33.170 -13.598 8.321 1.00 55.59 655 VAL A CA 1
ATOM 5021 C C . VAL A 1 655 ? 33.431 -12.628 7.161 1.00 55.59 655 VAL A C 1
ATOM 5023 O O . VAL A 1 655 ? 34.197 -11.678 7.353 1.00 55.59 655 VAL A O 1
ATOM 5026 N N . PRO A 1 656 ? 32.859 -12.835 5.962 1.00 57.91 656 PRO A N 1
ATOM 5027 C CA . PRO A 1 656 ? 32.833 -11.793 4.942 1.00 57.91 656 PRO A CA 1
ATOM 5028 C C . PRO A 1 656 ? 32.165 -10.553 5.544 1.00 57.91 656 PRO A C 1
ATOM 5030 O O . PRO A 1 656 ? 31.110 -10.661 6.166 1.00 57.91 656 PRO A O 1
ATOM 5033 N N . SER A 1 657 ? 32.769 -9.375 5.399 1.00 52.72 657 SER A N 1
ATOM 5034 C CA . SER A 1 657 ? 32.311 -8.148 6.068 1.00 52.72 657 SER A CA 1
ATOM 5035 C C . SER A 1 657 ? 30.918 -7.649 5.633 1.00 52.72 657 SER A C 1
ATOM 5037 O O . SER A 1 657 ? 30.481 -6.614 6.121 1.00 52.72 657 SER A O 1
ATOM 5039 N N . SER A 1 658 ? 30.224 -8.367 4.743 1.00 51.47 658 SER A N 1
ATOM 5040 C CA . SER A 1 658 ? 28.944 -8.018 4.112 1.00 51.47 658 SER A CA 1
ATOM 5041 C C . SER A 1 658 ? 27.699 -8.740 4.667 1.00 51.47 658 SER A C 1
ATOM 5043 O O . SER A 1 658 ? 26.590 -8.409 4.261 1.00 51.47 658 SER A O 1
ATOM 5045 N N . ASP A 1 659 ? 27.824 -9.720 5.574 1.00 54.41 659 ASP A N 1
ATOM 5046 C CA . ASP A 1 659 ? 26.799 -10.784 5.697 1.00 54.41 659 ASP A CA 1
ATOM 5047 C C . ASP A 1 659 ? 25.856 -10.722 6.923 1.00 54.41 659 ASP A C 1
ATOM 5049 O O . ASP A 1 659 ? 25.313 -11.749 7.347 1.00 54.41 659 ASP A O 1
ATOM 5053 N N . VAL A 1 660 ? 25.586 -9.542 7.493 1.00 56.53 660 VAL A N 1
ATOM 5054 C CA . VAL A 1 660 ? 24.484 -9.381 8.471 1.00 56.53 660 VAL A CA 1
ATOM 5055 C C . VAL A 1 660 ? 23.351 -8.564 7.845 1.00 56.53 660 VAL A C 1
ATOM 5057 O O . VAL A 1 660 ? 23.244 -7.364 8.094 1.00 56.53 660 VAL A O 1
ATOM 5060 N N . PRO A 1 661 ? 22.505 -9.181 6.996 1.00 58.66 661 PRO A N 1
ATOM 5061 C CA . PRO A 1 661 ? 21.410 -8.470 6.366 1.00 58.66 661 PRO A CA 1
ATOM 5062 C C . PRO A 1 661 ? 20.324 -8.174 7.397 1.00 58.66 661 PRO A C 1
ATOM 5064 O O . PRO A 1 661 ? 19.720 -9.073 7.997 1.00 58.66 661 PRO A O 1
ATOM 5067 N N . PHE A 1 662 ? 19.999 -6.898 7.555 1.00 54.47 662 PHE A N 1
ATOM 5068 C CA . PHE A 1 662 ? 18.720 -6.554 8.144 1.00 54.47 662 PHE A CA 1
ATOM 5069 C C . PHE A 1 662 ? 17.590 -6.962 7.200 1.00 54.47 662 PHE A C 1
ATOM 5071 O O . PHE A 1 662 ? 17.689 -6.787 5.990 1.00 54.47 662 PHE A O 1
ATOM 5078 N N . VAL A 1 663 ? 16.512 -7.524 7.753 1.00 54.41 663 VAL A N 1
ATOM 5079 C CA . VAL A 1 663 ? 15.434 -8.102 6.931 1.00 54.41 663 VAL A CA 1
ATOM 5080 C C . VAL A 1 663 ? 14.168 -7.263 6.941 1.00 54.41 663 VAL A C 1
ATOM 5082 O O . VAL A 1 663 ? 13.480 -7.214 5.928 1.00 54.41 663 VAL A O 1
ATOM 5085 N N . SER A 1 664 ? 13.830 -6.617 8.062 1.00 56.19 664 SER A N 1
ATOM 5086 C CA . SER A 1 664 ? 12.639 -5.761 8.147 1.00 56.19 664 SER A CA 1
ATOM 5087 C C . SER A 1 664 ? 12.548 -5.036 9.491 1.00 56.19 664 SER A C 1
ATOM 5089 O O . SER A 1 664 ? 12.911 -5.612 10.520 1.00 56.19 664 SER A O 1
ATOM 5091 N N . GLY A 1 665 ? 11.934 -3.854 9.518 1.00 56.34 665 GLY A N 1
ATOM 5092 C CA . GLY A 1 665 ? 11.417 -3.228 10.739 1.00 56.34 665 GLY A CA 1
ATOM 5093 C C . GLY A 1 665 ? 9.965 -2.786 10.566 1.00 56.34 665 GLY A C 1
ATOM 5094 O O . GLY A 1 665 ? 9.540 -2.470 9.459 1.00 56.34 665 GLY A O 1
ATOM 5095 N N . LYS A 1 666 ? 9.207 -2.794 11.664 1.00 62.97 666 LYS A N 1
ATOM 5096 C CA . LYS A 1 666 ? 7.864 -2.223 11.775 1.00 62.97 666 LYS A CA 1
ATOM 5097 C C . LYS A 1 666 ? 7.865 -1.262 12.953 1.00 62.97 666 LYS A C 1
ATOM 5099 O O . LYS A 1 666 ? 8.141 -1.630 14.091 1.00 62.97 666 LYS A O 1
ATOM 5104 N N . LEU A 1 667 ? 7.559 -0.013 12.671 1.00 63.28 667 LEU A N 1
ATOM 5105 C CA . LEU A 1 667 ? 7.404 1.008 13.691 1.00 63.28 667 LEU A CA 1
ATOM 5106 C C . LEU A 1 667 ? 5.915 1.127 14.027 1.00 63.28 667 LEU A C 1
ATOM 5108 O O . LEU A 1 667 ? 5.070 0.869 13.167 1.00 63.28 667 LEU A O 1
ATOM 5112 N N . ALA A 1 668 ? 5.591 1.508 15.261 1.00 59.38 668 ALA A N 1
ATOM 5113 C CA . ALA A 1 668 ? 4.208 1.773 15.631 1.00 59.38 668 ALA A CA 1
ATOM 5114 C C . ALA A 1 668 ? 4.093 2.935 16.622 1.00 59.38 668 ALA A C 1
ATOM 5116 O O . ALA A 1 668 ? 4.915 3.133 17.520 1.00 59.38 668 ALA A O 1
ATOM 5117 N N . LYS A 1 669 ? 3.056 3.749 16.446 1.00 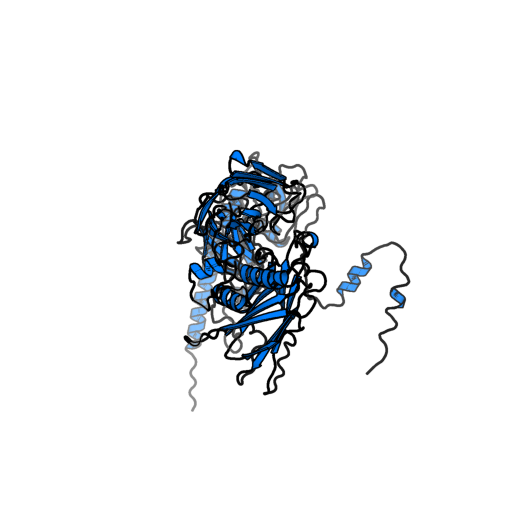62.25 669 LYS A N 1
ATOM 5118 C CA . LYS A 1 669 ? 2.801 4.896 17.329 1.00 62.25 669 LYS A CA 1
ATOM 5119 C C . LYS A 1 669 ? 2.114 4.464 18.623 1.00 62.25 669 LYS A C 1
ATOM 5121 O O . LYS A 1 669 ? 1.632 3.342 18.746 1.00 62.25 669 LYS A O 1
ATOM 5126 N N . ALA A 1 670 ? 2.024 5.392 19.579 1.00 57.50 670 ALA A N 1
ATOM 5127 C CA . ALA A 1 670 ? 1.287 5.218 20.842 1.00 57.50 670 ALA A CA 1
ATOM 5128 C C . ALA A 1 670 ? -0.162 4.751 20.685 1.00 57.50 670 ALA A C 1
ATOM 5130 O O . ALA A 1 670 ? -0.725 4.157 21.598 1.00 57.50 670 ALA A O 1
ATOM 5131 N N . SER A 1 671 ? -0.755 5.015 19.529 1.00 57.00 671 SER A N 1
ATOM 5132 C CA . SER A 1 671 ? -2.110 4.622 19.172 1.00 57.00 671 SER A CA 1
ATOM 5133 C C . SER A 1 671 ? -2.215 3.254 18.501 1.00 57.00 671 SER A C 1
ATOM 5135 O O . SER A 1 671 ? -3.294 2.936 18.023 1.00 57.00 671 SER A O 1
ATOM 5137 N N . GLY A 1 672 ? -1.142 2.460 18.405 1.00 55.69 672 GLY A N 1
ATOM 5138 C CA . GLY A 1 672 ? -1.183 1.173 17.698 1.00 55.69 672 GLY A CA 1
ATOM 5139 C C . GLY A 1 672 ? -1.493 1.309 16.211 1.00 55.69 672 GLY A C 1
ATOM 5140 O O . GLY A 1 672 ? -2.203 0.496 15.634 1.00 55.69 672 GLY A O 1
ATOM 5141 N N . GLU A 1 673 ? -1.006 2.374 15.591 1.00 64.06 673 GLU A N 1
ATOM 5142 C CA . GLU A 1 673 ? -0.947 2.444 14.138 1.00 64.06 673 GLU A CA 1
ATOM 5143 C C . GLU A 1 673 ? 0.325 1.755 13.690 1.00 64.06 673 GLU A C 1
ATOM 5145 O O . GLU A 1 673 ? 1.407 2.076 14.195 1.00 64.06 673 GLU A O 1
ATOM 5150 N N . ASP A 1 674 ? 0.203 0.866 12.712 1.00 60.47 674 ASP A N 1
ATOM 5151 C CA . ASP A 1 674 ? 1.350 0.480 11.902 1.00 60.47 674 ASP A CA 1
ATOM 5152 C C . ASP A 1 674 ? 1.896 1.771 11.252 1.00 60.47 674 ASP A C 1
ATOM 5154 O O . ASP A 1 674 ? 1.124 2.655 10.936 1.00 60.47 674 ASP A O 1
ATOM 5158 N N . ILE A 1 675 ? 3.200 2.003 11.131 1.00 57.88 675 ILE A N 1
ATOM 5159 C CA . ILE A 1 675 ? 3.700 3.115 10.293 1.00 57.88 675 ILE A CA 1
ATOM 5160 C C . ILE A 1 675 ? 4.613 2.618 9.178 1.00 57.88 675 ILE A C 1
ATOM 5162 O O . ILE A 1 675 ? 5.189 3.437 8.464 1.00 57.88 675 ILE A O 1
ATOM 5166 N N . ALA A 1 676 ? 4.688 1.298 8.966 1.00 52.31 676 ALA A N 1
ATOM 5167 C CA . ALA A 1 676 ? 5.396 0.690 7.840 1.00 52.31 676 ALA A CA 1
ATOM 5168 C C . ALA A 1 676 ? 4.865 1.185 6.480 1.00 52.31 676 ALA A C 1
ATOM 5170 O O . ALA A 1 676 ? 5.525 1.042 5.455 1.00 52.31 676 ALA A O 1
ATOM 5171 N N . TRP A 1 677 ? 3.680 1.804 6.459 1.00 46.34 677 TRP A N 1
ATOM 5172 C CA . TRP A 1 677 ? 3.106 2.477 5.295 1.00 46.34 677 TRP A CA 1
ATOM 5173 C C . TRP A 1 677 ? 3.723 3.845 4.976 1.00 46.34 677 TRP A C 1
ATOM 5175 O O . TRP A 1 677 ? 3.618 4.266 3.828 1.00 46.34 677 TRP A O 1
ATOM 5185 N N . ASN A 1 678 ? 4.361 4.509 5.946 1.00 43.22 678 ASN A N 1
ATOM 5186 C CA . ASN A 1 678 ? 5.004 5.819 5.774 1.00 43.22 678 ASN A CA 1
ATOM 5187 C C . ASN A 1 678 ? 6.519 5.734 5.607 1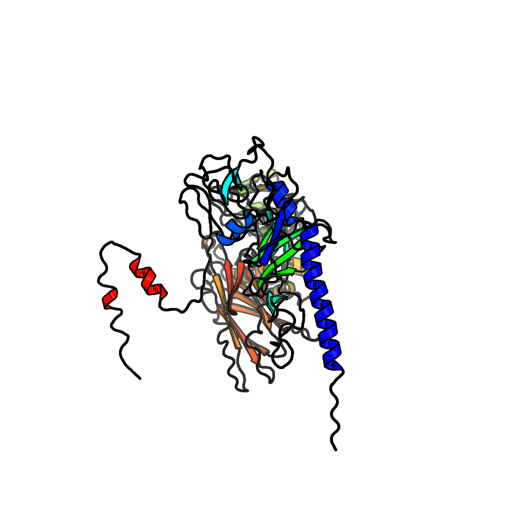.00 43.22 678 ASN A C 1
ATOM 5189 O O . ASN A 1 678 ? 7.123 6.732 5.237 1.00 43.22 678 ASN A O 1
ATOM 5193 N N . SER A 1 679 ? 7.138 4.598 5.926 1.00 41.16 679 SER A N 1
ATOM 5194 C CA . SER A 1 679 ? 8.587 4.457 5.850 1.00 41.16 679 SER A CA 1
ATOM 5195 C C . SER A 1 679 ? 9.012 3.950 4.477 1.00 41.16 679 SER A C 1
ATOM 5197 O O . SER A 1 679 ? 8.764 2.789 4.140 1.00 41.16 679 SER A O 1
ATOM 5199 N N . LEU A 1 680 ? 9.704 4.795 3.713 1.00 45.78 680 LEU A N 1
ATOM 5200 C CA . LEU A 1 680 ? 10.748 4.285 2.826 1.00 45.78 680 LEU A CA 1
ATOM 5201 C C . LEU A 1 680 ? 11.801 3.648 3.730 1.00 45.78 680 LEU A C 1
ATOM 5203 O O . LEU A 1 680 ? 12.234 4.267 4.701 1.00 45.78 680 LEU A O 1
ATOM 5207 N N . VAL A 1 681 ? 12.094 2.378 3.476 1.00 45.75 681 VAL A N 1
ATOM 5208 C CA . VAL A 1 681 ? 13.158 1.653 4.159 1.00 45.75 681 VAL A CA 1
ATOM 5209 C C . VAL A 1 681 ? 14.333 1.671 3.204 1.00 45.75 681 VAL A C 1
ATOM 5211 O O . VAL A 1 681 ? 14.342 0.891 2.255 1.00 45.75 681 VAL A O 1
ATOM 5214 N N . ASP A 1 682 ? 15.258 2.595 3.426 1.00 49.22 682 ASP A N 1
ATOM 5215 C CA . ASP A 1 682 ? 16.482 2.675 2.641 1.00 49.22 682 ASP A CA 1
ATOM 5216 C C . ASP A 1 682 ? 17.609 1.914 3.339 1.00 49.22 682 ASP A C 1
ATOM 5218 O O . ASP A 1 682 ? 17.683 1.869 4.572 1.00 49.22 682 ASP A O 1
ATOM 5222 N N . LEU A 1 683 ? 18.456 1.265 2.548 1.00 42.88 683 LEU A N 1
ATOM 5223 C CA . LEU A 1 683 ? 19.600 0.485 3.018 1.00 42.88 683 LEU A CA 1
ATOM 5224 C C . LEU A 1 683 ? 20.865 1.121 2.448 1.00 42.88 683 LEU A C 1
ATOM 5226 O O . LEU A 1 683 ? 21.274 0.799 1.337 1.00 42.88 683 LEU A O 1
ATOM 5230 N N . GLU A 1 684 ? 21.506 1.986 3.229 1.00 49.47 684 GLU A N 1
ATOM 5231 C CA . GLU A 1 684 ? 22.781 2.606 2.860 1.00 49.47 684 GLU A CA 1
ATOM 5232 C C . GLU A 1 684 ? 23.900 2.058 3.755 1.00 49.47 684 GLU A C 1
ATOM 5234 O O . GLU A 1 684 ? 23.865 2.211 4.973 1.00 49.47 684 GLU A O 1
ATOM 5239 N N . GLU A 1 685 ? 24.898 1.385 3.172 1.00 51.53 685 GLU A N 1
ATOM 5240 C CA . GLU A 1 685 ? 26.146 0.982 3.857 1.00 51.53 685 GLU A CA 1
ATOM 5241 C C . GLU A 1 685 ? 25.965 0.205 5.187 1.00 51.53 685 GLU A C 1
ATOM 5243 O O . GLU A 1 685 ? 26.732 0.360 6.138 1.00 51.53 685 GLU A O 1
ATOM 5248 N N . GLY A 1 686 ? 24.944 -0.655 5.284 1.00 46.19 686 GLY A N 1
ATOM 5249 C CA . GLY A 1 686 ? 24.641 -1.392 6.523 1.00 46.19 686 GLY A CA 1
ATOM 5250 C C . GLY A 1 686 ? 23.859 -0.577 7.562 1.00 46.19 686 GLY A C 1
ATOM 5251 O O . GLY A 1 686 ? 23.699 -1.021 8.699 1.00 46.19 686 GLY A O 1
ATOM 5252 N N . THR A 1 687 ? 23.343 0.582 7.162 1.00 44.62 687 THR A N 1
ATOM 5253 C CA . THR A 1 687 ? 22.422 1.420 7.924 1.00 44.62 687 THR A CA 1
ATOM 5254 C C . THR A 1 687 ? 21.019 1.285 7.341 1.00 44.62 687 THR A C 1
ATOM 5256 O O . THR A 1 687 ? 20.815 1.454 6.142 1.00 44.62 687 THR A O 1
ATOM 5259 N N . LEU A 1 688 ? 20.040 0.963 8.187 1.00 43.88 688 LEU A N 1
ATOM 5260 C CA . LEU A 1 688 ? 18.624 1.021 7.812 1.00 43.88 688 LEU A CA 1
ATOM 5261 C C . LEU A 1 688 ? 18.083 2.407 8.143 1.00 43.88 688 LEU A C 1
ATOM 5263 O O . LEU A 1 688 ? 18.066 2.781 9.321 1.00 43.88 688 LEU A O 1
ATOM 5267 N N . ILE A 1 689 ? 17.600 3.121 7.130 1.00 46.56 689 ILE A N 1
ATOM 5268 C CA . ILE A 1 689 ? 16.960 4.424 7.279 1.00 46.56 689 ILE A CA 1
ATOM 5269 C C . ILE A 1 689 ? 15.451 4.262 7.075 1.00 46.56 689 ILE A C 1
ATOM 5271 O O . ILE A 1 689 ? 15.014 3.819 6.019 1.00 46.56 689 ILE A O 1
ATOM 5275 N N . PHE A 1 690 ? 14.634 4.611 8.074 1.00 42.28 690 PHE A N 1
ATOM 5276 C CA . PHE A 1 690 ? 13.179 4.706 7.902 1.00 42.28 690 PHE A CA 1
ATOM 5277 C C . PHE A 1 690 ? 12.795 6.168 7.746 1.00 42.28 690 PHE A C 1
ATOM 5279 O O . PHE A 1 690 ? 12.737 6.878 8.746 1.00 42.28 690 PHE A O 1
ATOM 5286 N N . SER A 1 691 ? 12.483 6.622 6.539 1.00 40.94 691 SER A N 1
ATOM 5287 C CA . SER A 1 691 ? 12.012 7.993 6.325 1.00 40.94 691 SER A CA 1
ATOM 5288 C C . SER A 1 691 ? 10.497 8.056 6.413 1.00 40.94 691 SER A C 1
ATOM 5290 O O . SER A 1 691 ? 9.815 7.614 5.494 1.00 40.94 691 SER A O 1
ATOM 5292 N N . ALA A 1 692 ? 9.953 8.604 7.504 1.00 36.75 692 ALA A N 1
ATOM 5293 C CA . ALA A 1 692 ? 8.528 8.908 7.597 1.00 36.75 692 ALA A CA 1
ATOM 5294 C C . ALA A 1 692 ? 8.235 10.223 6.854 1.00 36.75 692 ALA A C 1
ATOM 5296 O O . ALA A 1 692 ? 8.312 11.310 7.437 1.00 36.75 692 ALA A O 1
ATOM 5297 N N . THR A 1 693 ? 7.907 10.145 5.564 1.00 34.69 693 THR A N 1
ATOM 5298 C CA . THR A 1 693 ? 7.592 11.332 4.761 1.00 34.69 693 THR A CA 1
ATOM 5299 C C . THR A 1 693 ? 6.189 11.853 5.081 1.00 34.69 693 THR A C 1
ATOM 5301 O O . THR A 1 693 ? 5.179 11.175 4.910 1.00 34.69 693 THR A O 1
ATOM 5304 N N . SER A 1 694 ? 6.093 13.117 5.503 1.00 31.19 694 SER A N 1
ATOM 5305 C CA . SER A 1 694 ? 4.920 13.925 5.161 1.00 31.19 694 SER A CA 1
ATOM 5306 C C . SER A 1 694 ? 5.319 14.772 3.961 1.00 31.19 694 SER A C 1
ATOM 5308 O O . SER A 1 694 ? 5.946 15.804 4.169 1.00 31.19 694 SER A O 1
ATOM 5310 N N . GLY A 1 695 ? 5.022 14.283 2.752 1.00 32.53 695 GLY A N 1
ATOM 5311 C CA . GLY A 1 695 ? 5.164 14.977 1.465 1.00 32.53 695 GLY A CA 1
ATOM 5312 C C . GLY A 1 695 ? 6.218 16.087 1.411 1.00 32.53 695 GLY A C 1
ATOM 5313 O O . GLY A 1 695 ? 5.885 17.251 1.626 1.00 32.53 695 GLY A O 1
ATOM 5314 N N . LEU A 1 696 ? 7.467 15.721 1.125 1.00 21.00 696 LEU A N 1
ATOM 5315 C CA . LEU A 1 696 ? 8.431 16.575 0.432 1.00 21.00 696 LEU A CA 1
ATOM 5316 C C . LEU A 1 696 ? 9.551 15.679 -0.114 1.00 21.00 696 LEU A C 1
ATOM 5318 O O . LEU A 1 696 ? 10.171 14.952 0.663 1.00 21.00 696 LEU A O 1
ATOM 5322 N N . ASP A 1 697 ? 9.788 15.733 -1.423 1.00 22.84 697 ASP A N 1
ATOM 5323 C CA . ASP A 1 697 ? 10.898 15.043 -2.079 1.00 22.84 697 ASP A CA 1
ATOM 5324 C C . ASP A 1 697 ? 12.239 15.535 -1.521 1.00 22.84 697 ASP A C 1
ATOM 5326 O O . ASP A 1 697 ? 12.515 16.739 -1.494 1.00 22.84 697 ASP A O 1
ATOM 5330 N N . ILE A 1 698 ? 13.092 14.600 -1.103 1.00 20.16 698 ILE A N 1
ATOM 5331 C CA . ILE A 1 698 ? 14.510 14.848 -0.841 1.00 20.16 698 ILE A CA 1
ATOM 5332 C C . ILE A 1 698 ? 15.293 13.826 -1.661 1.00 20.16 698 ILE A C 1
ATOM 5334 O O . ILE A 1 698 ? 15.429 12.677 -1.262 1.00 20.16 698 ILE A O 1
ATOM 5338 N N . ASN A 1 699 ? 15.821 14.269 -2.800 1.00 21.52 699 ASN A N 1
ATOM 5339 C CA . ASN A 1 699 ? 16.865 13.546 -3.519 1.00 21.52 699 ASN A CA 1
ATOM 5340 C C . ASN A 1 699 ? 18.209 13.848 -2.847 1.00 21.52 699 ASN A C 1
ATOM 5342 O O . ASN A 1 699 ? 18.645 15.003 -2.835 1.00 21.52 699 ASN A O 1
ATOM 5346 N N . VAL A 1 700 ? 18.873 12.825 -2.312 1.00 20.02 700 VAL A N 1
ATOM 5347 C CA . VAL A 1 700 ? 20.286 12.899 -1.925 1.00 20.02 700 VAL A CA 1
ATOM 5348 C C . VAL A 1 700 ? 21.107 12.371 -3.100 1.00 20.02 700 VAL A C 1
ATOM 5350 O O . VAL A 1 700 ? 21.012 11.205 -3.456 1.00 20.02 700 VAL A O 1
ATOM 5353 N N . TYR A 1 701 ? 21.901 13.242 -3.723 1.00 19.58 701 TYR A N 1
ATOM 5354 C CA . TYR A 1 701 ? 22.980 12.828 -4.621 1.00 19.58 701 TYR A CA 1
ATOM 5355 C C . TYR A 1 701 ? 24.264 12.708 -3.800 1.00 19.58 701 TYR A C 1
ATOM 5357 O O . TYR A 1 701 ? 24.697 13.692 -3.195 1.00 19.58 701 TYR A O 1
ATOM 5365 N N . VAL A 1 702 ? 24.901 11.539 -3.831 1.00 20.09 702 VAL A N 1
ATOM 5366 C CA . VAL A 1 702 ? 26.313 11.390 -3.469 1.00 20.09 702 VAL A CA 1
ATOM 5367 C C . VAL A 1 702 ? 27.048 10.953 -4.723 1.00 20.09 702 VAL A C 1
ATOM 5369 O O . VAL A 1 702 ? 26.849 9.845 -5.205 1.00 20.09 702 VAL A O 1
ATOM 5372 N N . ASP A 1 703 ? 27.890 11.838 -5.250 1.00 21.83 703 ASP A N 1
ATOM 5373 C CA . ASP A 1 703 ? 28.835 11.495 -6.305 1.00 21.83 703 ASP A CA 1
ATOM 5374 C C . ASP A 1 703 ? 30.243 11.494 -5.701 1.00 21.83 703 ASP A C 1
ATOM 5376 O O . ASP A 1 703 ? 30.708 12.489 -5.133 1.00 21.83 703 ASP A O 1
ATOM 5380 N N . ASN A 1 704 ? 30.918 10.351 -5.797 1.00 26.66 704 ASN A N 1
ATOM 5381 C CA . ASN A 1 704 ? 32.324 10.202 -5.447 1.00 26.66 704 ASN A CA 1
ATOM 5382 C C . ASN A 1 704 ? 33.179 10.721 -6.610 1.00 26.66 704 ASN A C 1
ATOM 5384 O O . ASN A 1 704 ? 33.449 9.976 -7.547 1.00 26.66 704 ASN A O 1
ATOM 5388 N N . ILE A 1 705 ? 33.689 11.956 -6.537 1.00 24.86 705 ILE A N 1
ATOM 5389 C CA . ILE A 1 705 ? 34.808 12.379 -7.397 1.00 24.86 705 ILE A CA 1
ATOM 5390 C C . ILE A 1 705 ? 35.884 13.087 -6.569 1.00 24.86 705 ILE A C 1
ATOM 5392 O O . ILE A 1 705 ? 35.745 14.232 -6.138 1.00 24.86 705 ILE A O 1
ATOM 5396 N N . ILE A 1 706 ? 37.010 12.392 -6.400 1.00 34.31 706 ILE A N 1
ATOM 5397 C CA . ILE A 1 706 ? 38.302 12.986 -6.060 1.00 34.31 706 ILE A CA 1
ATOM 5398 C C . ILE A 1 706 ? 38.959 13.422 -7.378 1.00 34.31 706 ILE A C 1
ATOM 5400 O O . ILE A 1 706 ? 39.588 12.602 -8.039 1.00 34.31 706 ILE A O 1
ATOM 5404 N N . ASP A 1 707 ? 38.886 14.707 -7.735 1.00 32.88 707 ASP A N 1
ATOM 5405 C CA . ASP A 1 707 ? 39.983 15.368 -8.457 1.00 32.88 707 ASP A CA 1
ATOM 5406 C C . ASP A 1 707 ? 40.004 16.882 -8.173 1.00 32.88 707 ASP A C 1
ATOM 5408 O O . ASP A 1 707 ? 39.017 17.602 -8.304 1.00 32.88 707 ASP A O 1
ATOM 5412 N N . ALA A 1 708 ? 41.166 17.389 -7.761 1.00 31.72 708 ALA A N 1
ATOM 5413 C CA . ALA A 1 708 ? 41.364 18.761 -7.291 1.00 31.72 708 ALA A CA 1
ATOM 5414 C C . ALA A 1 708 ? 41.458 19.799 -8.431 1.00 31.72 708 ALA A C 1
ATOM 5416 O O . ALA A 1 708 ? 41.725 20.976 -8.176 1.00 31.72 708 ALA A O 1
ATOM 5417 N N . ARG A 1 709 ? 41.282 19.387 -9.693 1.00 33.28 709 ARG A N 1
ATOM 5418 C CA . ARG A 1 709 ? 41.435 20.263 -10.868 1.00 33.28 709 ARG A CA 1
ATOM 5419 C C . ARG A 1 709 ? 40.148 20.962 -11.304 1.00 33.28 709 ARG A C 1
ATOM 5421 O O . ARG A 1 709 ? 40.240 22.092 -11.782 1.00 33.28 709 ARG A O 1
ATOM 5428 N N . ASP A 1 710 ? 38.979 20.380 -11.052 1.00 34.94 710 ASP A N 1
ATOM 5429 C CA . ASP A 1 710 ? 37.702 20.952 -11.509 1.00 34.94 710 ASP A CA 1
ATOM 5430 C C . ASP A 1 710 ? 37.178 22.073 -10.596 1.00 34.94 710 ASP A C 1
ATOM 5432 O O . ASP A 1 710 ? 36.501 23.000 -11.050 1.00 34.94 710 ASP A O 1
ATOM 5436 N N . LEU A 1 711 ? 37.618 22.098 -9.332 1.00 35.16 711 LEU A N 1
ATOM 5437 C CA . LEU A 1 711 ? 37.289 23.164 -8.378 1.00 35.16 711 LEU A CA 1
ATOM 5438 C C . LEU A 1 711 ? 37.879 24.534 -8.783 1.00 35.16 711 LEU A C 1
ATOM 5440 O O . LEU A 1 711 ? 37.339 25.581 -8.428 1.00 35.16 711 LEU A O 1
ATOM 5444 N N . MET A 1 712 ? 38.964 24.547 -9.565 1.00 32.91 712 MET A N 1
ATOM 5445 C CA . MET A 1 712 ? 39.613 25.781 -10.032 1.00 32.91 712 MET A CA 1
ATOM 5446 C C . MET A 1 712 ? 38.913 26.417 -11.242 1.00 32.91 712 MET A C 1
ATOM 5448 O O . MET A 1 712 ? 39.014 27.628 -11.420 1.00 32.91 712 MET A O 1
ATOM 5452 N N . ILE A 1 713 ? 38.186 25.639 -12.051 1.00 38.03 713 ILE A N 1
ATOM 5453 C CA . ILE A 1 713 ? 37.432 26.152 -13.210 1.00 38.03 713 ILE A CA 1
ATOM 5454 C C . ILE A 1 713 ? 36.079 26.717 -12.756 1.00 38.03 713 ILE A C 1
ATOM 5456 O O . ILE A 1 713 ? 35.614 27.729 -13.279 1.00 38.03 713 ILE A O 1
ATOM 5460 N N . PHE A 1 714 ? 35.482 26.119 -11.722 1.00 34.97 714 PHE A N 1
ATOM 5461 C CA . PHE A 1 714 ? 34.210 26.569 -11.160 1.00 34.97 714 PHE A CA 1
ATOM 5462 C C . PHE A 1 714 ? 34.303 27.968 -10.523 1.00 34.97 714 PHE A C 1
ATOM 5464 O O . PHE A 1 714 ? 33.424 28.806 -10.733 1.00 34.97 714 PHE A O 1
ATOM 5471 N N . LEU A 1 715 ? 35.403 28.270 -9.821 1.00 36.56 715 LEU A N 1
ATOM 5472 C CA . LEU A 1 715 ? 35.591 29.545 -9.115 1.00 36.56 715 LEU A CA 1
ATOM 5473 C C . LEU A 1 715 ? 35.884 30.747 -10.035 1.00 36.56 715 LEU A C 1
ATOM 5475 O O . LEU A 1 715 ? 35.645 31.881 -9.626 1.00 36.56 715 LEU A O 1
ATOM 5479 N N . ASP A 1 716 ? 36.323 30.519 -11.276 1.00 35.12 716 ASP A N 1
ATOM 5480 C CA . ASP A 1 716 ? 36.571 31.584 -12.266 1.00 35.12 716 ASP A CA 1
ATOM 5481 C C . ASP A 1 716 ? 35.282 32.007 -13.012 1.00 35.12 716 ASP A C 1
ATOM 5483 O O . ASP A 1 716 ? 35.227 33.063 -13.644 1.00 35.12 716 ASP A O 1
ATOM 5487 N N . SER A 1 717 ? 34.208 31.210 -12.907 1.00 34.19 717 SER A N 1
ATOM 5488 C CA . SER A 1 717 ? 32.926 31.451 -13.592 1.00 34.19 717 SER A CA 1
ATOM 5489 C C . SER A 1 717 ? 31.967 32.386 -12.840 1.00 34.19 717 SER A C 1
ATOM 5491 O O . SER A 1 717 ? 31.013 32.903 -13.427 1.00 34.19 717 SER A O 1
ATOM 5493 N N . ILE A 1 718 ? 32.229 32.671 -11.559 1.00 34.56 718 ILE A N 1
ATOM 5494 C CA . ILE A 1 718 ? 31.341 33.482 -10.714 1.00 34.56 718 ILE A CA 1
ATOM 5495 C C . ILE A 1 718 ? 31.845 34.929 -10.680 1.00 34.56 718 ILE A C 1
ATOM 5497 O O . ILE A 1 718 ? 32.447 35.419 -9.724 1.00 34.56 718 ILE A O 1
ATOM 5501 N N . GLY A 1 719 ? 31.605 35.627 -11.787 1.00 32.53 719 GLY A N 1
ATOM 5502 C CA . GLY A 1 719 ? 31.857 37.054 -11.920 1.00 32.53 719 GLY A CA 1
ATOM 5503 C C . GLY A 1 719 ? 30.876 37.913 -11.110 1.00 32.53 719 GLY A C 1
ATOM 5504 O O . GLY A 1 719 ? 29.700 37.996 -11.443 1.00 32.53 719 GLY A O 1
ATOM 5505 N N . ALA A 1 720 ? 31.446 38.656 -10.154 1.00 33.12 720 ALA A N 1
ATOM 5506 C CA . ALA A 1 720 ? 30.981 39.906 -9.534 1.00 33.12 720 ALA A CA 1
ATOM 5507 C C . ALA A 1 720 ? 29.987 39.856 -8.352 1.00 33.12 720 ALA A C 1
ATOM 5509 O O . ALA A 1 720 ? 28.844 39.435 -8.479 1.00 33.12 720 ALA A O 1
ATOM 5510 N N . GLY A 1 721 ? 30.390 40.514 -7.247 1.00 29.69 721 GLY A N 1
ATOM 5511 C CA . GLY A 1 721 ? 29.432 41.266 -6.427 1.00 29.69 721 GLY A CA 1
ATOM 5512 C C . GLY A 1 721 ? 29.670 41.417 -4.920 1.00 29.69 721 GLY A C 1
ATOM 5513 O O . GLY A 1 721 ? 28.745 41.185 -4.164 1.00 29.69 721 GLY A O 1
ATOM 5514 N N . THR A 1 722 ? 30.833 41.918 -4.483 1.00 36.03 722 THR A N 1
ATOM 5515 C CA . THR A 1 722 ? 31.052 42.655 -3.205 1.00 36.03 722 THR A CA 1
ATOM 5516 C C . THR A 1 722 ? 30.723 42.011 -1.834 1.00 36.03 722 THR A C 1
ATOM 5518 O O . THR A 1 722 ? 29.577 41.775 -1.485 1.00 36.03 722 THR A O 1
ATOM 5521 N N . GLN A 1 723 ? 31.768 42.008 -0.986 1.00 41.06 723 GLN A N 1
ATOM 5522 C CA . GLN A 1 723 ? 31.825 41.876 0.487 1.00 41.06 723 GLN A CA 1
ATOM 5523 C C . GLN A 1 723 ? 31.805 40.468 1.104 1.00 41.06 723 GLN A C 1
ATOM 5525 O O . GLN A 1 723 ? 30.776 39.974 1.541 1.00 41.06 723 GLN A O 1
ATOM 5530 N N . SER A 1 724 ? 33.006 39.902 1.280 1.00 35.03 724 SER A N 1
ATOM 5531 C CA . SER A 1 724 ? 33.354 39.043 2.424 1.00 35.03 724 SER A CA 1
ATOM 5532 C C . SER A 1 724 ? 34.879 38.847 2.471 1.00 35.03 724 SER A C 1
ATOM 5534 O O . SER A 1 724 ? 35.425 37.901 1.913 1.00 35.03 724 SER A O 1
ATOM 5536 N N . THR A 1 725 ? 35.607 39.789 3.076 1.00 36.19 725 THR A N 1
ATOM 5537 C CA . THR A 1 725 ? 37.066 39.679 3.306 1.00 36.19 725 THR A CA 1
ATOM 5538 C C . THR A 1 725 ? 37.427 38.976 4.620 1.00 36.19 725 THR A C 1
ATOM 5540 O O . THR A 1 725 ? 38.609 38.857 4.935 1.00 36.19 725 THR A O 1
ATOM 5543 N N . ASP A 1 726 ? 36.443 38.463 5.362 1.00 41.94 726 ASP A N 1
ATOM 5544 C CA . ASP A 1 726 ? 36.681 37.885 6.691 1.00 41.94 726 ASP A CA 1
ATOM 5545 C C . ASP A 1 726 ? 36.807 36.352 6.678 1.00 41.94 726 ASP A C 1
ATOM 5547 O O . ASP A 1 726 ? 37.515 35.792 7.510 1.00 41.94 726 ASP A O 1
ATOM 5551 N N . VAL A 1 727 ? 36.253 35.663 5.673 1.00 39.44 727 VAL A N 1
ATOM 5552 C CA . VAL A 1 727 ? 36.276 34.185 5.603 1.00 39.44 727 VAL A CA 1
ATOM 5553 C C . VAL A 1 727 ? 37.633 33.630 5.133 1.00 39.44 727 VAL A C 1
ATOM 5555 O O . VAL A 1 727 ? 38.052 32.553 5.549 1.00 39.44 727 VAL A O 1
ATOM 5558 N N . LEU A 1 728 ? 38.393 34.388 4.338 1.00 37.47 728 LEU A N 1
ATOM 5559 C CA . LEU A 1 728 ? 39.700 33.945 3.825 1.00 37.47 728 LEU A CA 1
ATOM 5560 C C . LEU A 1 728 ? 40.842 34.037 4.854 1.00 37.47 728 LEU A C 1
ATOM 5562 O O . LEU A 1 728 ? 41.890 33.421 4.662 1.00 37.47 728 LEU A O 1
ATOM 5566 N N . ASN A 1 729 ? 40.658 34.768 5.959 1.00 39.53 729 ASN A N 1
ATOM 5567 C CA . ASN A 1 729 ? 41.705 34.951 6.971 1.00 39.53 729 ASN A CA 1
ATOM 5568 C C . ASN A 1 729 ? 41.673 33.917 8.110 1.00 39.53 729 ASN A C 1
ATOM 5570 O O . ASN A 1 729 ? 42.676 33.788 8.818 1.00 39.53 729 ASN A O 1
ATOM 5574 N N . GLU A 1 730 ? 40.587 33.156 8.280 1.00 42.31 730 GLU A N 1
ATOM 5575 C CA . GLU A 1 730 ? 40.545 32.053 9.256 1.00 42.31 730 GLU A CA 1
ATOM 5576 C C . GLU A 1 730 ? 41.097 30.735 8.699 1.00 42.31 730 GLU A C 1
ATOM 5578 O O . GLU A 1 730 ? 41.760 30.002 9.429 1.00 42.31 730 GLU A O 1
ATOM 5583 N N . PHE A 1 731 ? 40.979 30.485 7.392 1.00 35.22 731 PHE A N 1
ATOM 5584 C CA . PHE A 1 731 ? 41.435 29.225 6.790 1.00 35.22 731 PHE A CA 1
ATOM 5585 C C . PHE A 1 731 ? 42.966 29.052 6.709 1.00 35.22 731 PHE A C 1
ATOM 5587 O O . PHE A 1 731 ? 43.449 27.934 6.561 1.00 35.22 731 PHE A O 1
ATOM 5594 N N . SER A 1 732 ? 43.764 30.120 6.851 1.00 37.12 732 SER A N 1
ATOM 5595 C CA . SER A 1 732 ? 45.237 30.018 6.774 1.00 37.12 732 SER A CA 1
ATOM 5596 C C . SER A 1 732 ? 45.938 29.699 8.104 1.00 37.12 732 SER A C 1
ATOM 5598 O O . SER A 1 732 ? 47.164 29.582 8.129 1.00 37.12 732 SER A O 1
ATOM 5600 N N . LYS A 1 733 ? 45.202 29.556 9.217 1.00 39.09 733 LYS A N 1
ATOM 5601 C CA . LYS A 1 733 ? 45.810 29.438 10.557 1.00 39.09 733 LYS A CA 1
ATOM 5602 C C . LYS A 1 733 ? 45.969 28.020 11.107 1.00 39.09 733 LYS A C 1
ATOM 5604 O O . LYS A 1 733 ? 46.741 27.866 12.048 1.00 39.09 733 LYS A O 1
ATOM 5609 N N . GLU A 1 734 ? 45.337 26.996 10.534 1.00 37.75 734 GLU A N 1
ATOM 5610 C CA . GLU A 1 734 ? 45.331 25.653 11.154 1.00 37.75 734 GLU A CA 1
ATOM 5611 C C . GLU A 1 734 ? 46.172 24.572 10.466 1.00 37.75 734 GLU A C 1
ATOM 5613 O O . GLU A 1 734 ? 46.278 23.467 10.984 1.00 37.75 734 GLU A O 1
ATOM 5618 N N . TRP A 1 735 ? 46.872 24.871 9.373 1.00 37.75 735 TRP A N 1
ATOM 5619 C CA . TRP A 1 735 ? 47.659 23.856 8.661 1.00 37.75 735 TRP A CA 1
ATOM 5620 C C . TRP A 1 735 ? 49.150 24.157 8.619 1.00 37.75 735 TRP A C 1
ATOM 5622 O O . TRP A 1 735 ? 49.715 24.198 7.541 1.00 37.75 735 TRP A O 1
ATOM 5632 N N . HIS A 1 736 ? 49.818 24.324 9.767 1.00 39.84 736 HIS A N 1
ATOM 5633 C CA . HIS A 1 736 ? 51.283 24.196 9.866 1.00 39.84 736 HIS A CA 1
ATOM 5634 C C . HIS A 1 736 ? 51.714 23.677 11.250 1.00 39.84 736 HIS A C 1
ATOM 5636 O O . HIS A 1 736 ? 51.977 24.451 12.168 1.00 39.84 736 HIS A O 1
ATOM 5642 N N . THR A 1 737 ? 51.906 22.363 11.393 1.00 30.66 737 THR A N 1
ATOM 5643 C CA . THR A 1 737 ? 53.103 21.833 12.077 1.00 30.66 737 THR A CA 1
ATOM 5644 C C . THR A 1 737 ? 53.373 20.376 11.667 1.00 30.66 737 THR A C 1
ATOM 5646 O O . THR A 1 737 ? 52.427 19.601 11.568 1.00 30.66 737 THR A O 1
ATOM 5649 N N . PRO A 1 738 ? 54.635 19.988 11.393 1.00 40.66 738 PRO A N 1
ATOM 5650 C CA . PRO A 1 738 ? 54.955 18.726 10.729 1.00 40.66 738 PRO A CA 1
ATOM 5651 C C . PRO A 1 738 ? 55.372 17.613 11.701 1.00 40.66 738 PRO A C 1
ATOM 5653 O O . PRO A 1 738 ? 56.198 17.846 12.591 1.00 40.66 738 PRO A O 1
ATOM 5656 N N . ARG A 1 739 ? 54.912 16.385 11.438 1.00 31.81 739 ARG A N 1
ATOM 5657 C CA . ARG A 1 739 ? 55.721 15.160 11.501 1.00 31.81 739 ARG A CA 1
ATOM 5658 C C . ARG A 1 739 ? 55.070 14.013 10.753 1.00 31.81 739 ARG A C 1
ATOM 5660 O O . ARG A 1 739 ? 53.857 13.820 10.959 1.00 31.81 739 ARG A O 1
#

Secondary structure (DSSP, 8-state):
-------SHHHHHHHHHHHHHHHHHHHHHHHHHTTEEE-TTT--EEEEPPTT--HHHHHHHHHH--BTTB----EE----SHHHHHHHT-TTSTT--TT--EEEEEE--TTTSSTTEEEETT--S-EEETTTTEESS---PPTT-S-SSS---EEEE--SSSSSTT-EEEE-SSS--SSSPPEEEEEE--S---EEEPTTS-EEETTSSS-SSS---TTSSS-PPPP--EEEEEEEETTEEEEEEEPPS-TTEEEEEEEEESSTT-SSPEE--TT--B-SSEEEETTTT--PPPTT-EEEEEEEEEEEETTEEEEEEPPPEEEE---EEEE--EEEE---TT--EEEEEEEES-TT--EEEEEEEEE--TTEEEEEEEE-TTTTTS---EEEEEGGGTEEEEEEE--TTS-----SSEEEEEEEEEE-TTPPTT-EEEEEEEEEEEEEPTT----EE---EEEEEE-SS--TT--S-SSS--HHHHHHHHHHHTTSSPP-HHHHHHH--S-SSS--HHHHHHHHHHHHHHTSTTS-GGGSTT-----EEEEEEE------SSS--EEEEEEEE-TTT-TTEEEEEEEEEE-TTTEEEEEEE-SSTTEEEEEEEE---SSSS--EEEEEEEEETT-----EEEEEEEEEE-SSSPPPTT---EEEEEEEETT--B-TTTEEEEEETTEEEEEE-SS------------TTTHHHHTTS--------SGGGTTTSS-----

Radius of gyration: 34.07 Å; chains: 1; bounding box: 100×83×91 Å

pLDDT: mean 72.54, std 19.82, range [19.58, 98.19]

Sequence (739 aa):
MMKSRPLTNLRFAVAFGILMISASAHAQFLFQEEGYRWNPENTHVYRLTPTGMTWENAQAYARNHAIGGLRIPGNLVTIRSQSENNWLIDPNTDLQSPFLNKWIGMTDDDRFSNEGIWVWASGEAGIFNANTRFCNRYCNFPPGVPGIDSVEDFATIQDTRGNSPGAWFVATNSGSDPEFPPYGIVEFVSPFVGAFEDTDGNLVPEAWEDNNENGIPDGFENGGPFPAARNLRAGGGVGSIRLVWDPADSEDLLGYNIYRAQDPSFTQPEMINLDGPILDPVFIDGVDNGKPLEEGAQYYYQVESILNIKGIIEHGYSEIVPGRERQFVVNLPDLNAFPKPGEPFRYPISVLNARGLVGNGFEMDVTYPTFIQSVSVERTPLTRNFPELQWTVEPDKNQINFSSAFNPSQERPLIGEGALVNLVFTMDDSTPVGDSGPVEVTQAFFHIGPGVTGGKDLSDTGSITKRQQFIPGDIDGSGDLSSADVVACASLAFGVVPSNPARVAAGDINGDGVADISDVNQIIGILVAQKKLDKSPQTDLDAKGTGNFEIKLKDTSFSTLPGSVDMEVDITMPPAESEGIAGAAFTVSYATDYVQLDGVELDGSDFDVLFYDQRDYSRGWKPGRVKVIVSSANNKVINGEVAKVKFSSVGSPPVPSSDVPFVSGKLAKASGEDIAWNSLVDLEEGTLIFSATSGLDINVYVDNIIDARDLMIFLDSIGAGTQSTDVLNEFSKEWHTPR

Foldseek 3Di:
DDDDDDDPVVVVVVVVVVVVLVVVVVVVVVCVVVAWDADPPQRKIKHWDDFDDFLVRLQVCQQCDDPPPHNQRWGQADQQDPVSLCVCQPPPRPVDPPDAWEFGQKWCPPLQHPQQWIDGVVNPPWTQRNVVRDIPGDAQADPCPPPRDPFFTTKIAARDDDPRHSHIHTDGRPPPDVPTGHIGIIIRNDPQPDFDQDPVGDTDGPPPDPPDDDDDPPPDPDPDFAFAWEPWDWEAAFQKIKIATHDGPDPQWPAKWKWKDLDPVSPDTDTQQPNDGHHHRMDIPSPNSVDTDDAFGKMKMKMWTWGCDPNDTDIHIYDIDIYTHYFKEFFWAADADAAAAFRKDWTFTKIPSNPPFQFQKKKWKKAADLQWPDKDKAADLLCLPFPDKDKDADNVRNMIIIMTGHDPVDRDGSFAIFGRIIIITGGHNPDDQFDKDKMFTPDMDTRGPPPRPGHYHRVHIYMYGHHPQADQQVLVVPSDLDVVSLLLLACQQVCVDPDDQSSQSSQPNRRRSGSHVLSSLLSLLVVLCVVVVDDDPRVQSVDDAFDKFKWDFPDLDPPQDPDWDKGKTWGWDAQRRQQFFFKKKFKWWAFPQWKDWPDKAADDDQKDKDKDWDDDPPDPGDTIIIMIMIGGSHSPRGHTTGMITIITTDDDDDDDSPTGDGDDMWTYGSNSTTQPSQFDFDQDPNMTITGRDPDDDDDDDDDDDDDPPVVVVVVVPDDDDDDDPPPVVVVVPPPDDDD